Protein 3ZIB (pdb70)

Solvent-accessible surface area: 18663 Å² total; per-residue (Å²): 171,36,67,44,43,63,30,1,69,5,17,0,13,0,10,0,0,11,64,24,1,81,22,144,70,0,60,70,0,0,32,10,6,5,139,25,17,34,133,135,17,114,25,51,117,114,0,7,86,30,0,78,62,13,0,91,92,10,28,83,67,128,72,147,60,98,76,42,71,20,5,0,16,21,0,3,38,0,28,80,16,61,55,1,59,14,24,5,34,135,89,113,174,36,75,56,56,55,61,2,52,5,15,0,10,0,1,0,0,10,58,22,4,92,22,144,64,0,63,64,0,0,33,10,5,5,165,54,17,43,82,112,73,73,13,44,107,103,0,9,89,28,0,87,56,22,0,95,111,22,32,78,104,127,60,150,36,194,55,68,42,77,15,7,0,16,19,0,2,37,0,28,90,17,148,97,0,49,56,18,1,126,156,63,149,186,40,68,50,63,58,40,2,70,5,17,0,14,0,11,0,0,7,68,19,3,87,23,150,74,0,70,68,1,0,31,6,2,5,115,28,17,49,110,151,15,119,24,9,141,100,0,13,90,26,0,117,53,13,0,104,92,13,31,85,84,129,72,134,82,89,77,44,63,38,6,0,15,20,0,3,37,0,32,84,15,159,83,1,73,60,25,8,121,139,24,90,90,123,127,129,175,41,14,34,21,38,59,2,53,4,14,0,10,0,3,0,0,11,68,25,4,84,23,165,53,0,77,72,2,0,28,24,14,7,177,52,19,40,88,107,68,25,4,21,130,78,0,10,79,24,0,74,55,20,0,95,112,19,34,84,89,123,65,147,43,188,50,69,44,73,20,9,0,12,18,0,3,39,0,30,90,14,158,101,1,54,54,18,3,131,129,38,4,38,107,166

Radius of gyration: 23.3 Å; Cα contacts (8 Å, |Δi|>4): 536; chains: 4; bounding box: 53×52×63 Å

Nearest PDB structures (foldseek):
  3zib-assembly1_A  TM=1.011E+00  e=2.179E-13  Serratia marcescens
  3zib-assembly1_B  TM=9.784E-01  e=1.775E-11  Serratia marcescens
  4j30-assembly1_B  TM=9.438E-01  e=7.257E-06  Salmonella enterica subsp. enterica serovar Typhimurium str. LT2
  4b6i-assembly2_B  TM=9.327E-01  e=3.386E-04  Serratia marcescens
  4jur-assembly4_M  TM=8.824E-01  e=4.906E-03  Enterobacter cloacae subsp. cloacae ATCC 13047

B-factor: mean 23.72, std 11.17, range [8.59, 92.86]

CATH classification: 1.20.120.1620

Foldseek 3Di:
DDALLVLLLLLLLLLLQLVQDDPPVRVVVSVVSNVVSVVPHDFDVVLSVVSNVLSVVLSPDQDDDVPDSCSNVSSVCSSVDVVNVVSVVVGD/DDDLLVLLLLLLLLLLQLVQDDDPVSVVVSVVSNVVSDDPPQADPVLNVVSNVLSVVLSVDQDDDPVPDRCSNVSSVCSSVDPSNVVSSVVSD/DDALLVLLLLLLLLLLQLVLDDDPVSVVVSVVSNCVSVVPHDFEPVLSVQSNVLSVVLLPDDDDDPPDSCSNVSSVCSSVDPSNVVSCVVGPPHYD/DDDLLRLLLLLLLLLLQLVQDDDPVSVVVSVVSNVVSDDDQFAHPVLSVQSNVLSVVLSPDQDDDPVPDSCSNVSSVCSSVDPSNVCSSVVGTNHD

Sequence (377 aa):
TYTPEEYLKNYALSVCIIAEGYSAKEVKNDAAAAARGYTEEFGDYSLEAHTAVRALAKEEFLAKKPYDSSGEPMTMAKCIDLVHSQELQAIIKKYQTYTPEEYLKNYALSVCIIAEGYSAKEVKNDAAAAARGYTEEFGDYSLEAHTAVRALAKEFLAKPYDSMSGEPMTMAKCIDLVHSQELQAIIKKYQTYTPEEYLKNYALSVCIAEGYSAKEVKNDAAAAARGYTEFGDYSLLEAHTAVRALAKEFLAKPYDSSGEPMTMAKCIDLVVHSQELQAIIKKYQGKDDTYTPEEYLKNYALSVCIAEGYSAKEVKNDAAAAARRRGYTEFGDYSLEAHTAVRALAKEFLAKPYDDSMSGEPMTMAKCIDLVHSQELQAIIKKYQGKD

Secondary structure (DSSP, 8-state):
---HHHHHHHHHHHHHHHHH---HHHHHHHHHHHHHHHHT--S-HHHHHHHHHHHHHHHTS---------HHHHHHHHHH-HHHHHHHHHH-/---HHHHHHHHHHHHHHHHH---HHHHHHHHHHHHHH---SSS-HHHHHHHHHHHHHHHHS----TT----HHHHHHHHHT-HHHHHHHHHH-/---HHHHHHHHHHHHHHHHH---HHHHHHHHHHHHHHHHHS-S-HHHHHHHHHHHHHHHTS---------HHHHHHHHHT-HHHHHHHHHHTT---/---HHHHHHHHHHHHHHHHH---HHHHHHHHHHHHHT---SSS-HHHHHHHHHHHHHHHHS----TT----HHHHHHHHHT-HHHHHHHHHHTT--

Structure (mmCIF, N/CA/C/O backbone):
data_3ZIB
#
_entry.id   3ZIB
#
_cell.length_a   39.650
_cell.length_b   81.350
_cell.length_c   58.450
_cell.angle_alpha   90.00
_cell.angle_beta   91.54
_cell.angle_gamma   90.00
#
_symmetry.space_group_name_H-M   'P 1 21 1'
#
loop_
_entity.id
_entity.type
_entity.pdbx_description
1 polymer 'RAP2A SMA2265'
2 water water
#
loop_
_atom_site.group_PDB
_atom_site.id
_atom_site.type_symbol
_atom_site.label_atom_id
_atom_site.label_alt_id
_atom_site.label_comp_id
_atom_site.label_asym_id
_atom_site.label_entity_id
_atom_site.label_seq_id
_atom_site.pdbx_PDB_ins_code
_atom_site.Cartn_x
_atom_site.Cartn_y
_atom_site.Cartn_z
_atom_site.occupancy
_atom_site.B_iso_or_equiv
_atom_site.auth_seq_id
_atom_site.auth_comp_id
_atom_site.auth_asym_id
_atom_site.auth_atom_id
_atom_site.pdbx_PDB_model_num
ATOM 1 N N . THR A 1 6 ? 7.443 8.362 39.307 1.00 59.30 27 THR A N 1
ATOM 2 C CA . THR A 1 6 ? 7.933 7.497 38.215 1.00 54.22 27 THR A CA 1
ATOM 3 C C . THR A 1 6 ? 7.956 8.335 36.962 1.00 48.14 27 THR A C 1
ATOM 4 O O . THR A 1 6 ? 7.317 9.387 36.870 1.00 51.74 27 THR A O 1
ATOM 8 N N . TYR A 1 7 ? 8.689 7.843 35.981 1.00 36.12 28 TYR A N 1
ATOM 9 C CA . TYR A 1 7 ? 8.448 8.226 34.609 1.00 29.73 28 TYR A CA 1
ATOM 10 C C . TYR A 1 7 ? 7.603 7.132 33.908 1.00 28.27 28 TYR A C 1
ATOM 11 O O . TYR A 1 7 ? 7.687 5.922 34.268 1.00 25.22 28 TYR A O 1
ATOM 20 N N . THR A 1 8 ? 6.838 7.536 32.902 1.00 23.40 29 THR A N 1
ATOM 21 C CA . THR A 1 8 ? 6.299 6.582 31.940 1.00 23.30 29 THR A CA 1
ATOM 22 C C . THR A 1 8 ? 7.428 5.925 31.104 1.00 22.13 29 THR A C 1
ATOM 23 O O . THR A 1 8 ? 8.553 6.407 31.092 1.00 22.45 29 THR A O 1
ATOM 27 N N . PRO A 1 9 ? 7.121 4.826 30.387 1.00 22.29 30 PRO A N 1
ATOM 28 C CA . PRO A 1 9 ? 8.097 4.174 29.497 1.00 20.83 30 PRO A CA 1
ATOM 29 C C . PRO A 1 9 ? 8.607 5.128 28.421 1.00 19.08 30 PRO A C 1
ATOM 30 O O . PRO A 1 9 ? 9.788 5.138 28.153 1.00 18.15 30 PRO A O 1
ATOM 34 N N . GLU A 1 10 ? 7.710 5.934 27.862 1.00 20.09 31 GLU A N 1
ATOM 35 C CA . GLU A 1 10 ? 8.081 6.898 26.813 1.00 19.89 31 GLU A CA 1
ATOM 36 C C . GLU A 1 10 ? 9.003 7.963 27.386 1.00 18.66 31 GLU A C 1
ATOM 37 O O . GLU A 1 10 ? 10.065 8.270 26.835 1.00 15.57 31 GLU A O 1
ATOM 43 N N . GLU A 1 11 ? 8.633 8.485 28.546 1.00 16.87 32 GLU A N 1
ATOM 44 C CA . GLU A 1 11 ? 9.512 9.469 29.211 1.00 18.70 32 GLU A CA 1
ATOM 45 C C . GLU A 1 11 ? 10.894 8.877 29.552 1.00 16.22 32 GLU A C 1
ATOM 46 O O . GLU A 1 11 ? 11.936 9.559 29.415 1.00 13.81 32 GLU A O 1
ATOM 52 N N . TYR A 1 12 ? 10.942 7.605 29.999 1.00 14.95 33 TYR A N 1
ATOM 53 C CA . TYR A 1 12 ? 12.219 6.999 30.241 1.00 15.01 33 TYR A CA 1
ATOM 54 C C . TYR A 1 12 ? 13.031 6.897 28.961 1.00 14.77 33 TYR A C 1
ATOM 55 O O . TYR A 1 12 ? 14.250 7.032 28.992 1.00 13.14 33 TYR A O 1
ATOM 64 N N . LEU A 1 13 ? 12.373 6.592 27.839 1.00 14.11 34 LEU A N 1
ATOM 65 C CA . LEU A 1 13 ? 13.152 6.387 26.625 1.00 13.41 34 LEU A CA 1
ATOM 66 C C . LEU A 1 13 ? 13.662 7.781 26.117 1.00 13.70 34 LEU A C 1
ATOM 67 O O . LEU A 1 13 ? 14.759 7.904 25.564 1.00 14.41 34 LEU A O 1
ATOM 72 N N . LYS A 1 14 ? 12.844 8.813 26.307 1.00 14.80 35 LYS A N 1
ATOM 73 C CA . LYS A 1 14 ? 13.307 10.208 26.058 1.00 13.71 35 LYS A CA 1
ATOM 74 C C . LYS A 1 14 ? 14.440 10.683 26.969 1.00 13.79 35 LYS A C 1
ATOM 75 O O . LYS A 1 14 ? 15.309 11.448 26.515 1.00 11.45 35 LYS A O 1
ATOM 81 N N . ASN A 1 15 ? 14.448 10.222 28.224 1.00 11.65 36 ASN A N 1
ATOM 82 C CA . ASN A 1 15 ? 15.532 10.568 29.170 1.00 12.09 36 ASN A CA 1
ATOM 83 C C . ASN A 1 15 ? 16.753 9.842 28.693 1.00 12.50 36 ASN A C 1
ATOM 84 O O . ASN A 1 15 ? 17.903 10.339 28.789 1.00 11.97 36 ASN A O 1
ATOM 89 N N . TYR A 1 16 ? 16.526 8.608 28.237 1.00 12.55 37 TYR A N 1
ATOM 90 C CA . TYR A 1 16 ? 17.655 7.844 27.702 1.00 12.60 37 TYR A CA 1
ATOM 91 C C . TYR A 1 16 ? 18.220 8.602 26.463 1.00 11.51 37 TYR A C 1
ATOM 92 O O . TYR A 1 16 ? 19.432 8.788 26.350 1.00 10.78 37 TYR A O 1
ATOM 101 N N . ALA A 1 17 ? 17.335 9.033 25.548 1.00 9.96 38 ALA A N 1
ATOM 102 C CA . ALA A 1 17 ? 17.774 9.776 24.393 1.00 10.48 38 ALA A CA 1
ATOM 103 C C . ALA A 1 17 ? 18.649 10.956 24.801 1.00 11.04 38 ALA A C 1
ATOM 104 O O . ALA A 1 17 ? 19.734 11.208 24.220 1.00 11.39 38 ALA A O 1
ATOM 106 N N . LEU A 1 18 ? 18.158 11.752 25.765 1.00 10.85 39 LEU A N 1
ATOM 107 C CA . LEU A 1 18 ? 18.967 12.934 26.114 1.00 11.09 39 LEU A CA 1
ATOM 108 C C . LEU A 1 18 ? 20.322 12.514 26.666 1.00 10.49 39 LEU A C 1
ATOM 109 O O . LEU A 1 18 ? 21.358 13.133 26.349 1.00 10.49 39 LEU A O 1
ATOM 114 N N . SER A 1 19 ? 20.295 11.586 27.604 1.00 11.14 40 SER A N 1
ATOM 115 C CA . SER A 1 19 ? 21.513 11.105 28.289 1.00 12.38 40 SER A CA 1
ATOM 116 C C . SER A 1 19 ? 22.552 10.526 27.346 1.00 11.57 40 SER A C 1
ATOM 117 O O . SER A 1 19 ? 23.726 10.883 27.404 1.00 12.24 40 SER A O 1
ATOM 120 N N . VAL A 1 20 ? 22.149 9.662 26.444 1.00 12.85 41 VAL A N 1
ATOM 121 C CA . VAL A 1 20 ? 23.108 9.135 25.451 1.00 14.63 41 VAL A CA 1
ATOM 122 C C . VAL A 1 20 ? 23.607 10.190 24.469 1.00 13.96 41 VAL A C 1
ATOM 123 O O . VAL A 1 20 ? 24.796 10.154 24.027 1.00 13.16 41 VAL A O 1
ATOM 127 N N . CYS A 1 21 ? 22.710 11.107 24.090 1.00 13.36 42 CYS A N 1
ATOM 128 C CA . CYS A 1 21 ? 23.119 12.201 23.222 1.00 12.07 42 CYS A CA 1
ATOM 129 C C . CYS A 1 21 ? 24.240 13.043 23.871 1.00 12.39 42 CYS A C 1
ATOM 130 O O . CYS A 1 21 ? 25.316 13.293 23.239 1.00 13.35 42 CYS A O 1
ATOM 133 N N . ILE A 1 22 ? 24.039 13.442 25.117 1.00 11.07 43 ILE A N 1
ATOM 134 C CA A ILE A 1 22 ? 25.074 14.188 25.816 0.50 12.62 43 ILE A CA 1
ATOM 135 C CA B ILE A 1 22 ? 25.060 14.163 25.891 0.50 12.35 43 ILE A CA 1
ATOM 136 C C . ILE A 1 22 ? 26.377 13.386 26.041 1.00 12.81 43 ILE A C 1
ATOM 137 O O . ILE A 1 22 ? 27.509 13.948 25.862 1.00 13.69 43 ILE A O 1
ATOM 146 N N . ALA A 1 23 ? 26.245 12.089 26.364 1.00 13.80 44 ALA A N 1
ATOM 147 C CA . ALA A 1 23 ? 27.415 11.174 26.524 1.00 15.79 44 ALA A CA 1
ATOM 148 C C . ALA A 1 23 ? 28.218 11.011 25.205 1.00 18.28 44 ALA A C 1
ATOM 149 O O . ALA A 1 23 ? 29.465 11.062 25.227 1.00 18.34 44 ALA A O 1
ATOM 151 N N . GLU A 1 24 ? 27.509 10.893 24.075 1.00 17.50 45 GLU A N 1
ATOM 152 C CA . GLU A 1 24 ? 28.123 10.862 22.731 1.00 17.52 45 GLU A CA 1
ATOM 153 C C . GLU A 1 24 ? 28.670 12.219 22.274 1.00 16.89 45 GLU A C 1
ATOM 154 O O . GLU A 1 24 ? 29.663 12.265 21.561 1.00 20.02 45 GLU A O 1
ATOM 160 N N . GLY A 1 25 ? 28.066 13.318 22.695 1.00 16.33 46 GLY A N 1
ATOM 161 C CA . GLY A 1 25 ? 28.355 14.550 22.029 1.00 16.18 46 GLY A CA 1
ATOM 162 C C . GLY A 1 25 ? 29.477 15.311 22.696 1.00 17.22 46 GLY A C 1
ATOM 163 O O . GLY A 1 25 ? 29.970 16.246 22.102 1.00 20.78 46 GLY A O 1
ATOM 164 N N . TYR A 1 26 ? 29.893 14.939 23.901 1.00 16.40 47 TYR A N 1
ATOM 165 C CA . TYR A 1 26 ? 30.997 15.667 24.522 1.00 19.02 47 TYR A CA 1
ATOM 166 C C . TYR A 1 26 ? 32.160 14.730 24.701 1.00 20.60 47 TYR A C 1
ATOM 167 O O . TYR A 1 26 ? 31.938 13.548 24.886 1.00 21.12 47 TYR A O 1
ATOM 176 N N . SER A 1 27 ? 33.387 15.252 24.635 1.00 24.62 48 SER A N 1
ATOM 177 C CA . SER A 1 27 ? 34.585 14.413 24.882 1.00 27.24 48 SER A CA 1
ATOM 178 C C . SER A 1 27 ? 35.010 14.272 26.344 1.00 24.91 48 SER A C 1
ATOM 179 O O . SER A 1 27 ? 35.548 13.236 26.731 1.00 25.20 48 SER A O 1
ATOM 182 N N . ALA A 1 28 ? 34.736 15.274 27.175 1.00 24.13 49 ALA A N 1
ATOM 183 C CA . ALA A 1 28 ? 35.139 15.221 28.584 1.00 24.23 49 ALA A CA 1
ATOM 184 C C . ALA A 1 28 ? 34.707 13.912 29.242 1.00 24.10 49 ALA A C 1
ATOM 185 O O . ALA A 1 28 ? 33.516 13.621 29.336 1.00 22.52 49 ALA A O 1
ATOM 187 N N . LYS A 1 29 ? 35.670 13.115 29.723 1.00 23.49 50 LYS A N 1
ATOM 188 C CA . LYS A 1 29 ? 35.374 11.857 30.379 1.00 25.15 50 LYS A CA 1
ATOM 189 C C . LYS A 1 29 ? 34.418 12.075 31.572 1.00 23.07 50 LYS A C 1
ATOM 190 O O . LYS A 1 29 ? 33.597 11.238 31.826 1.00 22.83 50 LYS A O 1
ATOM 196 N N . GLU A 1 30 ? 34.574 13.165 32.310 1.00 22.96 51 GLU A N 1
ATOM 197 C CA . GLU A 1 30 ? 33.689 13.490 33.444 1.00 21.49 51 GLU A CA 1
ATOM 198 C C . GLU A 1 30 ? 32.215 13.357 32.998 1.00 21.26 51 GLU A C 1
ATOM 199 O O . GLU A 1 30 ? 31.397 12.745 33.659 1.00 20.49 51 GLU A O 1
ATOM 205 N N . VAL A 1 31 ? 31.909 13.958 31.865 1.00 18.70 52 VAL A N 1
ATOM 206 C CA . VAL A 1 31 ? 30.536 14.012 31.410 1.00 20.73 52 VAL A CA 1
ATOM 207 C C . VAL A 1 31 ? 30.134 12.734 30.694 1.00 17.71 52 VAL A C 1
ATOM 208 O O . VAL A 1 31 ? 29.047 12.215 30.981 1.00 17.32 52 VAL A O 1
ATOM 212 N N . LYS A 1 32 ? 30.989 12.201 29.815 1.00 17.78 53 LYS A N 1
ATOM 213 C CA . LYS A 1 32 ? 30.648 10.927 29.159 1.00 19.70 53 LYS A CA 1
ATOM 214 C C . LYS A 1 32 ? 30.279 9.865 30.179 1.00 21.68 53 LYS A C 1
ATOM 215 O O . LYS A 1 32 ? 29.274 9.184 30.008 1.00 21.04 53 LYS A O 1
ATOM 221 N N . ASN A 1 33 ? 31.115 9.695 31.211 1.00 19.47 54 ASN A N 1
ATOM 222 C CA . ASN A 1 33 ? 30.872 8.705 32.236 1.00 19.10 54 ASN A CA 1
ATOM 223 C C . ASN A 1 33 ? 29.600 8.938 33.021 1.00 17.27 54 ASN A C 1
ATOM 224 O O . ASN A 1 33 ? 28.881 7.994 33.328 1.00 18.18 54 ASN A O 1
ATOM 229 N N . ASP A 1 34 ? 29.330 10.198 33.363 1.00 16.87 55 ASP A N 1
ATOM 230 C CA . ASP A 1 34 ? 28.155 10.525 34.195 1.00 16.63 55 ASP A CA 1
ATOM 231 C C . ASP A 1 34 ? 26.850 10.331 33.409 1.00 15.03 55 ASP A C 1
ATOM 232 O O . ASP A 1 34 ? 25.885 9.623 33.863 1.00 13.47 55 ASP A O 1
ATOM 237 N N . ALA A 1 35 ? 26.817 10.924 32.221 1.00 14.61 56 ALA A N 1
ATOM 238 C CA . ALA A 1 35 ? 25.599 10.799 31.347 1.00 14.88 56 ALA A CA 1
ATOM 239 C C . ALA A 1 35 ? 25.386 9.337 30.901 1.00 16.95 56 ALA A C 1
ATOM 240 O O . ALA A 1 35 ? 24.236 8.850 30.863 1.00 15.31 56 ALA A O 1
ATOM 242 N N . ALA A 1 36 ? 26.480 8.624 30.550 1.00 19.28 57 ALA A N 1
ATOM 243 C CA . ALA A 1 36 ? 26.391 7.144 30.323 1.00 20.00 57 ALA A CA 1
ATOM 244 C C . ALA A 1 36 ? 25.756 6.366 31.491 1.00 20.36 57 ALA A C 1
ATOM 245 O O . ALA A 1 36 ? 24.966 5.433 31.256 1.00 19.97 57 ALA A O 1
ATOM 247 N N . ALA A 1 37 ? 26.093 6.719 32.735 1.00 20.45 58 ALA A N 1
ATOM 248 C CA . ALA A 1 37 ? 25.514 6.002 33.872 1.00 21.55 58 ALA A CA 1
ATOM 249 C C . ALA A 1 37 ? 24.013 6.316 33.992 1.00 19.03 58 ALA A C 1
ATOM 250 O O . ALA A 1 37 ? 23.195 5.436 34.260 1.00 21.01 58 ALA A O 1
ATOM 252 N N . ALA A 1 38 ? 23.643 7.545 33.733 1.00 17.68 59 ALA A N 1
ATOM 253 C CA . ALA A 1 38 ? 22.240 7.939 33.680 1.00 15.99 59 ALA A CA 1
ATOM 254 C C . ALA A 1 38 ? 21.560 7.134 32.556 1.00 16.68 59 ALA A C 1
ATOM 255 O O . ALA A 1 38 ? 20.491 6.614 32.771 1.00 16.09 59 ALA A O 1
ATOM 257 N N . ALA A 1 39 ? 22.157 7.077 31.370 1.00 16.20 60 ALA A N 1
ATOM 258 C CA . ALA A 1 39 ? 21.508 6.356 30.254 1.00 19.37 60 ALA A CA 1
ATOM 259 C C . ALA A 1 39 ? 21.290 4.887 30.651 1.00 20.50 60 ALA A C 1
ATOM 260 O O . ALA A 1 39 ? 20.219 4.307 30.377 1.00 19.77 60 ALA A O 1
ATOM 262 N N . ARG A 1 40 ? 22.274 4.287 31.319 1.00 21.07 61 ARG A N 1
ATOM 263 C CA . ARG A 1 40 ? 22.113 2.881 31.720 1.00 22.39 61 ARG A CA 1
ATOM 264 C C . ARG A 1 40 ? 20.948 2.781 32.668 1.00 20.81 61 ARG A C 1
ATOM 265 O O . ARG A 1 40 ? 20.149 1.855 32.588 1.00 21.91 61 ARG A O 1
ATOM 273 N N . GLY A 1 41 ? 20.824 3.721 33.587 1.00 20.13 62 GLY A N 1
ATOM 274 C CA . GLY A 1 41 ? 19.680 3.693 34.515 1.00 17.56 62 GLY A CA 1
ATOM 275 C C . GLY A 1 41 ? 18.289 3.826 33.862 1.00 22.77 62 GLY A C 1
ATOM 276 O O . GLY A 1 41 ? 17.309 3.186 34.299 1.00 24.91 62 GLY A O 1
ATOM 277 N N . TYR A 1 42 ? 18.163 4.693 32.845 1.00 16.86 63 TYR A N 1
ATOM 278 C CA . TYR A 1 42 ? 16.909 4.830 32.094 1.00 15.68 63 TYR A CA 1
ATOM 279 C C . TYR A 1 42 ? 16.619 3.590 31.268 1.00 17.05 63 TYR A C 1
ATOM 280 O O . TYR A 1 42 ? 15.464 3.275 31.030 1.00 20.98 63 TYR A O 1
ATOM 289 N N . THR A 1 43 ? 17.662 2.862 30.845 1.00 19.42 64 THR A N 1
ATOM 290 C CA . THR A 1 43 ? 17.407 1.625 30.126 1.00 22.55 64 THR A CA 1
ATOM 291 C C . THR A 1 43 ? 16.892 0.582 31.096 1.00 24.38 64 THR A C 1
ATOM 292 O O . THR A 1 43 ? 15.873 -0.033 30.812 1.00 23.22 64 THR A O 1
ATOM 296 N N . GLU A 1 44 ? 17.561 0.409 32.238 1.00 26.65 65 GLU A N 1
ATOM 297 C CA A GLU A 1 44 ? 17.124 -0.597 33.238 0.50 29.61 65 GLU A CA 1
ATOM 298 C CA B GLU A 1 44 ? 17.125 -0.614 33.205 0.50 29.68 65 GLU A CA 1
ATOM 299 C C . GLU A 1 44 ? 15.739 -0.350 33.860 1.00 32.51 65 GLU A C 1
ATOM 300 O O . GLU A 1 44 ? 14.968 -1.279 34.071 1.00 31.66 65 GLU A O 1
ATOM 311 N N . PHE A 1 45 ? 15.395 0.902 34.159 1.00 29.36 66 PHE A N 1
ATOM 312 C CA . PHE A 1 45 ? 14.038 1.175 34.634 1.00 32.36 66 PHE A CA 1
ATOM 313 C C . PHE A 1 45 ? 13.005 1.372 33.520 1.00 30.11 66 PHE A C 1
ATOM 314 O O . PHE A 1 45 ? 11.807 1.528 33.791 1.00 28.64 66 PHE A O 1
ATOM 322 N N . GLY A 1 46 ? 13.449 1.337 32.264 1.00 31.36 67 GLY A N 1
ATOM 323 C CA . GLY A 1 46 ? 12.551 1.584 31.170 1.00 29.15 67 GLY A CA 1
ATOM 324 C C . GLY A 1 46 ? 11.816 0.323 30.791 1.00 32.33 67 GLY A C 1
ATOM 325 O O . GLY A 1 46 ? 12.092 -0.727 31.367 1.00 36.39 67 GLY A O 1
ATOM 326 N N . ASP A 1 47 ? 10.870 0.433 29.845 1.00 30.57 68 ASP A N 1
ATOM 327 C CA . ASP A 1 47 ? 10.122 -0.738 29.310 1.00 27.37 68 ASP A CA 1
ATOM 328 C C . ASP A 1 47 ? 10.411 -1.007 27.842 1.00 25.63 68 ASP A C 1
ATOM 329 O O . ASP A 1 47 ? 10.068 -2.077 27.327 1.00 25.74 68 ASP A O 1
ATOM 334 N N . TYR A 1 48 ? 10.971 -0.037 27.116 1.00 21.18 69 TYR A N 1
ATOM 335 C CA . TYR A 1 48 ? 11.243 -0.248 25.676 1.00 19.17 69 TYR A CA 1
ATOM 336 C C . TYR A 1 48 ? 12.312 -1.312 25.399 1.00 20.51 69 TYR A C 1
ATOM 337 O O . TYR A 1 48 ? 13.247 -1.446 26.179 1.00 22.77 69 TYR A O 1
ATOM 346 N N . SER A 1 49 ? 12.210 -2.033 24.283 1.00 20.99 70 SER A N 1
ATOM 347 C CA . SER A 1 49 ? 13.207 -3.078 23.967 1.00 21.16 70 SER A CA 1
ATOM 348 C C . SER A 1 49 ? 14.625 -2.541 23.823 1.00 22.97 70 SER A C 1
ATOM 349 O O . SER A 1 49 ? 14.818 -1.328 23.633 1.00 19.63 70 SER A O 1
ATOM 352 N N . LEU A 1 50 ? 15.625 -3.422 23.899 1.00 21.18 71 LEU A N 1
ATOM 353 C CA . LEU A 1 50 ? 16.991 -2.971 23.606 1.00 23.83 71 LEU A CA 1
ATOM 354 C C . LEU A 1 50 ? 17.114 -2.487 22.166 1.00 20.02 71 LEU A C 1
ATOM 355 O O . LEU A 1 50 ? 17.919 -1.582 21.896 1.00 20.68 71 LEU A O 1
ATOM 360 N N . GLU A 1 51 ? 16.311 -3.064 21.272 1.00 18.83 72 GLU A N 1
ATOM 361 C CA . GLU A 1 51 ? 16.348 -2.616 19.879 1.00 20.44 72 GLU A CA 1
ATOM 362 C C . GLU A 1 51 ? 15.860 -1.145 19.738 1.00 19.12 72 GLU A C 1
ATOM 363 O O . GLU A 1 51 ? 16.435 -0.369 18.940 1.00 17.30 72 GLU A O 1
ATOM 369 N N . ALA A 1 52 ? 14.765 -0.823 20.421 1.00 17.27 73 ALA A N 1
ATOM 370 C CA . ALA A 1 52 ? 14.174 0.553 20.409 1.00 16.20 73 ALA A CA 1
ATOM 371 C C . ALA A 1 52 ? 15.274 1.494 20.913 1.00 15.87 73 ALA A C 1
ATOM 372 O O . ALA A 1 52 ? 15.442 2.586 20.360 1.00 17.05 73 ALA A O 1
ATOM 374 N N . HIS A 1 53 ? 15.997 1.082 21.960 1.00 14.11 74 HIS A N 1
ATOM 375 C CA . HIS A 1 53 ? 17.136 1.825 22.531 1.00 14.84 74 HIS A CA 1
ATOM 376 C C . HIS A 1 53 ? 18.241 2.030 21.532 1.00 14.48 74 HIS A C 1
ATOM 377 O O . HIS A 1 53 ? 18.785 3.140 21.373 1.00 12.95 74 HIS A O 1
ATOM 384 N N . THR A 1 54 ? 18.610 0.992 20.794 1.00 14.12 75 THR A N 1
ATOM 385 C CA . THR A 1 54 ? 19.691 1.178 19.812 1.00 14.16 75 THR A CA 1
ATOM 386 C C . THR A 1 54 ? 19.250 2.095 18.696 1.00 13.26 75 THR A C 1
ATOM 387 O O . THR A 1 54 ? 20.053 2.862 18.193 1.00 15.20 75 THR A O 1
ATOM 391 N N . ALA A 1 55 ? 17.994 2.055 18.293 1.00 13.07 76 ALA A N 1
ATOM 392 C CA . ALA A 1 55 ? 17.516 2.973 17.242 1.00 14.92 76 ALA A CA 1
ATOM 393 C C . ALA A 1 55 ? 17.547 4.456 17.772 1.00 13.67 76 ALA A C 1
ATOM 394 O O . ALA A 1 55 ? 17.900 5.405 17.037 1.00 13.11 76 ALA A O 1
ATOM 396 N N . VAL A 1 56 ? 17.214 4.646 19.036 1.00 13.78 77 VAL A N 1
ATOM 397 C CA . VAL A 1 56 ? 17.297 5.992 19.654 1.00 12.87 77 VAL A CA 1
ATOM 398 C C . VAL A 1 56 ? 18.754 6.475 19.680 1.00 13.11 77 VAL A C 1
ATOM 399 O O . VAL A 1 56 ? 19.080 7.638 19.363 1.00 13.12 77 VAL A O 1
ATOM 403 N N . ARG A 1 57 ? 19.664 5.587 20.052 1.00 12.68 78 ARG A N 1
ATOM 404 C CA . ARG A 1 57 ? 21.053 5.971 20.066 1.00 13.97 78 ARG A CA 1
ATOM 405 C C . ARG A 1 57 ? 21.570 6.362 18.680 1.00 13.38 78 ARG A C 1
ATOM 406 O O . ARG A 1 57 ? 22.386 7.364 18.553 1.00 13.93 78 ARG A O 1
ATOM 414 N N . ALA A 1 58 ? 21.204 5.565 17.672 1.00 13.61 79 ALA A N 1
ATOM 415 C CA . ALA A 1 58 ? 21.535 5.873 16.284 1.00 13.62 79 ALA A CA 1
ATOM 416 C C . ALA A 1 58 ? 20.988 7.275 15.869 1.00 12.05 79 ALA A C 1
ATOM 417 O O . ALA A 1 58 ? 21.681 8.046 15.150 1.00 14.11 79 ALA A O 1
ATOM 419 N N . LEU A 1 59 ? 19.722 7.543 16.165 1.00 11.54 80 LEU A N 1
ATOM 420 C CA . LEU A 1 59 ? 19.142 8.864 15.956 1.00 12.27 80 LEU A CA 1
ATOM 421 C C . LEU A 1 59 ? 19.901 9.981 16.675 1.00 11.83 80 LEU A C 1
ATOM 422 O O . LEU A 1 59 ? 20.129 11.071 16.089 1.00 11.81 80 LEU A O 1
ATOM 427 N N . ALA A 1 60 ? 20.288 9.769 17.948 1.00 13.00 81 ALA A N 1
ATOM 428 C CA . ALA A 1 60 ? 21.099 10.767 18.651 1.00 12.68 81 ALA A CA 1
ATOM 429 C C . ALA A 1 60 ? 22.390 11.088 17.879 1.00 13.64 81 ALA A C 1
ATOM 430 O O . ALA A 1 60 ? 22.784 12.259 17.677 1.00 11.50 81 ALA A O 1
ATOM 432 N N . LYS A 1 61 ? 23.100 10.036 17.428 1.00 13.07 82 LYS A N 1
ATOM 433 C CA . LYS A 1 61 ? 24.276 10.308 16.591 1.00 14.75 82 LYS A CA 1
ATOM 434 C C . LYS A 1 61 ? 23.973 11.080 15.306 1.00 15.05 82 LYS A C 1
ATOM 435 O O . LYS A 1 61 ? 24.821 11.886 14.881 1.00 16.76 82 LYS A O 1
ATOM 441 N N . GLU A 1 62 ? 22.828 10.804 14.666 1.00 14.58 83 GLU A N 1
ATOM 442 C CA A GLU A 1 62 ? 22.361 11.566 13.485 0.50 16.52 83 GLU A CA 1
ATOM 443 C CA B GLU A 1 62 ? 22.433 11.558 13.477 0.50 15.71 83 GLU A CA 1
ATOM 444 C C . GLU A 1 62 ? 22.215 13.052 13.826 1.00 15.37 83 GLU A C 1
ATOM 445 O O . GLU A 1 62 ? 22.672 13.919 13.100 1.00 13.81 83 GLU A O 1
ATOM 456 N N . PHE A 1 63 ? 21.587 13.346 14.966 1.00 13.58 84 PHE A N 1
ATOM 457 C CA . PHE A 1 63 ? 21.441 14.760 15.393 1.00 12.75 84 PHE A CA 1
ATOM 458 C C . PHE A 1 63 ? 22.779 15.444 15.677 1.00 12.65 84 PHE A C 1
ATOM 459 O O . PHE A 1 63 ? 23.018 16.600 15.279 1.00 12.70 84 PHE A O 1
ATOM 467 N N . LEU A 1 64 ? 23.640 14.755 16.409 1.00 11.40 85 LEU A N 1
ATOM 468 C CA . LEU A 1 64 ? 24.955 15.299 16.744 1.00 12.54 85 LEU A CA 1
ATOM 469 C C . LEU A 1 64 ? 25.773 15.548 15.483 1.00 12.96 85 LEU A C 1
ATOM 470 O O . LEU A 1 64 ? 26.607 16.463 15.434 1.00 12.97 85 LEU A O 1
ATOM 475 N N . ALA A 1 65 ? 25.534 14.736 14.464 1.00 14.19 86 ALA A N 1
ATOM 476 C CA . ALA A 1 65 ? 26.267 14.903 13.173 1.00 15.42 86 ALA A CA 1
ATOM 477 C C . ALA A 1 65 ? 25.853 16.130 12.340 1.00 18.07 86 ALA A C 1
ATOM 478 O O . ALA A 1 65 ? 26.603 16.540 11.387 1.00 15.15 86 ALA A O 1
ATOM 480 N N . LYS A 1 66 ? 24.728 16.757 12.725 1.00 16.38 87 LYS A N 1
ATOM 481 C CA A LYS A 1 66 ? 24.190 17.941 12.019 0.50 18.21 87 LYS A CA 1
ATOM 482 C CA B LYS A 1 66 ? 24.214 17.918 11.983 0.50 17.72 87 LYS A CA 1
ATOM 483 C C . LYS A 1 66 ? 25.035 19.177 12.305 1.00 18.43 87 LYS A C 1
ATOM 484 O O . LYS A 1 66 ? 25.343 19.432 13.437 1.00 18.75 87 LYS A O 1
ATOM 495 N N . PRO A 1 67 ? 25.412 19.959 11.272 1.00 18.33 88 PRO A N 1
ATOM 496 C CA . PRO A 1 67 ? 26.158 21.164 11.620 1.00 19.03 88 PRO A CA 1
ATOM 497 C C . PRO A 1 67 ? 25.276 22.405 11.957 1.00 23.06 88 PRO A C 1
ATOM 498 O O . PRO A 1 67 ? 24.816 23.108 11.052 1.00 23.48 88 PRO A O 1
ATOM 502 N N . TYR A 1 68 ? 25.120 22.695 13.241 1.00 24.38 89 TYR A N 1
ATOM 503 C CA . TYR A 1 68 ? 24.443 23.906 13.720 1.00 27.23 89 TYR A CA 1
ATOM 504 C C . TYR A 1 68 ? 25.351 25.153 13.585 1.00 29.70 89 TYR A C 1
ATOM 505 O O . TYR A 1 68 ? 26.560 25.076 13.804 1.00 30.30 89 TYR A O 1
ATOM 514 N N . ASP A 1 69 ? 24.769 26.286 13.216 1.00 36.24 90 ASP A N 1
ATOM 515 C CA . ASP A 1 69 ? 25.464 27.602 13.310 1.00 39.86 90 ASP A CA 1
ATOM 516 C C . ASP A 1 69 ? 25.429 28.123 14.736 1.00 43.53 90 ASP A C 1
ATOM 517 O O . ASP A 1 69 ? 24.344 28.317 15.264 1.00 45.87 90 ASP A O 1
ATOM 522 N N . SER A 1 70 ? 26.577 28.338 15.387 1.00 47.53 91 SER A N 1
ATOM 523 C CA . SER A 1 70 ? 26.546 28.780 16.795 1.00 53.27 91 SER A CA 1
ATOM 524 C C . SER A 1 70 ? 26.495 30.291 16.983 1.00 52.47 91 SER A C 1
ATOM 525 O O . SER A 1 70 ? 27.256 31.020 16.352 1.00 55.51 91 SER A O 1
ATOM 528 N N . SER A 1 72 ? 28.960 32.069 18.251 1.00 48.47 93 SER A N 1
ATOM 529 C CA . SER A 1 72 ? 29.557 31.789 19.574 1.00 46.24 93 SER A CA 1
ATOM 530 C C . SER A 1 72 ? 30.792 30.896 19.465 1.00 41.74 93 SER A C 1
ATOM 531 O O . SER A 1 72 ? 31.641 30.897 20.356 1.00 42.62 93 SER A O 1
ATOM 534 N N . GLY A 1 73 ? 30.884 30.100 18.398 1.00 38.29 94 GLY A N 1
ATOM 535 C CA . GLY A 1 73 ? 32.028 29.214 18.209 1.00 40.86 94 GLY A CA 1
ATOM 536 C C . GLY A 1 73 ? 31.909 27.887 18.946 1.00 38.44 94 GLY A C 1
ATOM 537 O O . GLY A 1 73 ? 32.724 26.987 18.767 1.00 39.38 94 GLY A O 1
ATOM 538 N N . GLU A 1 74 ? 30.875 27.756 19.765 1.00 33.02 95 GLU A N 1
ATOM 539 C CA . GLU A 1 74 ? 30.623 26.493 20.467 1.00 33.37 95 GLU A CA 1
ATOM 540 C C . GLU A 1 74 ? 30.036 25.409 19.528 1.00 31.70 95 GLU A C 1
ATOM 541 O O . GLU A 1 74 ? 29.334 25.737 18.545 1.00 34.73 95 GLU A O 1
ATOM 547 N N . PRO A 1 75 ? 30.262 24.130 19.855 1.00 28.89 96 PRO A N 1
ATOM 548 C CA . PRO A 1 75 ? 29.724 23.036 18.990 1.00 30.50 96 PRO A CA 1
ATOM 549 C C . PRO A 1 75 ? 28.172 22.882 19.003 1.00 31.02 96 PRO A C 1
ATOM 550 O O . PRO A 1 75 ? 27.590 22.197 18.102 1.00 29.36 96 PRO A O 1
ATOM 554 N N . MET A 1 76 ? 27.527 23.519 20.002 1.00 24.34 97 MET A N 1
ATOM 555 C CA . MET A 1 76 ? 26.068 23.505 20.267 1.00 22.81 97 MET A CA 1
ATOM 556 C C . MET A 1 76 ? 25.453 22.113 20.384 1.00 19.73 97 MET A C 1
ATOM 557 O O . MET A 1 76 ? 24.275 21.896 20.050 1.00 17.95 97 MET A O 1
ATOM 562 N N . THR A 1 77 ? 26.250 21.186 20.866 1.00 19.80 98 THR A N 1
ATOM 563 C CA . THR A 1 77 ? 25.780 19.898 21.353 1.00 16.66 98 THR A CA 1
ATOM 564 C C . THR A 1 77 ? 24.524 19.975 22.237 1.00 15.52 98 THR A C 1
ATOM 565 O O . THR A 1 77 ? 23.605 19.155 22.116 1.00 14.03 98 THR A O 1
ATOM 569 N N . MET A 1 78 ? 24.521 20.904 23.203 1.00 13.08 99 MET A N 1
ATOM 570 C CA . MET A 1 78 ? 23.414 20.937 24.119 1.00 14.78 99 MET A CA 1
ATOM 571 C C . MET A 1 78 ? 22.142 21.159 23.330 1.00 14.03 99 MET A C 1
ATOM 572 O O . MET A 1 78 ? 21.157 20.468 23.541 1.00 13.79 99 MET A O 1
ATOM 577 N N . ALA A 1 79 ? 22.171 22.101 22.397 1.00 13.43 100 ALA A N 1
ATOM 578 C CA . ALA A 1 79 ? 20.986 22.405 21.597 1.00 13.46 100 ALA A CA 1
ATOM 579 C C . ALA A 1 79 ? 20.614 21.216 20.694 1.00 11.89 100 ALA A C 1
ATOM 580 O O . ALA A 1 79 ? 19.443 21.007 20.455 1.00 9.80 100 ALA A O 1
ATOM 582 N N . LYS A 1 80 ? 21.616 20.514 20.130 1.00 11.13 101 LYS A N 1
ATOM 583 C CA . LYS A 1 80 ? 21.299 19.355 19.268 1.00 11.38 101 LYS A CA 1
ATOM 584 C C . LYS A 1 80 ? 20.532 18.258 20.048 1.00 10.98 101 LYS A C 1
ATOM 585 O O . LYS A 1 80 ? 19.578 17.662 19.535 1.00 10.89 101 LYS A O 1
ATOM 591 N N . CYS A 1 81 ? 20.972 18.013 21.276 1.00 11.09 102 CYS A N 1
ATOM 592 C CA . CYS A 1 81 ? 20.359 16.957 22.115 1.00 12.39 102 CYS A CA 1
ATOM 593 C C . CYS A 1 81 ? 18.925 17.369 22.571 1.00 12.53 102 CYS A C 1
ATOM 594 O O . CYS A 1 81 ? 18.039 16.542 22.686 1.00 10.86 102 CYS A O 1
ATOM 597 N N . ILE A 1 82 ? 18.764 18.648 22.892 1.00 12.98 103 ILE A N 1
ATOM 598 C CA . ILE A 1 82 ? 17.436 19.161 23.226 1.00 13.77 103 ILE A CA 1
ATOM 599 C C . ILE A 1 82 ? 16.487 19.044 22.036 1.00 13.38 103 ILE A C 1
ATOM 600 O O . ILE A 1 82 ? 15.305 18.625 22.181 1.00 12.48 103 ILE A O 1
ATOM 605 N N . ASP A 1 83 ? 16.970 19.416 20.825 1.00 11.96 104 ASP A N 1
ATOM 606 C CA . ASP A 1 83 ? 16.153 19.233 19.635 1.00 12.58 104 ASP A CA 1
ATOM 607 C C . ASP A 1 83 ? 15.801 17.747 19.367 1.00 12.65 104 ASP A C 1
ATOM 608 O O . ASP A 1 83 ? 14.665 17.408 18.976 1.00 13.26 104 ASP A O 1
ATOM 613 N N . LEU A 1 84 ? 16.784 16.869 19.572 1.00 11.92 105 LEU A N 1
ATOM 614 C CA . LEU A 1 84 ? 16.560 15.400 19.436 1.00 10.98 105 LEU A CA 1
ATOM 615 C C . LEU A 1 84 ? 15.345 14.992 20.315 1.00 11.49 105 LEU A C 1
ATOM 616 O O . LEU A 1 84 ? 14.433 14.307 19.862 1.00 11.77 105 LEU A O 1
ATOM 621 N N . VAL A 1 85 ? 15.361 15.407 21.587 1.00 11.56 106 VAL A N 1
ATOM 622 C CA . VAL A 1 85 ? 14.321 14.966 22.523 1.00 13.93 106 VAL A CA 1
ATOM 623 C C . VAL A 1 85 ? 12.940 15.484 22.080 1.00 15.26 106 VAL A C 1
ATOM 624 O O . VAL A 1 85 ? 11.931 14.799 22.242 1.00 15.07 106 VAL A O 1
ATOM 628 N N . HIS A 1 86 ? 12.939 16.652 21.454 1.00 15.10 107 HIS A N 1
ATOM 629 C CA . HIS A 1 86 ? 11.706 17.268 20.955 1.00 17.43 107 HIS A CA 1
ATOM 630 C C . HIS A 1 86 ? 11.282 16.866 19.567 1.00 18.24 107 HIS A C 1
ATOM 631 O O . HIS A 1 86 ? 10.209 17.320 19.086 1.00 17.65 107 HIS A O 1
ATOM 638 N N . SER A 1 87 ? 12.060 16.006 18.904 1.00 15.53 108 SER A N 1
ATOM 639 C CA . SER A 1 87 ? 11.967 15.862 17.445 1.00 15.03 108 SER A CA 1
ATOM 640 C C . SER A 1 87 ? 10.827 14.961 17.023 1.00 14.22 108 SER A C 1
ATOM 641 O O . SER A 1 87 ? 10.447 14.061 17.766 1.00 13.74 108 SER A O 1
ATOM 644 N N . GLN A 1 88 ? 10.305 15.202 15.824 1.00 14.34 109 GLN A N 1
ATOM 645 C CA . GLN A 1 88 ? 9.310 14.268 15.197 1.00 16.83 109 GLN A CA 1
ATOM 646 C C . GLN A 1 88 ? 9.942 12.919 14.959 1.00 16.69 109 GLN A C 1
ATOM 647 O O . GLN A 1 88 ? 9.305 11.884 15.100 1.00 16.37 109 GLN A O 1
ATOM 653 N N . GLU A 1 89 ? 11.237 12.936 14.619 1.00 16.03 110 GLU A N 1
ATOM 654 C CA . GLU A 1 89 ? 11.998 11.666 14.474 1.00 17.22 110 GLU A CA 1
ATOM 655 C C . GLU A 1 89 ? 12.013 10.778 15.707 1.00 15.91 110 GLU A C 1
ATOM 656 O O . GLU A 1 89 ? 11.854 9.549 15.572 1.00 16.49 110 GLU A O 1
ATOM 662 N N . LEU A 1 90 ? 12.226 11.334 16.902 1.00 14.18 111 LEU A N 1
ATOM 663 C CA . LEU A 1 90 ? 12.201 10.470 18.085 1.00 14.95 111 LEU A CA 1
ATOM 664 C C . LEU A 1 90 ? 10.784 10.004 18.365 1.00 15.41 111 LEU A C 1
ATOM 665 O O . LEU A 1 90 ? 10.537 8.849 18.804 1.00 17.29 111 LEU A O 1
ATOM 670 N N . GLN A 1 91 ? 9.839 10.884 18.171 1.00 16.12 112 GLN A N 1
ATOM 671 C CA . GLN A 1 91 ? 8.418 10.457 18.291 1.00 17.54 112 GLN A CA 1
ATOM 672 C C . GLN A 1 91 ? 8.060 9.263 17.356 1.00 18.95 112 GLN A C 1
ATOM 673 O O . GLN A 1 91 ? 7.304 8.339 17.752 1.00 18.74 112 GLN A O 1
ATOM 679 N N . ALA A 1 92 ? 8.615 9.251 16.143 1.00 18.10 113 ALA A N 1
ATOM 680 C CA . ALA A 1 92 ? 8.329 8.203 15.180 1.00 18.92 113 ALA A CA 1
ATOM 681 C C . ALA A 1 92 ? 8.880 6.890 15.725 1.00 21.03 113 ALA A C 1
ATOM 682 O O . ALA A 1 92 ? 8.206 5.829 15.674 1.00 21.68 113 ALA A O 1
ATOM 684 N N . ILE A 1 93 ? 10.073 6.958 16.315 1.00 17.65 114 ILE A N 1
ATOM 685 C CA . ILE A 1 93 ? 10.678 5.732 16.938 1.00 19.19 114 ILE A CA 1
ATOM 686 C C . ILE A 1 93 ? 9.821 5.231 18.089 1.00 18.29 114 ILE A C 1
ATOM 687 O O . ILE A 1 93 ? 9.450 4.023 18.142 1.00 19.84 114 ILE A O 1
ATOM 692 N N . ILE A 1 94 ? 9.435 6.135 18.984 1.00 18.63 115 ILE A N 1
ATOM 693 C CA . ILE A 1 94 ? 8.498 5.769 20.077 1.00 20.57 115 ILE A CA 1
ATOM 694 C C . ILE A 1 94 ? 7.229 5.024 19.530 1.00 22.61 115 ILE A C 1
ATOM 695 O O . ILE A 1 94 ? 6.802 3.957 20.089 1.00 20.41 115 ILE A O 1
ATOM 700 N N . LYS A 1 95 ? 6.646 5.557 18.440 1.00 20.81 116 LYS A N 1
ATOM 701 C CA . LYS A 1 95 ? 5.401 5.012 17.888 1.00 23.84 116 LYS A CA 1
ATOM 702 C C . LYS A 1 95 ? 5.629 3.758 17.041 1.00 24.79 116 LYS A C 1
ATOM 703 O O . LYS A 1 95 ? 4.728 2.931 16.907 1.00 26.70 116 LYS A O 1
ATOM 709 N N . LYS A 1 96 ? 6.808 3.628 16.448 1.00 23.58 117 LYS A N 1
ATOM 710 C CA . LYS A 1 96 ? 7.166 2.364 15.823 1.00 25.01 117 LYS A CA 1
ATOM 711 C C . LYS A 1 96 ? 7.148 1.249 16.900 1.00 27.60 117 LYS A C 1
ATOM 712 O O . LYS A 1 96 ? 6.629 0.159 16.664 1.00 26.38 117 LYS A O 1
ATOM 718 N N . TYR A 1 97 ? 7.695 1.507 18.083 1.00 24.14 118 TYR A N 1
ATOM 719 C CA . TYR A 1 97 ? 7.804 0.428 19.099 1.00 25.74 118 TYR A CA 1
ATOM 720 C C . TYR A 1 97 ? 6.636 0.321 20.127 1.00 26.48 118 TYR A C 1
ATOM 721 O O . TYR A 1 97 ? 6.374 -0.787 20.623 1.00 28.86 118 TYR A O 1
ATOM 730 N N . GLN A 1 98 ? 5.853 1.392 20.341 1.00 24.40 119 GLN A N 1
ATOM 731 C CA . GLN A 1 98 ? 4.999 1.524 21.515 1.00 28.00 119 GLN A CA 1
ATOM 732 C C . GLN A 1 98 ? 4.061 0.319 21.641 1.00 30.61 119 GLN A C 1
ATOM 733 O O . GLN A 1 98 ? 3.327 0.100 20.683 1.00 34.27 119 GLN A O 1
ATOM 739 N N . THR B 1 6 ? 9.542 26.156 16.568 1.00 42.67 27 THR B N 1
ATOM 740 C CA . THR B 1 6 ? 9.646 24.791 17.150 1.00 42.07 27 THR B CA 1
ATOM 741 C C . THR B 1 6 ? 9.221 24.775 18.641 1.00 39.86 27 THR B C 1
ATOM 742 O O . THR B 1 6 ? 8.734 23.735 19.099 1.00 40.63 27 THR B O 1
ATOM 746 N N . TYR B 1 7 ? 9.400 25.870 19.396 1.00 34.35 28 TYR B N 1
ATOM 747 C CA . TYR B 1 7 ? 9.167 25.825 20.876 1.00 29.61 28 TYR B CA 1
ATOM 748 C C . TYR B 1 7 ? 8.195 26.906 21.414 1.00 29.23 28 TYR B C 1
ATOM 749 O O . TYR B 1 7 ? 8.318 28.060 21.041 1.00 32.54 28 TYR B O 1
ATOM 758 N N . THR B 1 8 ? 7.286 26.557 22.325 1.00 27.57 29 THR B N 1
ATOM 759 C CA . THR B 1 8 ? 6.512 27.576 23.033 1.00 28.27 29 THR B CA 1
ATOM 760 C C . THR B 1 8 ? 7.412 28.238 24.063 1.00 30.51 29 THR B C 1
ATOM 761 O O . THR B 1 8 ? 8.497 27.725 24.360 1.00 28.25 29 THR B O 1
ATOM 765 N N . PRO B 1 9 ? 6.989 29.396 24.616 1.00 30.13 30 PRO B N 1
ATOM 766 C CA . PRO B 1 9 ? 7.846 30.022 25.619 1.00 27.63 30 PRO B CA 1
ATOM 767 C C . PRO B 1 9 ? 8.074 29.157 26.911 1.00 24.20 30 PRO B C 1
ATOM 768 O O . PRO B 1 9 ? 9.121 29.242 27.543 1.00 20.32 30 PRO B O 1
ATOM 772 N N . GLU B 1 10 ? 7.129 28.324 27.283 1.00 23.72 31 GLU B N 1
ATOM 773 C CA . GLU B 1 10 ? 7.377 27.429 28.400 1.00 25.53 31 GLU B CA 1
ATOM 774 C C . GLU B 1 10 ? 8.447 26.388 28.044 1.00 22.71 31 GLU B C 1
ATOM 775 O O . GLU B 1 10 ? 9.273 26.010 28.894 1.00 19.32 31 GLU B O 1
ATOM 781 N N . GLU B 1 11 ? 8.436 25.922 26.787 1.00 21.13 32 GLU B N 1
ATOM 782 C CA . GLU B 1 11 ? 9.428 24.910 26.390 1.00 19.74 32 GLU B CA 1
ATOM 783 C C . GLU B 1 11 ? 10.792 25.564 26.351 1.00 17.64 32 GLU B C 1
ATOM 784 O O . GLU B 1 11 ? 11.795 24.953 26.754 1.00 15.74 32 GLU B O 1
ATOM 790 N N . TYR B 1 12 ? 10.885 26.817 25.921 1.00 18.22 33 TYR B N 1
ATOM 791 C CA . TYR B 1 12 ? 12.169 27.538 26.068 1.00 19.62 33 TYR B CA 1
ATOM 792 C C . TYR B 1 12 ? 12.692 27.670 27.493 1.00 17.28 33 TYR B C 1
ATOM 793 O O . TYR B 1 12 ? 13.878 27.620 27.737 1.00 14.20 33 TYR B O 1
ATOM 802 N N . LEU B 1 13 ? 11.806 27.989 28.427 1.00 15.94 34 LEU B N 1
ATOM 803 C CA . LEU B 1 13 ? 12.262 28.127 29.788 1.00 15.96 34 LEU B CA 1
ATOM 804 C C . LEU B 1 13 ? 12.693 26.765 30.277 1.00 15.17 34 LEU B C 1
ATOM 805 O O . LEU B 1 13 ? 13.642 26.688 31.011 1.00 15.57 34 LEU B O 1
ATOM 810 N N . LYS B 1 14 ? 12.004 25.688 29.866 1.00 14.36 35 LYS B N 1
ATOM 811 C CA . LYS B 1 14 ? 12.511 24.343 30.199 1.00 14.84 35 LYS B CA 1
ATOM 812 C C . LYS B 1 14 ? 13.871 24.013 29.579 1.00 13.88 35 LYS B C 1
ATOM 813 O O . LYS B 1 14 ? 14.702 23.432 30.207 1.00 13.80 35 LYS B O 1
ATOM 819 N N . ASN B 1 15 ? 14.085 24.415 28.349 1.00 12.61 36 ASN B N 1
ATOM 820 C CA . ASN B 1 15 ? 15.367 24.205 27.718 1.00 12.25 36 ASN B CA 1
ATOM 821 C C . ASN B 1 15 ? 16.431 24.995 28.457 1.00 12.27 36 ASN B C 1
ATOM 822 O O . ASN B 1 15 ? 17.563 24.511 28.672 1.00 11.66 36 ASN B O 1
ATOM 827 N N . TYR B 1 16 ? 16.106 26.270 28.815 1.00 13.01 37 TYR B N 1
ATOM 828 C CA . TYR B 1 16 ? 17.028 27.071 29.637 1.00 11.61 37 TYR B CA 1
ATOM 829 C C . TYR B 1 16 ? 17.404 26.344 30.910 1.00 12.68 37 TYR B C 1
ATOM 830 O O . TYR B 1 16 ? 18.618 26.286 31.292 1.00 12.05 37 TYR B O 1
ATOM 839 N N . ALA B 1 17 ? 16.385 25.799 31.600 1.00 12.00 38 ALA B N 1
ATOM 840 C CA . ALA B 1 17 ? 16.608 25.094 32.871 1.00 11.93 38 ALA B CA 1
ATOM 841 C C . ALA B 1 17 ? 17.578 23.958 32.723 1.00 11.95 38 ALA B C 1
ATOM 842 O O . ALA B 1 17 ? 18.499 23.806 33.505 1.00 11.71 38 ALA B O 1
ATOM 844 N N . LEU B 1 18 ? 17.389 23.130 31.696 1.00 11.82 39 LEU B N 1
ATOM 845 C CA . LEU B 1 18 ? 18.310 21.990 31.489 1.00 12.75 39 LEU B CA 1
ATOM 846 C C . LEU B 1 18 ? 19.704 22.444 31.129 1.00 12.06 39 LEU B C 1
ATOM 847 O O . LEU B 1 18 ? 20.675 21.918 31.603 1.00 11.32 39 LEU B O 1
ATOM 852 N N . SER B 1 19 ? 19.792 23.420 30.221 1.00 12.54 40 SER B N 1
ATOM 853 C CA . SER B 1 19 ? 21.139 24.005 29.824 1.00 12.80 40 SER B CA 1
ATOM 854 C C . SER B 1 19 ? 21.910 24.624 31.013 1.00 13.16 40 SER B C 1
ATOM 855 O O . SER B 1 19 ? 23.110 24.376 31.216 1.00 12.63 40 SER B O 1
ATOM 858 N N . VAL B 1 20 ? 21.234 25.439 31.813 1.00 13.95 41 VAL B N 1
ATOM 859 C CA . VAL B 1 20 ? 21.936 26.029 32.937 1.00 15.50 41 VAL B CA 1
ATOM 860 C C . VAL B 1 20 ? 22.298 24.955 33.947 1.00 15.67 41 VAL B C 1
ATOM 861 O O . VAL B 1 20 ? 23.341 25.055 34.594 1.00 15.05 41 VAL B O 1
ATOM 865 N N . CYS B 1 21 ? 21.435 23.936 34.110 1.00 15.06 42 CYS B N 1
ATOM 866 C CA . CYS B 1 21 ? 21.764 22.864 35.053 1.00 14.63 42 CYS B CA 1
ATOM 867 C C . CYS B 1 21 ? 23.007 22.069 34.634 1.00 14.31 42 CYS B C 1
ATOM 868 O O . CYS B 1 21 ? 23.877 21.756 35.431 1.00 15.35 42 CYS B O 1
ATOM 871 N N . ILE B 1 22 ? 23.057 21.678 33.361 1.00 14.00 43 ILE B N 1
ATOM 872 C CA A ILE B 1 22 ? 24.251 21.039 32.811 0.50 14.24 43 ILE B CA 1
ATOM 873 C CA B ILE B 1 22 ? 24.254 21.035 32.799 0.50 13.67 43 ILE B CA 1
ATOM 874 C C . ILE B 1 22 ? 25.489 21.959 32.871 1.00 14.78 43 ILE B C 1
ATOM 875 O O . ILE B 1 22 ? 26.593 21.503 33.222 1.00 15.40 43 ILE B O 1
ATOM 884 N N . ALA B 1 23 ? 25.319 23.242 32.563 1.00 15.47 44 ALA B N 1
ATOM 885 C CA . ALA B 1 23 ? 26.513 24.175 32.683 1.00 17.09 44 ALA B CA 1
ATOM 886 C C . ALA B 1 23 ? 27.046 24.314 34.116 1.00 19.98 44 ALA B C 1
ATOM 887 O O . ALA B 1 23 ? 28.283 24.285 34.346 1.00 21.70 44 ALA B O 1
ATOM 889 N N . GLU B 1 24 ? 26.125 24.420 35.079 1.00 18.39 45 GLU B N 1
ATOM 890 C CA . GLU B 1 24 ? 26.453 24.502 36.482 1.00 19.81 45 GLU B CA 1
ATOM 891 C C . GLU B 1 24 ? 26.921 23.191 37.069 1.00 21.07 45 GLU B C 1
ATOM 892 O O . GLU B 1 24 ? 27.705 23.179 38.014 1.00 18.90 45 GLU B O 1
ATOM 898 N N . GLY B 1 25 ? 26.390 22.095 36.576 1.00 18.29 46 GLY B N 1
ATOM 899 C CA . GLY B 1 25 ? 26.617 20.821 37.186 1.00 19.22 46 GLY B CA 1
ATOM 900 C C . GLY B 1 25 ? 27.902 20.141 36.876 1.00 21.81 46 GLY B C 1
ATOM 901 O O . GLY B 1 25 ? 28.314 19.296 37.627 1.00 20.83 46 GLY B O 1
ATOM 902 N N . TYR B 1 26 ? 28.528 20.443 35.744 1.00 21.17 47 TYR B N 1
ATOM 903 C CA . TYR B 1 26 ? 29.772 19.765 35.393 1.00 21.41 47 TYR B CA 1
ATOM 904 C C . TYR B 1 26 ? 30.990 20.696 35.501 1.00 22.56 47 TYR B C 1
ATOM 905 O O . TYR B 1 26 ? 30.847 21.906 35.324 1.00 25.73 47 TYR B O 1
ATOM 914 N N . SER B 1 27 ? 32.165 20.158 35.815 1.00 23.92 48 SER B N 1
ATOM 915 C CA . SER B 1 27 ? 33.389 21.004 35.847 1.00 27.73 48 SER B CA 1
ATOM 916 C C . SER B 1 27 ? 33.977 21.316 34.488 1.00 25.91 48 SER B C 1
ATOM 917 O O . SER B 1 27 ? 34.510 22.395 34.272 1.00 26.16 48 SER B O 1
ATOM 920 N N . ALA B 1 28 ? 33.948 20.364 33.579 1.00 22.66 49 ALA B N 1
ATOM 921 C CA . ALA B 1 28 ? 34.653 20.496 32.330 1.00 23.68 49 ALA B CA 1
ATOM 922 C C . ALA B 1 28 ? 34.299 21.788 31.542 1.00 23.77 49 ALA B C 1
ATOM 923 O O . ALA B 1 28 ? 33.126 22.060 31.190 1.00 23.62 49 ALA B O 1
ATOM 925 N N . LYS B 1 29 ? 35.302 22.631 31.272 1.00 22.36 50 LYS B N 1
ATOM 926 C CA . LYS B 1 29 ? 35.076 23.832 30.488 1.00 25.18 50 LYS B CA 1
ATOM 927 C C . LYS B 1 29 ? 34.396 23.579 29.135 1.00 21.00 50 LYS B C 1
ATOM 928 O O . LYS B 1 29 ? 33.617 24.394 28.715 1.00 22.40 50 LYS B O 1
ATOM 934 N N . GLU B 1 30 ? 34.690 22.469 28.467 1.00 20.70 51 GLU B N 1
ATOM 935 C CA . GLU B 1 30 ? 34.045 22.158 27.176 1.00 23.52 51 GLU B CA 1
ATOM 936 C C . GLU B 1 30 ? 32.520 22.233 27.355 1.00 22.68 51 GLU B C 1
ATOM 937 O O . GLU B 1 30 ? 31.788 22.880 26.562 1.00 23.37 51 GLU B O 1
ATOM 943 N N . VAL B 1 31 ? 32.048 21.532 28.395 1.00 21.87 52 VAL B N 1
ATOM 944 C CA . VAL B 1 31 ? 30.592 21.346 28.565 1.00 21.05 52 VAL B CA 1
ATOM 945 C C . VAL B 1 31 ? 30.042 22.599 29.179 1.00 19.19 52 VAL B C 1
ATOM 946 O O . VAL B 1 31 ? 28.997 23.084 28.788 1.00 20.16 52 VAL B O 1
ATOM 950 N N . LYS B 1 32 ? 30.743 23.151 30.166 1.00 19.77 53 LYS B N 1
ATOM 951 C CA . LYS B 1 32 ? 30.342 24.450 30.686 1.00 20.97 53 LYS B CA 1
ATOM 952 C C . LYS B 1 32 ? 30.074 25.558 29.649 1.00 22.46 53 LYS B C 1
ATOM 953 O O . LYS B 1 32 ? 29.002 26.205 29.666 1.00 25.28 53 LYS B O 1
ATOM 959 N N . ASN B 1 33 ? 31.043 25.790 28.755 1.00 19.26 54 ASN B N 1
ATOM 960 C CA . ASN B 1 33 ? 30.909 26.810 27.729 1.00 21.41 54 ASN B CA 1
ATOM 961 C C . ASN B 1 33 ? 29.802 26.505 26.747 1.00 19.89 54 ASN B C 1
ATOM 962 O O . ASN B 1 33 ? 29.058 27.400 26.313 1.00 17.77 54 ASN B O 1
ATOM 967 N N . ASP B 1 34 ? 29.702 25.234 26.364 1.00 18.00 55 ASP B N 1
ATOM 968 C CA . ASP B 1 34 ? 28.686 24.868 25.363 1.00 17.05 55 ASP B CA 1
ATOM 969 C C . ASP B 1 34 ? 27.253 24.991 25.925 1.00 15.67 55 ASP B C 1
ATOM 970 O O . ASP B 1 34 ? 26.340 25.607 25.302 1.00 14.85 55 ASP B O 1
ATOM 975 N N . ALA B 1 35 ? 27.061 24.431 27.118 1.00 16.73 56 ALA B N 1
ATOM 976 C CA . ALA B 1 35 ? 25.750 24.481 27.784 1.00 17.39 56 ALA B CA 1
ATOM 977 C C . ALA B 1 35 ? 25.349 25.910 28.178 1.00 16.64 56 ALA B C 1
ATOM 978 O O . ALA B 1 35 ? 24.190 26.276 28.021 1.00 15.13 56 ALA B O 1
ATOM 980 N N . ALA B 1 36 ? 26.316 26.741 28.586 1.00 19.60 57 ALA B N 1
ATOM 981 C CA . ALA B 1 36 ? 26.046 28.164 28.883 1.00 19.02 57 ALA B CA 1
ATOM 982 C C . ALA B 1 36 ? 25.645 28.909 27.640 1.00 19.03 57 ALA B C 1
ATOM 983 O O . ALA B 1 36 ? 24.716 29.744 27.673 1.00 20.22 57 ALA B O 1
ATOM 985 N N . ALA B 1 37 ? 26.319 28.608 26.513 1.00 20.38 58 ALA B N 1
ATOM 986 C CA . ALA B 1 37 ? 25.973 29.264 25.241 1.00 20.36 58 ALA B CA 1
ATOM 987 C C . ALA B 1 37 ? 24.543 28.843 24.871 1.00 17.34 58 ALA B C 1
ATOM 988 O O . ALA B 1 37 ? 23.732 29.671 24.382 1.00 16.77 58 ALA B O 1
ATOM 990 N N . ALA B 1 38 ? 24.220 27.555 25.059 1.00 15.06 59 ALA B N 1
ATOM 991 C CA . ALA B 1 38 ? 22.848 27.137 24.743 1.00 14.91 59 ALA B CA 1
ATOM 992 C C . ALA B 1 38 ? 21.843 27.925 25.645 1.00 14.50 59 ALA B C 1
ATOM 993 O O . ALA B 1 38 ? 20.798 28.371 25.178 1.00 14.80 59 ALA B O 1
ATOM 995 N N . ALA B 1 39 ? 22.121 27.998 26.936 1.00 14.48 60 ALA B N 1
ATOM 996 C CA . ALA B 1 39 ? 21.203 28.691 27.898 1.00 16.68 60 ALA B CA 1
ATOM 997 C C . ALA B 1 39 ? 20.974 30.160 27.423 1.00 18.08 60 ALA B C 1
ATOM 998 O O . ALA B 1 39 ? 19.869 30.649 27.415 1.00 19.03 60 ALA B O 1
ATOM 1000 N N . ARG B 1 40 ? 22.036 30.881 27.039 1.00 21.58 61 ARG B N 1
ATOM 1001 C CA . ARG B 1 40 ? 21.820 32.214 26.469 1.00 21.42 61 ARG B CA 1
ATOM 1002 C C . ARG B 1 40 ? 20.868 32.200 25.277 1.00 20.24 61 ARG B C 1
ATOM 1003 O O . ARG B 1 40 ? 19.968 33.047 25.167 1.00 21.25 61 ARG B O 1
ATOM 1011 N N . GLY B 1 41 ? 20.997 31.232 24.371 1.00 21.31 62 GLY B N 1
ATOM 1012 C CA . GLY B 1 41 ? 20.107 31.195 23.238 1.00 19.93 62 GLY B CA 1
ATOM 1013 C C . GLY B 1 41 ? 18.665 31.021 23.660 1.00 21.40 62 GLY B C 1
ATOM 1014 O O . GLY B 1 41 ? 17.763 31.630 23.073 1.00 26.39 62 GLY B O 1
ATOM 1015 N N . TYR B 1 42 ? 18.404 30.203 24.701 1.00 17.02 63 TYR B N 1
ATOM 1016 C CA . TYR B 1 42 ? 17.054 30.007 25.169 1.00 15.33 63 TYR B CA 1
ATOM 1017 C C . TYR B 1 42 ? 16.486 31.144 26.045 1.00 18.09 63 TYR B C 1
ATOM 1018 O O . TYR B 1 42 ? 15.312 31.107 26.403 1.00 19.82 63 TYR B O 1
ATOM 1027 N N . THR B 1 43 ? 17.326 32.093 26.424 1.00 22.11 64 THR B N 1
ATOM 1028 C CA . THR B 1 43 ? 16.907 33.227 27.253 1.00 25.19 64 THR B CA 1
ATOM 1029 C C . THR B 1 43 ? 16.113 34.252 26.443 1.00 29.65 64 THR B C 1
ATOM 1030 O O . THR B 1 43 ? 16.674 34.858 25.536 1.00 30.84 64 THR B O 1
ATOM 1034 N N . GLU B 1 44 ? 14.796 34.326 26.712 1.00 32.18 65 GLU B N 1
ATOM 1035 C CA A GLU B 1 44 ? 13.896 35.341 26.125 0.50 36.71 65 GLU B CA 1
ATOM 1036 C CA B GLU B 1 44 ? 13.887 35.337 26.123 0.50 38.16 65 GLU B CA 1
ATOM 1037 C C . GLU B 1 44 ? 13.032 35.947 27.237 1.00 39.13 65 GLU B C 1
ATOM 1038 O O . GLU B 1 44 ? 12.738 35.280 28.227 1.00 37.66 65 GLU B O 1
ATOM 1049 N N . PHE B 1 45 ? 12.613 37.200 27.069 1.00 42.02 66 PHE B N 1
ATOM 1050 C CA . PHE B 1 45 ? 11.738 37.823 28.076 1.00 42.36 66 PHE B CA 1
ATOM 1051 C C . PHE B 1 45 ? 10.340 38.308 27.585 1.00 47.74 66 PHE B C 1
ATOM 1052 O O . PHE B 1 45 ? 9.785 39.251 28.146 1.00 46.60 66 PHE B O 1
ATOM 1060 N N . GLY B 1 46 ? 9.781 37.649 26.561 1.00 51.34 67 GLY B N 1
ATOM 1061 C CA . GLY B 1 46 ? 8.482 38.003 25.989 1.00 45.83 67 GLY B CA 1
ATOM 1062 C C . GLY B 1 46 ? 7.351 37.325 26.730 1.00 54.58 67 GLY B C 1
ATOM 1063 O O . GLY B 1 46 ? 6.195 37.690 26.553 1.00 64.41 67 GLY B O 1
ATOM 1064 N N . ASP B 1 47 ? 7.679 36.318 27.547 1.00 56.73 68 ASP B N 1
ATOM 1065 C CA . ASP B 1 47 ? 6.694 35.611 28.380 1.00 53.83 68 ASP B CA 1
ATOM 1066 C C . ASP B 1 47 ? 7.256 35.298 29.769 1.00 54.06 68 ASP B C 1
ATOM 1067 O O . ASP B 1 47 ? 6.463 35.105 30.709 1.00 52.83 68 ASP B O 1
ATOM 1072 N N . TYR B 1 48 ? 8.601 35.230 29.882 1.00 42.28 69 TYR B N 1
ATOM 1073 C CA . TYR B 1 48 ? 9.309 34.984 31.174 1.00 34.50 69 TYR B CA 1
ATOM 1074 C C . TYR B 1 48 ? 10.355 36.010 31.550 1.00 30.15 69 TYR B C 1
ATOM 1075 O O . TYR B 1 48 ? 11.412 36.159 30.924 1.00 30.80 69 TYR B O 1
ATOM 1084 N N . SER B 1 49 ? 10.032 36.723 32.620 1.00 29.46 70 SER B N 1
ATOM 1085 C CA . SER B 1 49 ? 10.883 37.783 33.093 1.00 33.25 70 SER B CA 1
ATOM 1086 C C . SER B 1 49 ? 12.300 37.347 33.434 1.00 29.53 70 SER B C 1
ATOM 1087 O O . SER B 1 49 ? 12.578 36.175 33.701 1.00 27.78 70 SER B O 1
ATOM 1090 N N . LEU B 1 50 ? 13.191 38.330 33.509 1.00 28.98 71 LEU B N 1
ATOM 1091 C CA . LEU B 1 50 ? 14.527 38.166 34.069 1.00 29.74 71 LEU B CA 1
ATOM 1092 C C . LEU B 1 50 ? 14.525 37.392 35.392 1.00 29.79 71 LEU B C 1
ATOM 1093 O O . LEU B 1 50 ? 15.359 36.519 35.613 1.00 30.98 71 LEU B O 1
ATOM 1098 N N . GLU B 1 51 ? 13.607 37.759 36.278 1.00 27.23 72 GLU B N 1
ATOM 1099 C CA . GLU B 1 51 ? 13.466 37.131 37.614 1.00 26.29 72 GLU B CA 1
ATOM 1100 C C . GLU B 1 51 ? 12.999 35.651 37.530 1.00 25.82 72 GLU B C 1
ATOM 1101 O O . GLU B 1 51 ? 13.423 34.799 38.337 1.00 26.09 72 GLU B O 1
ATOM 1107 N N . ALA B 1 52 ? 12.120 35.358 36.571 1.00 22.43 73 ALA B N 1
ATOM 1108 C CA . ALA B 1 52 ? 11.737 33.973 36.288 1.00 21.19 73 ALA B CA 1
ATOM 1109 C C . ALA B 1 52 ? 12.990 33.155 36.008 1.00 19.22 73 ALA B C 1
ATOM 1110 O O . ALA B 1 52 ? 13.174 32.069 36.573 1.00 20.00 73 ALA B O 1
ATOM 1112 N N . HIS B 1 53 ? 13.874 33.665 35.153 1.00 19.01 74 HIS B N 1
ATOM 1113 C CA . HIS B 1 53 ? 15.171 32.992 34.882 1.00 18.58 74 HIS B CA 1
ATOM 1114 C C . HIS B 1 53 ? 16.065 32.789 36.080 1.00 20.37 74 HIS B C 1
ATOM 1115 O O . HIS B 1 53 ? 16.725 31.736 36.231 1.00 18.04 74 HIS B O 1
ATOM 1122 N N . THR B 1 54 ? 16.158 33.782 36.967 1.00 19.11 75 THR B N 1
ATOM 1123 C CA . THR B 1 54 ? 17.097 33.668 38.051 1.00 17.57 75 THR B CA 1
ATOM 1124 C C . THR B 1 54 ? 16.489 32.681 39.054 1.00 17.22 75 THR B C 1
ATOM 1125 O O . THR B 1 54 ? 17.256 31.989 39.714 1.00 16.56 75 THR B O 1
ATOM 1129 N N . ALA B 1 55 ? 15.156 32.603 39.147 1.00 18.32 76 ALA B N 1
ATOM 1130 C CA . ALA B 1 55 ? 14.522 31.559 39.993 1.00 18.06 76 ALA B CA 1
ATOM 1131 C C . ALA B 1 55 ? 14.813 30.133 39.401 1.00 16.84 76 ALA B C 1
ATOM 1132 O O . ALA B 1 55 ? 15.003 29.159 40.142 1.00 14.81 76 ALA B O 1
ATOM 1134 N N . VAL B 1 56 ? 14.808 30.050 38.067 1.00 15.80 77 VAL B N 1
ATOM 1135 C CA . VAL B 1 56 ? 15.117 28.762 37.409 1.00 16.18 77 VAL B CA 1
ATOM 1136 C C . VAL B 1 56 ? 16.547 28.378 37.736 1.00 15.30 77 VAL B C 1
ATOM 1137 O O . VAL B 1 56 ? 16.854 27.251 38.093 1.00 13.39 77 VAL B O 1
ATOM 1141 N N . ARG B 1 57 ? 17.466 29.322 37.668 1.00 16.73 78 ARG B N 1
ATOM 1142 C CA . ARG B 1 57 ? 18.829 28.977 38.014 1.00 17.20 78 ARG B CA 1
ATOM 1143 C C . ARG B 1 57 ? 19.036 28.572 39.482 1.00 17.29 78 ARG B C 1
ATOM 1144 O O . ARG B 1 57 ? 19.857 27.668 39.816 1.00 16.18 78 ARG B O 1
ATOM 1152 N N . ALA B 1 58 ? 18.354 29.283 40.369 1.00 16.00 79 ALA B N 1
ATOM 1153 C CA . ALA B 1 58 ? 18.384 28.895 41.789 1.00 18.10 79 ALA B CA 1
ATOM 1154 C C . ALA B 1 58 ? 17.898 27.467 41.984 1.00 16.61 79 ALA B C 1
ATOM 1155 O O . ALA B 1 58 ? 18.503 26.714 42.724 1.00 19.50 79 ALA B O 1
ATOM 1157 N N . LEU B 1 59 ? 16.787 27.153 41.369 1.00 16.28 80 LEU B N 1
ATOM 1158 C CA . LEU B 1 59 ? 16.188 25.775 41.471 1.00 14.72 80 LEU B CA 1
ATOM 1159 C C . LEU B 1 59 ? 17.149 24.697 40.914 1.00 14.97 80 LEU B C 1
ATOM 1160 O O . LEU B 1 59 ? 17.332 23.649 41.540 1.00 16.58 80 LEU B O 1
ATOM 1165 N N . ALA B 1 60 ? 17.802 24.974 39.771 1.00 14.47 81 ALA B N 1
ATOM 1166 C CA . ALA B 1 60 ? 18.798 24.043 39.234 1.00 15.71 81 ALA B CA 1
ATOM 1167 C C . ALA B 1 60 ? 19.860 23.740 40.246 1.00 16.82 81 ALA B C 1
ATOM 1168 O O . ALA B 1 60 ? 20.259 22.566 40.435 1.00 16.18 81 ALA B O 1
ATOM 1170 N N . LYS B 1 61 ? 20.376 24.797 40.903 1.00 18.16 82 LYS B N 1
ATOM 1171 C CA . LYS B 1 61 ? 21.476 24.612 41.862 1.00 18.70 82 LYS B CA 1
ATOM 1172 C C . LYS B 1 61 ? 20.987 23.762 43.068 1.00 18.48 82 LYS B C 1
ATOM 1173 O O . LYS B 1 61 ? 21.748 23.000 43.634 1.00 17.64 82 LYS B O 1
ATOM 1179 N N . GLU B 1 62 ? 19.729 23.948 43.461 1.00 17.97 83 GLU B N 1
ATOM 1180 C CA . GLU B 1 62 ? 19.117 23.084 44.522 1.00 22.81 83 GLU B CA 1
ATOM 1181 C C . GLU B 1 62 ? 19.056 21.610 44.104 1.00 20.40 83 GLU B C 1
ATOM 1182 O O . GLU B 1 62 ? 19.359 20.690 44.878 1.00 17.70 83 GLU B O 1
ATOM 1188 N N . PHE B 1 63 ? 18.705 21.380 42.846 1.00 18.28 84 PHE B N 1
ATOM 1189 C CA . PHE B 1 63 ? 18.660 20.000 42.374 1.00 18.02 84 PHE B CA 1
ATOM 1190 C C . PHE B 1 63 ? 20.051 19.396 42.359 1.00 18.78 84 PHE B C 1
ATOM 1191 O O . PHE B 1 63 ? 20.248 18.235 42.754 1.00 19.55 84 PHE B O 1
ATOM 1199 N N . LEU B 1 64 ? 21.043 20.180 41.885 1.00 16.94 85 LEU B N 1
ATOM 1200 C CA . LEU B 1 64 ? 22.399 19.686 41.861 1.00 16.14 85 LEU B CA 1
ATOM 1201 C C . LEU B 1 64 ? 22.943 19.394 43.291 1.00 18.83 85 LEU B C 1
ATOM 1202 O O . LEU B 1 64 ? 23.823 18.559 43.431 1.00 15.26 85 LEU B O 1
ATOM 1207 N N . ALA B 1 65 ? 22.399 20.085 44.307 1.00 21.95 86 ALA B N 1
ATOM 1208 C CA . ALA B 1 65 ? 22.835 19.969 45.734 1.00 22.07 86 ALA B CA 1
ATOM 1209 C C . ALA B 1 65 ? 22.397 18.638 46.376 1.00 26.25 86 ALA B C 1
ATOM 1210 O O . ALA B 1 65 ? 23.075 18.122 47.280 1.00 26.30 86 ALA B O 1
ATOM 1212 N N . LYS B 1 66 ? 21.295 18.072 45.879 1.00 26.30 87 LYS B N 1
ATOM 1213 C CA . LYS B 1 66 ? 20.744 16.792 46.372 1.00 28.24 87 LYS B CA 1
ATOM 1214 C C . LYS B 1 66 ? 21.713 15.632 46.139 1.00 32.56 87 LYS B C 1
ATOM 1215 O O . LYS B 1 66 ? 22.345 15.531 45.076 1.00 34.39 87 LYS B O 1
ATOM 1221 N N . PRO B 1 67 ? 21.874 14.751 47.139 1.00 30.91 88 PRO B N 1
ATOM 1222 C CA . PRO B 1 67 ? 22.673 13.552 46.891 1.00 30.57 88 PRO B CA 1
ATOM 1223 C C . PRO B 1 67 ? 21.846 12.488 46.107 1.00 31.85 88 PRO B C 1
ATOM 1224 O O . PRO B 1 67 ? 20.694 12.267 46.423 1.00 30.49 88 PRO B O 1
ATOM 1228 N N . TYR B 1 68 ? 22.417 11.852 45.093 1.00 29.58 89 TYR B N 1
ATOM 1229 C CA . TYR B 1 68 ? 21.709 10.783 44.353 1.00 31.36 89 TYR B CA 1
ATOM 1230 C C . TYR B 1 68 ? 22.482 9.507 44.558 1.00 34.79 89 TYR B C 1
ATOM 1231 O O . TYR B 1 68 ? 23.711 9.540 44.529 1.00 36.44 89 TYR B O 1
ATOM 1240 N N . ASP B 1 69 ? 21.788 8.376 44.752 1.00 36.31 90 ASP B N 1
ATOM 1241 C CA . ASP B 1 69 ? 22.488 7.088 44.880 1.00 38.63 90 ASP B CA 1
ATOM 1242 C C . ASP B 1 69 ? 22.966 6.682 43.504 1.00 40.74 90 ASP B C 1
ATOM 1243 O O . ASP B 1 69 ? 22.331 7.039 42.493 1.00 40.85 90 ASP B O 1
ATOM 1248 N N . SER B 1 70 ? 24.087 5.965 43.449 1.00 39.32 91 SER B N 1
ATOM 1249 C CA . SER B 1 70 ? 24.516 5.385 42.188 1.00 43.44 91 SER B CA 1
ATOM 1250 C C . SER B 1 70 ? 25.440 4.203 42.375 1.00 43.34 91 SER B C 1
ATOM 1251 O O . SER B 1 70 ? 26.514 4.315 42.996 1.00 44.33 91 SER B O 1
ATOM 1254 N N . MET B 1 71 ? 24.998 3.081 41.816 1.00 44.38 92 MET B N 1
ATOM 1255 C CA . MET B 1 71 ? 25.803 1.886 41.693 1.00 49.42 92 MET B CA 1
ATOM 1256 C C . MET B 1 71 ? 27.110 2.113 40.905 1.00 46.68 92 MET B C 1
ATOM 1257 O O . MET B 1 71 ? 28.096 1.411 41.136 1.00 45.09 92 MET B O 1
ATOM 1262 N N . SER B 1 72 ? 27.115 3.100 39.997 1.00 40.86 93 SER B N 1
ATOM 1263 C CA . SER B 1 72 ? 28.304 3.430 39.190 1.00 39.21 93 SER B CA 1
ATOM 1264 C C . SER B 1 72 ? 29.322 4.281 39.975 1.00 39.11 93 SER B C 1
ATOM 1265 O O . SER B 1 72 ? 30.475 4.378 39.584 1.00 41.22 93 SER B O 1
ATOM 1268 N N . GLY B 1 73 ? 28.904 4.907 41.077 1.00 38.36 94 GLY B N 1
ATOM 1269 C CA . GLY B 1 73 ? 29.769 5.890 41.770 1.00 36.87 94 GLY B CA 1
ATOM 1270 C C . GLY B 1 73 ? 29.954 7.209 41.026 1.00 39.22 94 GLY B C 1
ATOM 1271 O O . GLY B 1 73 ? 30.890 7.962 41.288 1.00 41.86 94 GLY B O 1
ATOM 1272 N N . GLU B 1 74 ? 29.099 7.487 40.045 1.00 35.59 95 GLU B N 1
ATOM 1273 C CA . GLU B 1 74 ? 29.118 8.790 39.353 1.00 31.97 95 GLU B CA 1
ATOM 1274 C C . GLU B 1 74 ? 28.182 9.691 40.140 1.00 29.50 95 GLU B C 1
ATOM 1275 O O . GLU B 1 74 ? 27.291 9.174 40.785 1.00 27.88 95 GLU B O 1
ATOM 1281 N N . PRO B 1 75 ? 28.345 11.031 40.056 1.00 28.12 96 PRO B N 1
ATOM 1282 C CA . PRO B 1 75 ? 27.452 11.875 40.858 1.00 28.15 96 PRO B CA 1
ATOM 1283 C C . PRO B 1 75 ? 25.985 11.902 40.384 1.00 28.54 96 PRO B C 1
ATOM 1284 O O . PRO B 1 75 ? 25.103 12.262 41.163 1.00 31.71 96 PRO B O 1
ATOM 1288 N N . MET B 1 76 ? 25.717 11.510 39.137 1.00 26.86 97 MET B N 1
ATOM 1289 C CA . MET B 1 76 ? 24.321 11.497 38.557 1.00 24.73 97 MET B CA 1
ATOM 1290 C C . MET B 1 76 ? 23.790 12.909 38.299 1.00 20.69 97 MET B C 1
ATOM 1291 O O . MET B 1 76 ? 22.594 13.203 38.433 1.00 19.48 97 MET B O 1
ATOM 1296 N N . THR B 1 77 ? 24.701 13.802 37.950 1.00 20.16 98 THR B N 1
ATOM 1297 C CA . THR B 1 77 ? 24.360 15.144 37.495 1.00 19.98 98 THR B CA 1
ATOM 1298 C C . THR B 1 77 ? 23.277 15.129 36.394 1.00 19.84 98 THR B C 1
ATOM 1299 O O . THR B 1 77 ? 22.279 15.902 36.433 1.00 17.25 98 THR B O 1
ATOM 1303 N N . MET B 1 78 ? 23.501 14.270 35.407 1.00 14.97 99 MET B N 1
ATOM 1304 C CA . MET B 1 78 ? 22.585 14.192 34.270 1.00 15.98 99 MET B CA 1
ATOM 1305 C C . MET B 1 78 ? 21.193 13.851 34.821 1.00 14.74 99 MET B C 1
ATOM 1306 O O . MET B 1 78 ? 20.214 14.479 34.400 1.00 15.53 99 MET B O 1
ATOM 1311 N N . ALA B 1 79 ? 21.106 12.900 35.747 1.00 14.26 100 ALA B N 1
ATOM 1312 C CA . ALA B 1 79 ? 19.789 12.542 36.281 1.00 13.92 100 ALA B CA 1
ATOM 1313 C C . ALA B 1 79 ? 19.175 13.680 37.069 1.00 13.92 100 ALA B C 1
ATOM 1314 O O . ALA B 1 79 ? 17.941 13.907 37.026 1.00 13.24 100 ALA B O 1
ATOM 1316 N N . LYS B 1 80 ? 20.031 14.440 37.788 1.00 13.91 101 LYS B N 1
ATOM 1317 C CA . LYS B 1 80 ? 19.480 15.552 38.554 1.00 14.10 101 LYS B CA 1
ATOM 1318 C C . LYS B 1 80 ? 18.835 16.594 37.650 1.00 13.67 101 LYS B C 1
ATOM 1319 O O . LYS B 1 80 ? 17.734 17.160 37.958 1.00 12.59 101 LYS B O 1
ATOM 1325 N N . CYS B 1 81 ? 19.535 16.894 36.560 1.00 12.84 102 CYS B N 1
ATOM 1326 C CA . CYS B 1 81 ? 19.028 17.898 35.657 1.00 12.82 102 CYS B CA 1
ATOM 1327 C C . CYS B 1 81 ? 17.772 17.430 34.940 1.00 12.60 102 CYS B C 1
ATOM 1328 O O . CYS B 1 81 ? 16.907 18.251 34.589 1.00 12.15 102 CYS B O 1
ATOM 1331 N N . ILE B 1 82 ? 17.721 16.128 34.598 1.00 12.60 103 ILE B N 1
ATOM 1332 C CA . ILE B 1 82 ? 16.495 15.627 33.997 1.00 13.25 103 ILE B CA 1
ATOM 1333 C C . ILE B 1 82 ? 15.296 15.754 34.978 1.00 13.43 103 ILE B C 1
ATOM 1334 O O . ILE B 1 82 ? 14.184 16.165 34.591 1.00 12.78 103 ILE B O 1
ATOM 1339 N N . ASP B 1 83 ? 15.563 15.432 36.244 1.00 14.17 104 ASP B N 1
ATOM 1340 C CA . ASP B 1 83 ? 14.526 15.523 37.279 1.00 13.50 104 ASP B CA 1
ATOM 1341 C C . ASP B 1 83 ? 14.067 16.993 37.445 1.00 14.09 104 ASP B C 1
ATOM 1342 O O . ASP B 1 83 ? 12.858 17.252 37.590 1.00 14.06 104 ASP B O 1
ATOM 1347 N N . LEU B 1 84 ? 15.030 17.924 37.369 1.00 13.41 105 LEU B N 1
ATOM 1348 C CA . LEU B 1 84 ? 14.708 19.361 37.416 1.00 14.10 105 LEU B CA 1
ATOM 1349 C C . LEU B 1 84 ? 13.641 19.713 36.388 1.00 12.08 105 LEU B C 1
ATOM 1350 O O . LEU B 1 84 ? 12.601 20.327 36.665 1.00 12.86 105 LEU B O 1
ATOM 1355 N N . VAL B 1 85 ? 13.909 19.349 35.133 1.00 12.71 106 VAL B N 1
ATOM 1356 C CA . VAL B 1 85 ? 13.033 19.710 34.051 1.00 13.41 106 VAL B CA 1
ATOM 1357 C C . VAL B 1 85 ? 11.664 19.104 34.230 1.00 14.35 106 VAL B C 1
ATOM 1358 O O . VAL B 1 85 ? 10.673 19.672 33.760 1.00 16.02 106 VAL B O 1
ATOM 1362 N N . HIS B 1 86 ? 11.573 17.936 34.843 1.00 14.92 107 HIS B N 1
ATOM 1363 C CA . HIS B 1 86 ? 10.221 17.353 35.046 1.00 17.16 107 HIS B CA 1
ATOM 1364 C C . HIS B 1 86 ? 9.602 17.688 36.419 1.00 18.68 107 HIS B C 1
ATOM 1365 O O . HIS B 1 86 ? 8.622 17.052 36.813 1.00 19.71 107 HIS B O 1
ATOM 1372 N N . SER B 1 87 ? 10.197 18.614 37.174 1.00 17.60 108 SER B N 1
ATOM 1373 C CA . SER B 1 87 ? 9.805 18.830 38.603 1.00 15.53 108 SER B CA 1
ATOM 1374 C C . SER B 1 87 ? 8.560 19.732 38.722 1.00 16.60 108 SER B C 1
ATOM 1375 O O . SER B 1 87 ? 8.220 20.573 37.823 1.00 14.30 108 SER B O 1
ATOM 1378 N N . GLN B 1 88 ? 7.848 19.509 39.837 1.00 17.05 109 GLN B N 1
ATOM 1379 C CA . GLN B 1 88 ? 6.736 20.360 40.210 1.00 18.78 109 GLN B CA 1
ATOM 1380 C C . GLN B 1 88 ? 7.288 21.718 40.532 1.00 15.24 109 GLN B C 1
ATOM 1381 O O . GLN B 1 88 ? 6.621 22.701 40.310 1.00 17.17 109 GLN B O 1
ATOM 1387 N N . GLU B 1 89 ? 8.488 21.794 41.061 1.00 17.26 110 GLU B N 1
ATOM 1388 C CA . GLU B 1 89 ? 9.012 23.105 41.408 1.00 17.78 110 GLU B CA 1
ATOM 1389 C C . GLU B 1 89 ? 9.212 23.955 40.157 1.00 17.46 110 GLU B C 1
ATOM 1390 O O . GLU B 1 89 ? 9.015 25.172 40.177 1.00 16.33 110 GLU B O 1
ATOM 1396 N N . LEU B 1 90 ? 9.654 23.339 39.069 1.00 13.97 111 LEU B N 1
ATOM 1397 C CA . LEU B 1 90 ? 9.808 24.102 37.844 1.00 14.16 111 LEU B CA 1
ATOM 1398 C C . LEU B 1 90 ? 8.463 24.498 37.258 1.00 14.98 111 LEU B C 1
ATOM 1399 O O . LEU B 1 90 ? 8.294 25.627 36.769 1.00 15.45 111 LEU B O 1
ATOM 1404 N N . GLN B 1 91 ? 7.478 23.616 37.374 1.00 15.31 112 GLN B N 1
ATOM 1405 C CA . GLN B 1 91 ? 6.157 23.933 36.927 1.00 20.41 112 GLN B CA 1
ATOM 1406 C C . GLN B 1 91 ? 5.609 25.168 37.687 1.00 20.08 112 GLN B C 1
ATOM 1407 O O . GLN B 1 91 ? 4.830 25.946 37.101 1.00 21.81 112 GLN B O 1
ATOM 1413 N N . ALA B 1 92 ? 6.017 25.319 38.945 1.00 22.84 113 ALA B N 1
ATOM 1414 C CA . ALA B 1 92 ? 5.461 26.372 39.822 1.00 20.94 113 ALA B CA 1
ATOM 1415 C C . ALA B 1 92 ? 6.003 27.648 39.373 1.00 22.48 113 ALA B C 1
ATOM 1416 O O . ALA B 1 92 ? 5.289 28.636 39.354 1.00 21.76 113 ALA B O 1
ATOM 1418 N N . ILE B 1 93 ? 7.298 27.651 39.029 1.00 20.61 114 ILE B N 1
ATOM 1419 C CA . ILE B 1 93 ? 7.904 28.807 38.393 1.00 20.36 114 ILE B CA 1
ATOM 1420 C C . ILE B 1 93 ? 7.228 29.212 37.111 1.00 21.81 114 ILE B C 1
ATOM 1421 O O . ILE B 1 93 ? 6.920 30.377 36.904 1.00 24.44 114 ILE B O 1
ATOM 1426 N N . ILE B 1 94 ? 7.034 28.270 36.204 1.00 22.73 115 ILE B N 1
ATOM 1427 C CA . ILE B 1 94 ? 6.274 28.538 34.987 1.00 25.23 115 ILE B CA 1
ATOM 1428 C C . ILE B 1 94 ? 4.877 29.148 35.246 1.00 28.82 115 ILE B C 1
ATOM 1429 O O . ILE B 1 94 ? 4.477 30.101 34.545 1.00 28.21 115 ILE B O 1
ATOM 1434 N N . LYS B 1 95 ? 4.140 28.586 36.218 1.00 31.84 116 LYS B N 1
ATOM 1435 C CA . LYS B 1 95 ? 2.774 29.086 36.587 1.00 33.35 116 LYS B CA 1
ATOM 1436 C C . LYS B 1 95 ? 2.860 30.486 37.164 1.00 32.22 116 LYS B C 1
ATOM 1437 O O . LYS B 1 95 ? 2.122 31.387 36.750 1.00 32.72 116 LYS B O 1
ATOM 1443 N N . LYS B 1 96 ? 3.764 30.665 38.118 1.00 30.34 117 LYS B N 1
ATOM 1444 C CA . LYS B 1 96 ? 3.914 31.950 38.808 1.00 34.55 117 LYS B CA 1
ATOM 1445 C C . LYS B 1 96 ? 4.225 33.079 37.846 1.00 35.74 117 LYS B C 1
ATOM 1446 O O . LYS B 1 96 ? 3.628 34.151 37.937 1.00 33.38 117 LYS B O 1
ATOM 1452 N N . TYR B 1 97 ? 5.170 32.846 36.926 1.00 33.42 118 TYR B N 1
ATOM 1453 C CA . TYR B 1 97 ? 5.654 33.922 36.061 1.00 31.52 118 TYR B CA 1
ATOM 1454 C C . TYR B 1 97 ? 4.938 33.997 34.728 1.00 32.86 118 TYR B C 1
ATOM 1455 O O . TYR B 1 97 ? 5.220 34.890 33.924 1.00 34.48 118 TYR B O 1
ATOM 1464 N N . GLN B 1 98 ? 3.995 33.076 34.509 1.00 39.38 119 GLN B N 1
ATOM 1465 C CA . GLN B 1 98 ? 3.073 33.068 33.338 1.00 42.54 119 GLN B CA 1
ATOM 1466 C C . GLN B 1 98 ? 2.552 34.466 32.959 1.00 41.63 119 GLN B C 1
ATOM 1467 O O . GLN B 1 98 ? 2.926 35.012 31.908 1.00 41.09 119 GLN B O 1
ATOM 1473 N N . THR C 1 6 ? -5.421 33.417 13.458 1.00 54.68 27 THR C N 1
ATOM 1474 C CA . THR C 1 6 ? -4.191 34.207 13.670 1.00 53.29 27 THR C CA 1
ATOM 1475 C C . THR C 1 6 ? -3.001 33.347 13.263 1.00 52.16 27 THR C C 1
ATOM 1476 O O . THR C 1 6 ? -2.678 32.358 13.914 1.00 57.34 27 THR C O 1
ATOM 1480 N N . TYR C 1 7 ? -2.355 33.715 12.171 1.00 38.43 28 TYR C N 1
ATOM 1481 C CA . TYR C 1 7 ? -1.027 33.194 11.906 1.00 33.17 28 TYR C CA 1
ATOM 1482 C C . TYR C 1 7 ? 0.005 34.198 12.469 1.00 29.23 28 TYR C C 1
ATOM 1483 O O . TYR C 1 7 ? -0.275 35.380 12.488 1.00 28.35 28 TYR C O 1
ATOM 1492 N N . THR C 1 8 ? 1.191 33.735 12.866 1.00 27.65 29 THR C N 1
ATOM 1493 C CA . THR C 1 8 ? 2.321 34.659 13.113 1.00 26.70 29 THR C CA 1
ATOM 1494 C C . THR C 1 8 ? 2.781 35.366 11.805 1.00 25.38 29 THR C C 1
ATOM 1495 O O . THR C 1 8 ? 2.432 34.965 10.695 1.00 23.89 29 THR C O 1
ATOM 1499 N N . PRO C 1 9 ? 3.547 36.456 11.929 1.00 25.13 30 PRO C N 1
ATOM 1500 C CA . PRO C 1 9 ? 4.108 37.079 10.728 1.00 24.61 30 PRO C CA 1
ATOM 1501 C C . PRO C 1 9 ? 4.945 36.067 9.871 1.00 20.11 30 PRO C C 1
ATOM 1502 O O . PRO C 1 9 ? 4.864 36.106 8.670 1.00 19.56 30 PRO C O 1
ATOM 1506 N N . GLU C 1 10 ? 5.737 35.252 10.533 1.00 19.12 31 GLU C N 1
ATOM 1507 C CA . GLU C 1 10 ? 6.577 34.211 9.919 1.00 21.46 31 GLU C CA 1
ATOM 1508 C C . GLU C 1 10 ? 5.710 33.185 9.200 1.00 17.60 31 GLU C C 1
ATOM 1509 O O . GLU C 1 10 ? 5.975 32.866 8.090 1.00 16.46 31 GLU C O 1
ATOM 1515 N N . GLU C 1 11 ? 4.652 32.700 9.840 1.00 17.83 32 GLU C N 1
ATOM 1516 C CA . GLU C 1 11 ? 3.689 31.806 9.170 1.00 19.85 32 GLU C CA 1
ATOM 1517 C C . GLU C 1 11 ? 2.983 32.444 7.991 1.00 16.53 32 GLU C C 1
ATOM 1518 O O . GLU C 1 11 ? 2.860 31.821 6.956 1.00 13.50 32 GLU C O 1
ATOM 1524 N N . TYR C 1 12 ? 2.553 33.709 8.126 1.00 17.40 33 TYR C N 1
ATOM 1525 C CA . TYR C 1 12 ? 2.054 34.482 6.987 1.00 16.20 33 TYR C CA 1
ATOM 1526 C C . TYR C 1 12 ? 2.988 34.450 5.789 1.00 15.38 33 TYR C C 1
ATOM 1527 O O . TYR C 1 12 ? 2.542 34.223 4.688 1.00 14.37 33 TYR C O 1
ATOM 1536 N N . LEU C 1 13 ? 4.273 34.693 6.024 1.00 14.31 34 LEU C N 1
ATOM 1537 C CA . LEU C 1 13 ? 5.263 34.766 4.953 1.00 13.62 34 LEU C CA 1
ATOM 1538 C C . LEU C 1 13 ? 5.422 33.371 4.333 1.00 12.68 34 LEU C C 1
ATOM 1539 O O . LEU C 1 13 ? 5.561 33.226 3.138 1.00 13.85 34 LEU C O 1
ATOM 1544 N N . LYS C 1 14 ? 5.420 32.324 5.146 1.00 14.28 35 LYS C N 1
ATOM 1545 C CA . LYS C 1 14 ? 5.418 30.957 4.575 1.00 13.05 35 LYS C CA 1
ATOM 1546 C C . LYS C 1 14 ? 4.165 30.640 3.789 1.00 13.13 35 LYS C C 1
ATOM 1547 O O . LYS C 1 14 ? 4.230 29.947 2.779 1.00 12.73 35 LYS C O 1
ATOM 1553 N N . ASN C 1 15 ? 3.014 31.039 4.306 1.00 12.39 36 ASN C N 1
ATOM 1554 C CA . ASN C 1 15 ? 1.787 30.898 3.547 1.00 11.93 36 ASN C CA 1
ATOM 1555 C C . ASN C 1 15 ? 1.900 31.621 2.191 1.00 12.73 36 ASN C C 1
ATOM 1556 O O . ASN C 1 15 ? 1.456 31.121 1.133 1.00 11.87 36 ASN C O 1
ATOM 1561 N N . TYR C 1 16 ? 2.491 32.812 2.244 1.00 12.58 37 TYR C N 1
ATOM 1562 C CA . TYR C 1 16 ? 2.679 33.617 1.006 1.00 12.99 37 TYR C CA 1
ATOM 1563 C C . TYR C 1 16 ? 3.596 32.840 0.060 1.00 13.32 37 TYR C C 1
ATOM 1564 O O . TYR C 1 16 ? 3.313 32.708 -1.134 1.00 12.25 37 TYR C O 1
ATOM 1573 N N . ALA C 1 17 ? 4.688 32.304 0.609 1.00 12.44 38 ALA C N 1
ATOM 1574 C CA . ALA C 1 17 ? 5.633 31.498 -0.176 1.00 13.14 38 ALA C CA 1
ATOM 1575 C C . ALA C 1 17 ? 4.945 30.346 -0.899 1.00 13.89 38 ALA C C 1
ATOM 1576 O O . ALA C 1 17 ? 5.111 30.146 -2.113 1.00 13.09 38 ALA C O 1
ATOM 1578 N N . LEU C 1 18 ? 4.118 29.582 -0.169 1.00 12.47 39 LEU C N 1
ATOM 1579 C CA . LEU C 1 18 ? 3.486 28.457 -0.796 1.00 12.13 39 LEU C CA 1
ATOM 1580 C C . LEU C 1 18 ? 2.507 28.914 -1.891 1.00 12.92 39 LEU C C 1
ATOM 1581 O O . LEU C 1 18 ? 2.450 28.307 -2.986 1.00 13.61 39 LEU C O 1
ATOM 1586 N N . SER C 1 19 ? 1.695 29.900 -1.552 1.00 12.67 40 SER C N 1
ATOM 1587 C CA . SER C 1 19 ? 0.622 30.376 -2.481 1.00 14.76 40 SER C CA 1
ATOM 1588 C C . SER C 1 19 ? 1.204 30.979 -3.733 1.00 14.13 40 SER C C 1
ATOM 1589 O O . SER C 1 19 ? 0.754 30.660 -4.836 1.00 15.34 40 SER C O 1
ATOM 1592 N N . VAL C 1 20 ? 2.222 31.828 -3.581 1.00 16.00 41 VAL C N 1
ATOM 1593 C CA . VAL C 1 20 ? 2.879 32.375 -4.766 1.00 16.46 41 VAL C CA 1
ATOM 1594 C C . VAL C 1 20 ? 3.555 31.286 -5.665 1.00 15.87 41 VAL C C 1
ATOM 1595 O O . VAL C 1 20 ? 3.528 31.326 -6.928 1.00 14.73 41 VAL C O 1
ATOM 1599 N N . CYS C 1 21 ? 4.210 30.326 -5.023 1.00 14.07 42 CYS C N 1
ATOM 1600 C CA . CYS C 1 21 ? 4.834 29.235 -5.712 1.00 12.92 42 CYS C CA 1
ATOM 1601 C C . CYS C 1 21 ? 3.808 28.451 -6.496 1.00 13.94 42 CYS C C 1
ATOM 1602 O O . CYS C 1 21 ? 4.032 28.089 -7.678 1.00 12.84 42 CYS C O 1
ATOM 1605 N N . ILE C 1 22 ? 2.639 28.165 -5.875 1.00 13.56 43 ILE C N 1
ATOM 1606 C CA . ILE C 1 22 ? 1.597 27.483 -6.672 1.00 15.54 43 ILE C CA 1
ATOM 1607 C C . ILE C 1 22 ? 1.021 28.391 -7.807 1.00 16.06 43 ILE C C 1
ATOM 1608 O O . ILE C 1 22 ? 0.724 27.890 -8.915 1.00 17.61 43 ILE C O 1
ATOM 1613 N N . ALA C 1 23 ? 0.810 29.680 -7.528 1.00 16.32 44 ALA C N 1
ATOM 1614 C CA . ALA C 1 23 ? 0.244 30.561 -8.573 1.00 17.26 44 ALA C CA 1
ATOM 1615 C C . ALA C 1 23 ? 1.217 30.669 -9.784 1.00 20.81 44 ALA C C 1
ATOM 1616 O O . ALA C 1 23 ? 0.794 30.654 -10.962 1.00 21.22 44 ALA C O 1
ATOM 1618 N N . GLU C 1 24 ? 2.508 30.765 -9.489 1.00 20.10 45 GLU C N 1
ATOM 1619 C CA . GLU C 1 24 ? 3.542 30.825 -10.542 1.00 22.12 45 GLU C CA 1
ATOM 1620 C C . GLU C 1 24 ? 3.789 29.502 -11.179 1.00 22.42 45 GLU C C 1
ATOM 1621 O O . GLU C 1 24 ? 4.227 29.456 -12.315 1.00 24.27 45 GLU C O 1
ATOM 1627 N N . GLY C 1 25 ? 3.548 28.398 -10.474 1.00 18.95 46 GLY C N 1
ATOM 1628 C CA . GLY C 1 25 ? 4.061 27.130 -10.914 1.00 18.88 46 GLY C CA 1
ATOM 1629 C C . GLY C 1 25 ? 3.071 26.447 -11.831 1.00 22.17 46 GLY C C 1
ATOM 1630 O O . GLY C 1 25 ? 3.399 25.447 -12.416 1.00 22.53 46 GLY C O 1
ATOM 1631 N N . TYR C 1 26 ? 1.862 26.985 -11.962 1.00 20.31 47 TYR C N 1
ATOM 1632 C CA . TYR C 1 26 ? 0.882 26.334 -12.850 1.00 23.72 47 TYR C CA 1
ATOM 1633 C C . TYR C 1 26 ? 0.388 27.298 -13.922 1.00 25.43 47 TYR C C 1
ATOM 1634 O O . TYR C 1 26 ? 0.306 28.490 -13.677 1.00 25.72 47 TYR C O 1
ATOM 1643 N N . SER C 1 27 ? 0.052 26.752 -15.095 1.00 31.02 48 SER C N 1
ATOM 1644 C CA . SER C 1 27 ? -0.423 27.535 -16.260 1.00 30.86 48 SER C CA 1
ATOM 1645 C C . SER C 1 27 ? -1.880 27.870 -16.151 1.00 29.92 48 SER C C 1
ATOM 1646 O O . SER C 1 27 ? -2.309 28.983 -16.521 1.00 28.25 48 SER C O 1
ATOM 1649 N N . ALA C 1 28 ? -2.654 26.910 -15.644 1.00 26.19 49 ALA C N 1
ATOM 1650 C CA . ALA C 1 28 ? -4.118 27.062 -15.589 1.00 26.18 49 ALA C CA 1
ATOM 1651 C C . ALA C 1 28 ? -4.605 28.277 -14.802 1.00 26.65 49 ALA C C 1
ATOM 1652 O O . ALA C 1 28 ? -4.279 28.468 -13.616 1.00 26.90 49 ALA C O 1
ATOM 1654 N N . LYS C 1 29 ? -5.394 29.120 -15.462 1.00 24.51 50 LYS C N 1
ATOM 1655 C CA . LYS C 1 29 ? -5.819 30.392 -14.880 1.00 25.95 50 LYS C CA 1
ATOM 1656 C C . LYS C 1 29 ? -6.725 30.242 -13.657 1.00 22.62 50 LYS C C 1
ATOM 1657 O O . LYS C 1 29 ? -6.796 31.116 -12.832 1.00 23.86 50 LYS C O 1
ATOM 1663 N N . GLU C 1 30 ? -7.458 29.130 -13.561 1.00 25.03 51 GLU C N 1
ATOM 1664 C CA . GLU C 1 30 ? -8.281 28.853 -12.344 1.00 23.86 51 GLU C CA 1
ATOM 1665 C C . GLU C 1 30 ? -7.350 28.899 -11.122 1.00 21.91 51 GLU C C 1
ATOM 1666 O O . GLU C 1 30 ? -7.632 29.519 -10.093 1.00 22.97 51 GLU C O 1
ATOM 1672 N N . VAL C 1 31 ? -6.231 28.205 -11.270 1.00 22.22 52 VAL C N 1
ATOM 1673 C CA . VAL C 1 31 ? -5.314 28.010 -10.142 1.00 22.95 52 VAL C CA 1
ATOM 1674 C C . VAL C 1 31 ? -4.448 29.205 -9.903 1.00 21.40 52 VAL C C 1
ATOM 1675 O O . VAL C 1 31 ? -4.381 29.686 -8.784 1.00 22.75 52 VAL C O 1
ATOM 1679 N N . LYS C 1 32 ? -3.843 29.751 -10.977 1.00 24.00 53 LYS C N 1
ATOM 1680 C CA . LYS C 1 32 ? -3.151 31.044 -10.860 1.00 23.01 53 LYS C CA 1
ATOM 1681 C C . LYS C 1 32 ? -3.928 32.096 -10.157 1.00 20.39 53 LYS C C 1
ATOM 1682 O O . LYS C 1 32 ? -3.407 32.731 -9.252 1.00 21.73 53 LYS C O 1
ATOM 1688 N N . ASN C 1 33 ? -5.169 32.350 -10.575 1.00 22.26 54 ASN C N 1
ATOM 1689 C CA . ASN C 1 33 ? -5.968 33.424 -9.983 1.00 21.17 54 ASN C CA 1
ATOM 1690 C C . ASN C 1 33 ? -6.365 33.170 -8.521 1.00 19.39 54 ASN C C 1
ATOM 1691 O O . ASN C 1 33 ? -6.413 34.057 -7.713 1.00 21.64 54 ASN C O 1
ATOM 1696 N N . ASP C 1 34 ? -6.621 31.920 -8.187 1.00 19.27 55 ASP C N 1
ATOM 1697 C CA . ASP C 1 34 ? -7.083 31.603 -6.849 1.00 18.23 55 ASP C CA 1
ATOM 1698 C C . ASP C 1 34 ? -5.893 31.667 -5.872 1.00 16.09 55 ASP C C 1
ATOM 1699 O O . ASP C 1 34 ? -5.934 32.358 -4.824 1.00 16.66 55 ASP C O 1
ATOM 1704 N N . ALA C 1 35 ? -4.834 30.989 -6.259 1.00 15.88 56 ALA C N 1
ATOM 1705 C CA . ALA C 1 35 ? -3.559 31.024 -5.468 1.00 17.23 56 ALA C CA 1
ATOM 1706 C C . ALA C 1 35 ? -2.963 32.439 -5.354 1.00 17.40 56 ALA C C 1
ATOM 1707 O O . ALA C 1 35 ? -2.526 32.858 -4.299 1.00 18.78 56 ALA C O 1
ATOM 1709 N N . ALA C 1 36 ? -3.013 33.237 -6.417 1.00 20.78 57 ALA C N 1
ATOM 1710 C CA . ALA C 1 36 ? -2.602 34.689 -6.267 1.00 19.82 57 ALA C CA 1
ATOM 1711 C C . ALA C 1 36 ? -3.469 35.532 -5.364 1.00 19.54 57 ALA C C 1
ATOM 1712 O O . ALA C 1 36 ? -2.972 36.378 -4.642 1.00 22.21 57 ALA C O 1
ATOM 1714 N N . ALA C 1 37 ? -4.793 35.297 -5.333 1.00 22.49 58 ALA C N 1
ATOM 1715 C CA . ALA C 1 37 ? -5.672 35.971 -4.385 1.00 20.42 58 ALA C CA 1
ATOM 1716 C C . ALA C 1 37 ? -5.269 35.636 -2.945 1.00 18.21 58 ALA C C 1
ATOM 1717 O O . ALA C 1 37 ? -5.240 36.482 -2.032 1.00 18.60 58 ALA C O 1
ATOM 1719 N N . ALA C 1 38 ? -4.964 34.369 -2.713 1.00 18.41 59 ALA C N 1
ATOM 1720 C CA . ALA C 1 38 ? -4.535 33.955 -1.395 1.00 17.85 59 ALA C CA 1
ATOM 1721 C C . ALA C 1 38 ? -3.185 34.644 -1.042 1.00 16.75 59 ALA C C 1
ATOM 1722 O O . ALA C 1 38 ? -3.032 35.186 0.046 1.00 15.97 59 ALA C O 1
ATOM 1724 N N . ALA C 1 39 ? -2.232 34.594 -1.971 1.00 19.20 60 ALA C N 1
ATOM 1725 C CA . ALA C 1 39 ? -0.907 35.266 -1.741 1.00 18.07 60 ALA C CA 1
ATOM 1726 C C . ALA C 1 39 ? -1.079 36.750 -1.419 1.00 20.15 60 ALA C C 1
ATOM 1727 O O . ALA C 1 39 ? -0.482 37.280 -0.457 1.00 18.69 60 ALA C O 1
ATOM 1729 N N . ARG C 1 40 ? -1.965 37.420 -2.168 1.00 21.65 61 ARG C N 1
ATOM 1730 C CA . ARG C 1 40 ? -2.205 38.845 -1.874 1.00 24.83 61 ARG C CA 1
ATOM 1731 C C . ARG C 1 40 ? -2.737 38.964 -0.496 1.00 22.74 61 ARG C C 1
ATOM 1732 O O . ARG C 1 40 ? -2.338 39.857 0.275 1.00 26.52 61 ARG C O 1
ATOM 1740 N N . GLY C 1 41 ? -3.648 38.078 -0.139 1.00 22.79 62 GLY C N 1
ATOM 1741 C CA . GLY C 1 41 ? -4.159 38.051 1.233 1.00 22.24 62 GLY C CA 1
ATOM 1742 C C . GLY C 1 41 ? -3.101 37.917 2.323 1.00 23.72 62 GLY C C 1
ATOM 1743 O O . GLY C 1 41 ? -3.104 38.651 3.313 1.00 25.08 62 GLY C O 1
ATOM 1744 N N . TYR C 1 42 ? -2.190 36.958 2.159 1.00 20.52 63 TYR C N 1
ATOM 1745 C CA . TYR C 1 42 ? -1.179 36.717 3.181 1.00 20.19 63 TYR C CA 1
ATOM 1746 C C . TYR C 1 42 ? -0.167 37.873 3.199 1.00 21.29 63 TYR C C 1
ATOM 1747 O O . TYR C 1 42 ? 0.484 38.033 4.207 1.00 21.91 63 TYR C O 1
ATOM 1756 N N . THR C 1 43 ? 0.005 38.558 2.058 1.00 26.29 64 THR C N 1
ATOM 1757 C CA . THR C 1 43 ? 0.910 39.743 1.966 1.00 29.62 64 THR C CA 1
ATOM 1758 C C . THR C 1 43 ? 0.204 40.867 2.630 1.00 31.68 64 THR C C 1
ATOM 1759 O O . THR C 1 43 ? 0.623 41.354 3.683 1.00 34.42 64 THR C O 1
ATOM 1763 N N . GLU C 1 44 ? -0.913 41.250 2.018 1.00 36.34 65 GLU C N 1
ATOM 1764 C CA . GLU C 1 44 ? -1.733 42.326 2.537 1.00 43.52 65 GLU C CA 1
ATOM 1765 C C . GLU C 1 44 ? -1.945 42.199 4.065 1.00 44.46 65 GLU C C 1
ATOM 1766 O O . GLU C 1 44 ? -1.982 43.201 4.745 1.00 47.11 65 GLU C O 1
ATOM 1772 N N . PHE C 1 45 ? -1.974 40.976 4.605 1.00 46.75 66 PHE C N 1
ATOM 1773 C CA . PHE C 1 45 ? -2.174 40.724 6.063 1.00 42.34 66 PHE C CA 1
ATOM 1774 C C . PHE C 1 45 ? -0.946 40.358 6.920 1.00 41.39 66 PHE C C 1
ATOM 1775 O O . PHE C 1 45 ? -1.021 40.359 8.143 1.00 36.90 66 PHE C O 1
ATOM 1783 N N . GLY C 1 46 ? 0.167 40.004 6.288 1.00 37.76 67 GLY C N 1
ATOM 1784 C CA . GLY C 1 46 ? 1.380 39.719 7.035 1.00 39.16 67 GLY C CA 1
ATOM 1785 C C . GLY C 1 46 ? 1.995 41.025 7.501 1.00 40.61 67 GLY C C 1
ATOM 1786 O O . GLY C 1 46 ? 1.371 42.074 7.328 1.00 40.58 67 GLY C O 1
ATOM 1787 N N . ASP C 1 47 ? 3.204 40.955 8.073 1.00 39.90 68 ASP C N 1
ATOM 1788 C CA . ASP C 1 47 ? 3.967 42.137 8.544 1.00 38.71 68 ASP C CA 1
ATOM 1789 C C . ASP C 1 47 ? 5.395 42.252 8.002 1.00 37.81 68 ASP C C 1
ATOM 1790 O O . ASP C 1 47 ? 6.096 43.208 8.340 1.00 37.32 68 ASP C O 1
ATOM 1795 N N . TYR C 1 48 ? 5.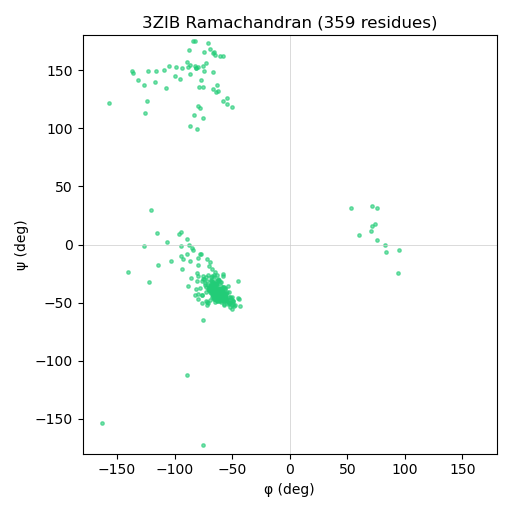851 41.295 7.197 1.00 30.49 69 TYR C N 1
ATOM 1796 C CA . TYR C 1 48 ? 7.204 41.401 6.610 1.00 25.16 69 TYR C CA 1
ATOM 1797 C C . TYR C 1 48 ? 7.260 42.463 5.518 1.00 22.58 69 TYR C C 1
ATOM 1798 O O . TYR C 1 48 ? 6.264 42.737 4.828 1.00 23.13 69 TYR C O 1
ATOM 1807 N N . SER C 1 49 ? 8.450 42.976 5.268 1.00 23.23 70 SER C N 1
ATOM 1808 C CA . SER C 1 49 ? 8.604 44.076 4.277 1.00 20.53 70 SER C CA 1
ATOM 1809 C C . SER C 1 49 ? 8.317 43.684 2.847 1.00 20.76 70 SER C C 1
ATOM 1810 O O . SER C 1 49 ? 8.283 42.505 2.496 1.00 20.43 70 SER C O 1
ATOM 1813 N N . LEU C 1 50 ? 8.141 44.693 1.972 1.00 19.96 71 LEU C N 1
ATOM 1814 C CA A LEU C 1 50 ? 8.102 44.475 0.546 0.50 20.55 71 LEU C CA 1
ATOM 1815 C CA B LEU C 1 50 ? 8.072 44.462 0.557 0.50 19.98 71 LEU C CA 1
ATOM 1816 C C . LEU C 1 50 ? 9.271 43.684 0.067 1.00 20.66 71 LEU C C 1
ATOM 1817 O O . LEU C 1 50 ? 9.121 42.764 -0.750 1.00 19.41 71 LEU C O 1
ATOM 1826 N N . GLU C 1 51 ? 10.468 44.071 0.524 1.00 19.01 72 GLU C N 1
ATOM 1827 C CA . GLU C 1 51 ? 11.630 43.441 -0.006 1.00 18.75 72 GLU C CA 1
ATOM 1828 C C . GLU C 1 51 ? 11.643 41.981 0.393 1.00 17.21 72 GLU C C 1
ATOM 1829 O O . GLU C 1 51 ? 12.173 41.151 -0.346 1.00 15.65 72 GLU C O 1
ATOM 1835 N N . ALA C 1 52 ? 11.124 41.690 1.589 1.00 15.74 73 ALA C N 1
ATOM 1836 C CA . ALA C 1 52 ? 11.120 40.274 2.092 1.00 15.91 73 ALA C CA 1
ATOM 1837 C C . ALA C 1 52 ? 10.207 39.448 1.218 1.00 15.67 73 ALA C C 1
ATOM 1838 O O . ALA C 1 52 ? 10.540 38.332 0.834 1.00 15.38 73 ALA C O 1
ATOM 1840 N N . HIS C 1 53 ? 9.053 40.001 0.881 1.00 14.43 74 HIS C N 1
ATOM 1841 C CA . HIS C 1 53 ? 8.147 39.274 -0.002 1.00 15.14 74 HIS C CA 1
ATOM 1842 C C . HIS C 1 53 ? 8.739 39.094 -1.391 1.00 15.97 74 HIS C C 1
ATOM 1843 O O . HIS C 1 53 ? 8.625 38.042 -1.996 1.00 13.89 74 HIS C O 1
ATOM 1850 N N . THR C 1 54 ? 9.419 40.124 -1.929 1.00 14.97 75 THR C N 1
ATOM 1851 C CA . THR C 1 54 ? 10.087 39.952 -3.188 1.00 15.24 75 THR C CA 1
ATOM 1852 C C . THR C 1 54 ? 11.155 38.876 -3.192 1.00 14.38 75 THR C C 1
ATOM 1853 O O . THR C 1 54 ? 11.254 38.105 -4.162 1.00 14.12 75 THR C O 1
ATOM 1857 N N . ALA C 1 55 ? 11.892 38.784 -2.095 1.00 13.45 76 ALA C N 1
ATOM 1858 C CA . ALA C 1 55 ? 12.921 37.744 -1.948 1.00 14.28 76 ALA C CA 1
ATOM 1859 C C . ALA C 1 55 ? 12.254 36.397 -1.924 1.00 13.33 76 ALA C C 1
ATOM 1860 O O . ALA C 1 55 ? 12.754 35.476 -2.538 1.00 14.89 76 ALA C O 1
ATOM 1862 N N . VAL C 1 56 ? 11.139 36.285 -1.200 1.00 13.54 77 VAL C N 1
ATOM 1863 C CA . VAL C 1 56 ? 10.397 35.006 -1.201 1.00 13.72 77 VAL C CA 1
ATOM 1864 C C . VAL C 1 56 ? 9.920 34.623 -2.590 1.00 15.24 77 VAL C C 1
ATOM 1865 O O . VAL C 1 56 ? 10.108 33.493 -3.002 1.00 15.62 77 VAL C O 1
ATOM 1869 N N . ARG C 1 57 ? 9.341 35.564 -3.350 1.00 16.49 78 ARG C N 1
ATOM 1870 C CA . ARG C 1 57 ? 8.838 35.239 -4.658 1.00 18.87 78 ARG C CA 1
ATOM 1871 C C . ARG C 1 57 ? 9.977 34.808 -5.579 1.00 17.76 78 ARG C C 1
ATOM 1872 O O . ARG C 1 57 ? 9.853 33.877 -6.390 1.00 17.21 78 ARG C O 1
ATOM 1880 N N . ALA C 1 58 ? 11.112 35.484 -5.460 1.00 18.28 79 ALA C N 1
ATOM 1881 C CA . ALA C 1 58 ? 12.250 35.122 -6.267 1.00 19.01 79 ALA C CA 1
ATOM 1882 C C . ALA C 1 58 ? 12.747 33.730 -5.884 1.00 18.06 79 ALA C C 1
ATOM 1883 O O . ALA C 1 58 ? 13.137 32.910 -6.736 1.00 16.86 79 ALA C O 1
ATOM 1885 N N . LEU C 1 59 ? 12.744 33.425 -4.586 1.00 17.36 80 LEU C N 1
ATOM 1886 C CA . LEU C 1 59 ? 13.098 32.041 -4.194 1.00 14.92 80 LEU C CA 1
ATOM 1887 C C . LEU C 1 59 ? 12.132 30.962 -4.743 1.00 14.49 80 LEU C C 1
ATOM 1888 O O . LEU C 1 59 ? 12.546 29.887 -5.172 1.00 14.23 80 LEU C O 1
ATOM 1893 N N . ALA C 1 60 ? 10.827 31.232 -4.714 1.00 15.32 81 ALA C N 1
ATOM 1894 C CA . ALA C 1 60 ? 9.827 30.326 -5.307 1.00 15.68 81 ALA C CA 1
ATOM 1895 C C . ALA C 1 60 ? 10.111 30.063 -6.788 1.00 14.95 81 ALA C C 1
ATOM 1896 O O . ALA C 1 60 ? 10.115 28.894 -7.289 1.00 14.73 81 ALA C O 1
ATOM 1898 N N . LYS C 1 61 ? 10.408 31.160 -7.504 1.00 15.77 82 LYS C N 1
ATOM 1899 C CA . LYS C 1 61 ? 10.693 31.040 -8.938 1.00 19.63 82 LYS C CA 1
ATOM 1900 C C . LYS C 1 61 ? 11.939 30.176 -9.139 1.00 17.82 82 LYS C C 1
ATOM 1901 O O . LYS C 1 61 ? 11.959 29.286 -9.981 1.00 19.97 82 LYS C O 1
ATOM 1907 N N . GLU C 1 62 ? 12.939 30.370 -8.294 1.00 19.25 83 GLU C N 1
ATOM 1908 C CA . GLU C 1 62 ? 14.140 29.513 -8.351 1.00 22.18 83 GLU C CA 1
ATOM 1909 C C . GLU C 1 62 ? 13.842 28.006 -8.054 1.00 21.68 83 GLU C C 1
ATOM 1910 O O . GLU C 1 62 ? 14.405 27.099 -8.702 1.00 20.44 83 GLU C O 1
ATOM 1916 N N . PHE C 1 63 ? 12.969 27.712 -7.069 1.00 18.91 84 PHE C N 1
ATOM 1917 C CA . PHE C 1 63 ? 12.591 26.310 -6.839 1.00 16.48 84 PHE C CA 1
ATOM 1918 C C . PHE C 1 63 ? 11.856 25.733 -8.049 1.00 15.59 84 PHE C C 1
ATOM 1919 O O . PHE C 1 63 ? 12.062 24.582 -8.395 1.00 16.86 84 PHE C O 1
ATOM 1927 N N . LEU C 1 64 ? 10.972 26.522 -8.642 1.00 14.63 85 LEU C N 1
ATOM 1928 C CA . LEU C 1 64 ? 10.099 26.074 -9.721 1.00 15.83 85 LEU C CA 1
ATOM 1929 C C . LEU C 1 64 ? 10.933 25.802 -10.964 1.00 18.09 85 LEU C C 1
ATOM 1930 O O . LEU C 1 64 ? 10.620 24.914 -11.748 1.00 17.72 85 LEU C O 1
ATOM 1935 N N . ALA C 1 65 ? 12.006 26.579 -11.088 1.00 20.00 86 ALA C N 1
ATOM 1936 C CA . ALA C 1 65 ? 12.970 26.456 -12.204 1.00 22.85 86 ALA C CA 1
ATOM 1937 C C . ALA C 1 65 ? 13.931 25.288 -12.080 1.00 24.82 86 ALA C C 1
ATOM 1938 O O . ALA C 1 65 ? 14.705 25.072 -13.005 1.00 23.09 86 ALA C O 1
ATOM 1940 N N . LYS C 1 66 ? 13.942 24.587 -10.933 1.00 23.73 87 LYS C N 1
ATOM 1941 C CA . LYS C 1 66 ? 14.744 23.368 -10.746 1.00 26.12 87 LYS C CA 1
ATOM 1942 C C . LYS C 1 66 ? 14.206 22.115 -11.425 1.00 27.87 87 LYS C C 1
ATOM 1943 O O . LYS C 1 66 ? 13.027 21.772 -11.356 1.00 30.51 87 LYS C O 1
ATOM 1949 N N . PRO C 1 67 ? 15.098 21.379 -12.057 1.00 28.09 88 PRO C N 1
ATOM 1950 C CA . PRO C 1 67 ? 14.691 20.168 -12.743 1.00 30.74 88 PRO C CA 1
ATOM 1951 C C . PRO C 1 67 ? 14.520 18.946 -11.821 1.00 32.63 88 PRO C C 1
ATOM 1952 O O . PRO C 1 67 ? 15.496 18.286 -11.487 1.00 42.60 88 PRO C O 1
ATOM 1956 N N . TYR C 1 68 ? 13.295 18.632 -11.436 1.00 37.92 89 TYR C N 1
ATOM 1957 C CA . TYR C 1 68 ? 12.999 17.462 -10.579 1.00 37.33 89 TYR C CA 1
ATOM 1958 C C . TYR C 1 68 ? 12.800 16.192 -11.383 1.00 43.16 89 TYR C C 1
ATOM 1959 O O . TYR C 1 68 ? 12.246 16.254 -12.481 1.00 37.97 89 TYR C O 1
ATOM 1968 N N . ASP C 1 69 ? 13.192 15.047 -10.820 1.00 48.37 90 ASP C N 1
ATOM 1969 C CA . ASP C 1 69 ? 12.866 13.730 -11.417 1.00 51.73 90 ASP C CA 1
ATOM 1970 C C . ASP C 1 69 ? 11.369 13.420 -11.314 1.00 57.55 90 ASP C C 1
ATOM 1971 O O . ASP C 1 69 ? 10.639 14.128 -10.619 1.00 58.25 90 ASP C O 1
ATOM 1976 N N . SER C 1 70 ? 10.926 12.380 -12.027 1.00 62.42 91 SER C N 1
ATOM 1977 C CA . SER C 1 70 ? 9.556 11.854 -11.937 1.00 65.92 91 SER C CA 1
ATOM 1978 C C . SER C 1 70 ? 9.481 10.454 -12.541 1.00 68.10 91 SER C C 1
ATOM 1979 O O . SER C 1 70 ? 8.490 9.735 -12.375 1.00 68.01 91 SER C O 1
ATOM 1982 N N . SER C 1 72 ? 6.744 10.030 -13.491 1.00 51.44 93 SER C N 1
ATOM 1983 C CA . SER C 1 72 ? 5.314 10.021 -13.763 1.00 51.60 93 SER C CA 1
ATOM 1984 C C . SER C 1 72 ? 4.900 10.945 -14.923 1.00 50.39 93 SER C C 1
ATOM 1985 O O . SER C 1 72 ? 3.716 10.980 -15.296 1.00 49.96 93 SER C O 1
ATOM 1988 N N . GLY C 1 73 ? 5.851 11.709 -15.462 1.00 45.48 94 GLY C N 1
ATOM 1989 C CA . GLY C 1 73 ? 5.556 12.709 -16.502 1.00 42.46 94 GLY C CA 1
ATOM 1990 C C . GLY C 1 73 ? 5.050 14.076 -16.027 1.00 41.15 94 GLY C C 1
ATOM 1991 O O . GLY C 1 73 ? 4.830 14.973 -16.841 1.00 39.44 94 GLY C O 1
ATOM 1992 N N . GLU C 1 74 ? 4.894 14.275 -14.716 1.00 35.12 95 GLU C N 1
ATOM 1993 C CA . GLU C 1 74 ? 4.226 15.489 -14.199 1.00 31.18 95 GLU C CA 1
ATOM 1994 C C . GLU C 1 74 ? 5.180 16.704 -13.999 1.00 26.98 95 GLU C C 1
ATOM 1995 O O . GLU C 1 74 ? 6.385 16.507 -13.847 1.00 27.97 95 GLU C O 1
ATOM 2001 N N . PRO C 1 75 ? 4.646 17.961 -14.046 1.00 25.18 96 PRO C N 1
ATOM 2002 C CA . PRO C 1 75 ? 5.496 19.145 -13.851 1.00 25.65 96 PRO C CA 1
ATOM 2003 C C . PRO C 1 75 ? 6.226 19.148 -12.511 1.00 26.99 96 PRO C C 1
ATOM 2004 O O . PRO C 1 75 ? 7.306 19.745 -12.436 1.00 27.78 96 PRO C O 1
ATOM 2008 N N . MET C 1 76 ? 5.651 18.445 -11.494 1.00 24.44 97 MET C N 1
ATOM 2009 C CA . MET C 1 76 ? 6.249 18.285 -10.151 1.00 24.18 97 MET C CA 1
ATOM 2010 C C . MET C 1 76 ? 6.128 19.572 -9.358 1.00 19.68 97 MET C C 1
ATOM 2011 O O . MET C 1 76 ? 6.857 19.767 -8.408 1.00 18.58 97 MET C O 1
ATOM 2016 N N . THR C 1 77 ? 5.241 20.475 -9.772 1.00 19.54 98 THR C N 1
ATOM 2017 C CA . THR C 1 77 ? 5.136 21.764 -9.118 1.00 18.28 98 THR C CA 1
ATOM 2018 C C . THR C 1 77 ? 4.751 21.577 -7.641 1.00 17.01 98 THR C C 1
ATOM 2019 O O . THR C 1 77 ? 5.264 22.265 -6.777 1.00 16.01 98 THR C O 1
ATOM 2023 N N . MET C 1 78 ? 3.847 20.633 -7.362 1.00 16.31 99 MET C N 1
ATOM 2024 C CA . MET C 1 78 ? 3.388 20.462 -5.953 1.00 15.82 99 MET C CA 1
ATOM 2025 C C . MET C 1 78 ? 4.587 20.155 -5.055 1.00 13.83 99 MET C C 1
ATOM 2026 O O . MET C 1 78 ? 4.774 20.832 -4.006 1.00 13.33 99 MET C O 1
ATOM 2031 N N . ALA C 1 79 ? 5.442 19.218 -5.479 1.00 12.96 100 ALA C N 1
ATOM 2032 C CA . ALA C 1 79 ? 6.592 18.839 -4.638 1.00 13.20 100 ALA C CA 1
ATOM 2033 C C . ALA C 1 79 ? 7.601 19.965 -4.559 1.00 12.72 100 ALA C C 1
ATOM 2034 O O . ALA C 1 79 ? 8.234 20.178 -3.501 1.00 11.88 100 ALA C O 1
ATOM 2036 N N . LYS C 1 80 ? 7.775 20.740 -5.636 1.00 11.61 101 LYS C N 1
ATOM 2037 C CA . LYS C 1 80 ? 8.757 21.845 -5.539 1.00 12.01 101 LYS C CA 1
ATOM 2038 C C . LYS C 1 80 ? 8.287 22.916 -4.504 1.00 12.14 101 LYS C C 1
ATOM 2039 O O . LYS C 1 80 ? 9.073 23.484 -3.778 1.00 11.38 101 LYS C O 1
ATOM 2045 N N . CYS C 1 81 ? 7.000 23.188 -4.493 1.00 11.61 102 CYS C N 1
ATOM 2046 C CA . CYS C 1 81 ? 6.456 24.215 -3.613 1.00 12.18 102 CYS C CA 1
ATOM 2047 C C . CYS C 1 81 ? 6.434 23.781 -2.188 1.00 11.27 102 C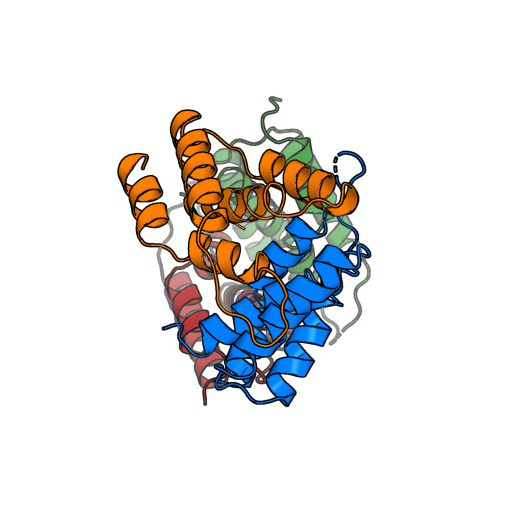YS C C 1
ATOM 2048 O O . CYS C 1 81 ? 6.701 24.575 -1.298 1.00 10.67 102 CYS C O 1
ATOM 2051 N N . ILE C 1 82 ? 6.154 22.515 -1.980 1.00 11.35 103 ILE C N 1
ATOM 2052 C CA . ILE C 1 82 ? 6.284 21.940 -0.634 1.00 11.63 103 ILE C CA 1
ATOM 2053 C C . ILE C 1 82 ? 7.718 21.961 -0.144 1.00 11.85 103 ILE C C 1
ATOM 2054 O O . ILE C 1 82 ? 7.980 22.373 0.983 1.00 9.99 103 ILE C O 1
ATOM 2059 N N . ASP C 1 83 ? 8.667 21.576 -1.012 1.00 10.86 104 ASP C N 1
ATOM 2060 C CA . ASP C 1 83 ? 10.106 21.672 -0.642 1.00 12.95 104 ASP C CA 1
ATOM 2061 C C . ASP C 1 83 ? 10.530 23.110 -0.344 1.00 12.73 104 ASP C C 1
ATOM 2062 O O . ASP C 1 83 ? 11.251 23.367 0.648 1.00 12.54 104 ASP C O 1
ATOM 2067 N N . LEU C 1 84 ? 10.077 24.054 -1.174 1.00 12.26 105 LEU C N 1
ATOM 2068 C CA . LEU C 1 84 ? 10.333 25.523 -0.911 1.00 12.00 105 LEU C CA 1
ATOM 2069 C C . LEU C 1 84 ? 9.953 25.913 0.535 1.00 11.57 105 LEU C C 1
ATOM 2070 O O . LEU C 1 84 ? 10.753 26.541 1.276 1.00 11.34 105 LEU C O 1
ATOM 2075 N N . VAL C 1 85 ? 8.726 25.565 0.927 1.00 11.72 106 VAL C N 1
ATOM 2076 C CA A VAL C 1 85 ? 8.164 25.879 2.284 0.50 12.45 106 VAL C CA 1
ATOM 2077 C CA B VAL C 1 85 ? 8.294 26.003 2.283 0.50 11.81 106 VAL C CA 1
ATOM 2078 C C . VAL C 1 85 ? 9.023 25.263 3.371 1.00 12.53 106 VAL C C 1
ATOM 2079 O O . VAL C 1 85 ? 9.137 25.795 4.478 1.00 15.26 106 VAL C O 1
ATOM 2086 N N . HIS C 1 86 ? 9.567 24.074 3.098 1.00 12.01 107 HIS C N 1
ATOM 2087 C CA . HIS C 1 86 ? 10.408 23.440 4.147 1.00 13.99 107 HIS C CA 1
ATOM 2088 C C . HIS C 1 86 ? 11.860 23.819 4.063 1.00 14.30 107 HIS C C 1
ATOM 2089 O O . HIS C 1 86 ? 12.661 23.219 4.773 1.00 13.81 107 HIS C O 1
ATOM 2096 N N . 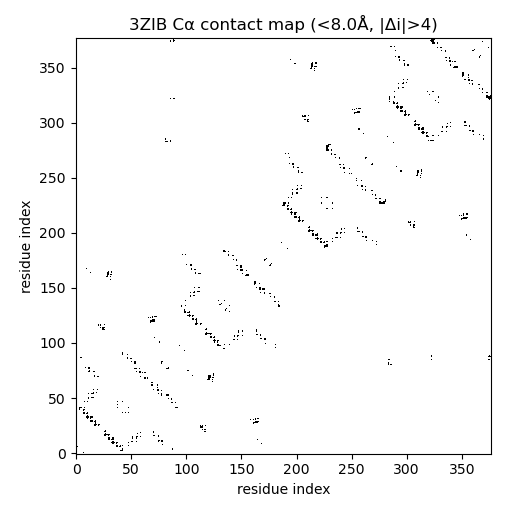SER C 1 87 ? 12.235 24.722 3.170 1.00 12.49 108 SER C N 1
ATOM 2097 C CA . SER C 1 87 ? 13.691 24.861 2.808 1.00 12.66 108 SER C CA 1
ATOM 2098 C C . SER C 1 87 ? 14.490 25.696 3.801 1.00 11.83 108 SER C C 1
ATOM 2099 O O . SER C 1 87 ? 13.978 26.591 4.482 1.00 10.38 108 SER C O 1
ATOM 2102 N N . GLN C 1 88 ? 15.795 25.394 3.887 1.00 12.92 109 GLN C N 1
ATOM 2103 C CA . GLN C 1 88 ? 16.656 26.231 4.688 1.00 12.98 109 GLN C CA 1
ATOM 2104 C C . GLN C 1 88 ? 16.710 27.622 4.064 1.00 12.66 109 GLN C C 1
ATOM 2105 O O . GLN C 1 88 ? 16.825 28.633 4.778 1.00 14.99 109 GLN C O 1
ATOM 2111 N N . GLU C 1 89 ? 16.620 27.686 2.746 1.00 12.84 110 GLU C N 1
ATOM 2112 C CA . GLU C 1 89 ? 16.652 28.961 2.037 1.00 13.40 110 GLU C CA 1
ATOM 2113 C C . GLU C 1 89 ? 15.525 29.908 2.462 1.00 13.06 110 GLU C C 1
ATOM 2114 O O . GLU C 1 89 ? 15.755 31.107 2.663 1.00 11.29 110 GLU C O 1
ATOM 2120 N N . LEU C 1 90 ? 14.311 29.358 2.591 1.00 11.38 111 LEU C N 1
ATOM 2121 C CA . LEU C 1 90 ? 13.198 30.198 3.024 1.00 12.16 111 LEU C CA 1
ATOM 2122 C C . LEU C 1 90 ? 13.400 30.626 4.480 1.00 12.49 111 LEU C C 1
ATOM 2123 O O . LEU C 1 90 ? 13.136 31.762 4.839 1.00 12.33 111 LEU C O 1
ATOM 2128 N N . GLN C 1 91 ? 13.889 29.718 5.327 1.00 13.81 112 GLN C N 1
ATOM 2129 C CA . GLN C 1 91 ? 14.149 30.048 6.720 1.00 14.70 112 GLN C CA 1
ATOM 2130 C C . GLN C 1 91 ? 15.193 31.185 6.801 1.00 14.27 112 GLN C C 1
ATOM 2131 O O . GLN C 1 91 ? 15.090 32.092 7.648 1.00 16.30 112 GLN C O 1
ATOM 2137 N N . ALA C 1 92 ? 16.195 31.166 5.932 1.00 13.83 113 ALA C N 1
ATOM 2138 C CA . ALA C 1 92 ? 17.230 32.257 5.935 1.00 14.61 113 ALA C CA 1
ATOM 2139 C C . ALA C 1 92 ? 16.597 33.609 5.600 1.00 15.75 113 ALA C C 1
ATOM 2140 O O . ALA C 1 92 ? 17.013 34.656 6.164 1.00 17.06 113 ALA C O 1
ATOM 2142 N N . ILE C 1 93 ? 15.624 33.613 4.692 1.00 15.65 114 ILE C N 1
ATOM 2143 C CA . ILE C 1 93 ? 14.938 34.876 4.344 1.00 14.27 114 ILE C CA 1
ATOM 2144 C C . ILE C 1 93 ? 14.166 35.341 5.542 1.00 16.75 114 ILE C C 1
ATOM 2145 O O . ILE C 1 93 ? 14.166 36.523 5.886 1.00 19.33 114 ILE C O 1
ATOM 2150 N N . ILE C 1 94 ? 13.471 34.426 6.208 1.00 17.99 115 ILE C N 1
ATOM 2151 C CA . ILE C 1 94 ? 12.708 34.761 7.397 1.00 21.02 115 ILE C CA 1
ATOM 2152 C C . ILE C 1 94 ? 13.597 35.388 8.484 1.00 24.50 115 ILE C C 1
ATOM 2153 O O . ILE C 1 94 ? 13.186 36.349 9.179 1.00 23.71 115 ILE C O 1
ATOM 2158 N N . LYS C 1 95 ? 14.808 34.864 8.644 1.00 24.24 116 LYS C N 1
ATOM 2159 C CA . LYS C 1 95 ? 15.712 35.378 9.678 1.00 25.69 116 LYS C CA 1
ATOM 2160 C C . LYS C 1 95 ? 16.320 36.706 9.226 1.00 25.26 116 LYS C C 1
ATOM 2161 O O . LYS C 1 95 ? 16.466 37.629 10.014 1.00 25.77 116 LYS C O 1
ATOM 2167 N N . LYS C 1 96 ? 16.728 36.765 7.973 1.00 21.39 117 LYS C N 1
ATOM 2168 C CA . LYS C 1 96 ? 17.327 37.947 7.410 1.00 23.35 117 LYS C CA 1
ATOM 2169 C C . LYS C 1 96 ? 16.428 39.184 7.592 1.00 20.11 117 LYS C C 1
ATOM 2170 O O . LYS C 1 96 ? 16.919 40.289 7.824 1.00 19.82 117 LYS C O 1
ATOM 2176 N N . TYR C 1 97 ? 15.124 39.030 7.412 1.00 18.28 118 TYR C N 1
ATOM 2177 C CA . TYR C 1 97 ? 14.253 40.218 7.325 1.00 19.47 118 TYR C CA 1
ATOM 2178 C C . TYR C 1 97 ? 13.429 40.387 8.599 1.00 21.51 118 TYR C C 1
ATOM 2179 O O . TYR C 1 97 ? 12.623 41.304 8.676 1.00 22.42 118 TYR C O 1
ATOM 2188 N N . GLN C 1 98 ? 13.605 39.531 9.601 1.00 20.39 119 GLN C N 1
ATOM 2189 C CA . GLN C 1 98 ? 12.765 39.665 10.763 1.00 26.37 119 GLN C CA 1
ATOM 2190 C C . GLN C 1 98 ? 13.044 41.019 11.448 1.00 27.13 119 GLN C C 1
ATOM 2191 O O . GLN C 1 98 ? 14.203 41.413 11.602 1.00 27.94 119 GLN C O 1
ATOM 2197 N N . GLY C 1 99 ? 11.972 41.745 11.751 1.00 31.08 120 GLY C N 1
ATOM 2198 C CA . GLY C 1 99 ? 12.054 43.079 12.386 1.00 31.04 120 GLY C CA 1
ATOM 2199 C C . GLY C 1 99 ? 12.597 44.223 11.529 1.00 32.95 120 GLY C C 1
ATOM 2200 O O . GLY C 1 99 ? 12.903 45.292 12.060 1.00 34.98 120 GLY C O 1
ATOM 2201 N N . LYS C 1 100 ? 12.744 44.013 10.219 1.00 30.84 121 LYS C N 1
ATOM 2202 C CA . LYS C 1 100 ? 13.110 45.107 9.302 1.00 38.09 121 LYS C CA 1
ATOM 2203 C C . LYS C 1 100 ? 11.930 45.787 8.594 1.00 36.37 121 LYS C C 1
ATOM 2204 O O . LYS C 1 100 ? 10.992 45.130 8.179 1.00 34.62 121 LYS C O 1
ATOM 2210 N N . ASP C 1 101 ? 12.004 47.101 8.416 1.00 41.94 122 ASP C N 1
ATOM 2211 C CA . ASP C 1 101 ? 11.037 47.861 7.583 1.00 43.55 122 ASP C CA 1
ATOM 2212 C C . ASP C 1 101 ? 11.451 47.896 6.132 1.00 40.77 122 ASP C C 1
ATOM 2213 O O . ASP C 1 101 ? 12.611 47.577 5.848 1.00 34.58 122 ASP C O 1
ATOM 2218 N N . ASP C 1 102 ? 10.513 48.328 5.257 1.00 38.13 123 ASP C N 1
ATOM 2219 C CA . ASP C 1 102 ? 10.697 48.610 3.779 1.00 43.32 123 ASP C CA 1
ATOM 2220 C C . ASP C 1 102 ? 9.941 47.795 2.688 1.00 45.61 123 ASP C C 1
ATOM 2221 O O . ASP C 1 102 ? 8.837 47.256 2.884 1.00 37.15 123 ASP C O 1
ATOM 2226 N N . THR D 1 6 ? 14.167 15.761 2.710 1.00 43.14 27 THR D N 1
ATOM 2227 C CA . THR D 1 6 ? 13.719 14.561 3.514 1.00 36.41 27 THR D CA 1
ATOM 2228 C C . THR D 1 6 ? 12.712 14.927 4.607 1.00 31.73 27 THR D C 1
ATOM 2229 O O . THR D 1 6 ? 12.771 16.049 5.213 1.00 33.77 27 THR D O 1
ATOM 2233 N N . TYR D 1 7 ? 11.796 13.991 4.862 1.00 25.80 28 TYR D N 1
ATOM 2234 C CA . TYR D 1 7 ? 10.591 14.273 5.665 1.00 21.77 28 TYR D CA 1
ATOM 2235 C C . TYR D 1 7 ? 10.346 13.159 6.642 1.00 21.00 28 TYR D C 1
ATOM 2236 O O . TYR D 1 7 ? 10.632 12.000 6.358 1.00 20.80 28 TYR D O 1
ATOM 2245 N N . THR D 1 8 ? 9.800 13.510 7.781 1.00 19.64 29 THR D N 1
ATOM 2246 C CA . THR D 1 8 ? 9.403 12.492 8.737 1.00 20.02 29 THR D CA 1
ATOM 2247 C C . THR D 1 8 ? 7.997 11.939 8.312 1.00 19.71 29 THR D C 1
ATOM 2248 O O . THR D 1 8 ? 7.338 12.489 7.409 1.00 17.74 29 THR D O 1
ATOM 2252 N N . PRO D 1 9 ? 7.492 10.920 9.016 1.00 21.68 30 PRO D N 1
ATOM 2253 C CA . PRO D 1 9 ? 6.187 10.413 8.546 1.00 20.28 30 PRO D CA 1
ATOM 2254 C C . PRO D 1 9 ? 5.087 11.450 8.800 1.00 19.15 30 PRO D C 1
ATOM 2255 O O . PRO D 1 9 ? 4.191 11.599 7.953 1.00 18.40 30 PRO D O 1
ATOM 2259 N N . GLU D 1 10 ? 5.185 12.141 9.946 1.00 17.38 31 GLU D N 1
ATOM 2260 C CA . GLU D 1 10 ? 4.312 13.284 10.268 1.00 19.63 31 GLU D CA 1
ATOM 2261 C C . GLU D 1 10 ? 4.279 14.301 9.111 1.00 17.08 31 GLU D C 1
ATOM 2262 O O . GLU D 1 10 ? 3.213 14.686 8.621 1.00 14.36 31 GLU D O 1
ATOM 2268 N N . GLU D 1 11 ? 5.467 14.764 8.709 1.00 16.68 32 GLU D N 1
ATOM 2269 C CA . GLU D 1 11 ? 5.560 15.674 7.603 1.00 15.70 32 GLU D CA 1
ATOM 2270 C C . GLU D 1 11 ? 5.003 15.155 6.282 1.00 13.76 32 GLU D C 1
ATOM 2271 O O . GLU D 1 11 ? 4.356 15.901 5.547 1.00 11.59 32 GLU D O 1
ATOM 2277 N N . TYR D 1 12 ? 5.253 13.900 5.956 1.00 12.82 33 TYR D N 1
ATOM 2278 C CA . TYR D 1 12 ? 4.695 13.330 4.736 1.00 13.67 33 TYR D CA 1
ATOM 2279 C C . TYR D 1 12 ? 3.164 13.340 4.791 1.00 11.55 33 TYR D C 1
ATOM 2280 O O . TYR D 1 12 ? 2.512 13.564 3.802 1.00 10.65 33 TYR D O 1
ATOM 2289 N N . LEU D 1 13 ? 2.641 13.058 5.980 1.00 10.67 34 LEU D N 1
ATOM 2290 C CA . LEU D 1 13 ? 1.143 12.993 6.129 1.00 11.67 34 LEU D CA 1
ATOM 2291 C C . LEU D 1 13 ? 0.605 14.400 5.916 1.00 10.48 34 LEU D C 1
ATOM 2292 O O . LEU D 1 13 ? -0.430 14.577 5.298 1.00 11.47 34 LEU D O 1
ATOM 2297 N N . LYS D 1 14 ? 1.284 15.431 6.401 1.00 10.67 35 LYS D N 1
ATOM 2298 C CA . LYS D 1 14 ? 0.841 16.822 6.071 1.00 11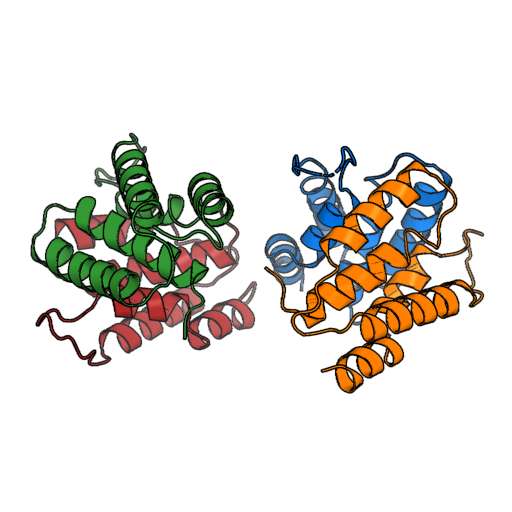.14 35 LYS D CA 1
ATOM 2299 C C . LYS D 1 14 ? 0.980 17.174 4.588 1.00 10.06 35 LYS D C 1
ATOM 2300 O O . LYS D 1 14 ? 0.172 17.901 4.029 1.00 8.96 35 LYS D O 1
ATOM 2306 N N . ASN D 1 15 ? 2.070 16.711 3.999 1.00 9.94 36 ASN D N 1
ATOM 2307 C CA . ASN D 1 15 ? 2.338 16.947 2.595 1.00 9.76 36 ASN D CA 1
ATOM 2308 C C . ASN D 1 15 ? 1.262 16.266 1.767 1.00 10.15 36 ASN D C 1
ATOM 2309 O O . ASN D 1 15 ? 0.755 16.840 0.795 1.00 9.70 36 ASN D O 1
ATOM 2314 N N . TYR D 1 16 ? 0.900 15.047 2.206 1.00 9.46 37 TYR D N 1
ATOM 2315 C CA . TYR D 1 16 ? -0.218 14.323 1.596 1.00 9.44 37 TYR D CA 1
ATOM 2316 C C . TYR D 1 16 ? -1.547 15.130 1.691 1.00 9.14 37 TYR D C 1
ATOM 2317 O O . TYR D 1 16 ? -2.289 15.299 0.708 1.00 9.53 37 TYR D O 1
ATOM 2326 N N . ALA D 1 17 ? -1.823 15.658 2.882 1.00 9.28 38 ALA D N 1
ATOM 2327 C CA . ALA D 1 17 ? -3.045 16.468 3.115 1.00 8.88 38 ALA D CA 1
ATOM 2328 C C . ALA D 1 17 ? -3.073 17.661 2.148 1.00 8.96 38 ALA D C 1
ATOM 2329 O O . ALA D 1 17 ? -4.085 17.943 1.514 1.00 9.67 38 ALA D O 1
ATOM 2331 N N . LEU D 1 18 ? -2.011 18.430 2.105 1.00 9.57 39 LEU D N 1
ATOM 2332 C CA . LEU D 1 18 ? -1.966 19.581 1.198 1.00 10.30 39 LEU D CA 1
ATOM 2333 C C . LEU D 1 18 ? -2.193 19.191 -0.294 1.00 11.25 39 LEU D C 1
ATOM 2334 O O . LEU D 1 18 ? -2.988 19.842 -1.000 1.00 10.76 39 LEU D O 1
ATOM 2339 N N . SER D 1 19 ? -1.501 18.137 -0.753 1.00 11.44 40 SER D N 1
ATOM 2340 C CA . SER D 1 19 ? -1.583 17.715 -2.129 1.00 12.61 40 SER D CA 1
ATOM 2341 C C . SER D 1 19 ? -2.978 17.168 -2.460 1.00 12.29 40 SER D C 1
ATOM 2342 O O . SER D 1 19 ? -3.548 17.509 -3.478 1.00 11.85 40 SER D O 1
ATOM 2345 N N . VAL D 1 20 ? -3.561 16.356 -1.558 1.00 11.85 41 VAL D N 1
ATOM 2346 C CA . VAL D 1 20 ? -4.961 15.888 -1.784 1.00 13.28 41 VAL D CA 1
ATOM 2347 C C . VAL D 1 20 ? -5.918 17.053 -1.825 1.00 13.17 41 VAL D C 1
ATOM 2348 O O . VAL D 1 20 ? -6.895 17.085 -2.613 1.00 14.84 41 VAL D O 1
ATOM 2352 N N . CYS D 1 21 ? -5.715 17.998 -0.928 1.00 11.99 42 CYS D N 1
ATOM 2353 C CA . CYS D 1 21 ? -6.604 19.123 -0.875 1.00 12.78 42 CYS D CA 1
ATOM 2354 C C . CYS D 1 21 ? -6.575 19.948 -2.169 1.00 13.33 42 CYS D C 1
ATOM 2355 O O . CYS D 1 21 ? -7.622 20.323 -2.754 1.00 13.02 42 CYS D O 1
ATOM 2358 N N . ILE D 1 22 ? -5.369 20.180 -2.655 1.00 13.78 43 ILE D N 1
ATOM 2359 C CA . ILE D 1 22 ? -5.230 20.880 -3.943 1.00 15.32 43 ILE D CA 1
ATOM 2360 C C . ILE D 1 22 ? -5.783 20.077 -5.126 1.00 15.63 43 ILE D C 1
ATOM 2361 O O . ILE D 1 22 ? -6.488 20.637 -5.967 1.00 17.19 43 ILE D O 1
ATOM 2366 N N . ALA D 1 23 ? -5.441 18.791 -5.208 1.00 14.66 44 ALA D N 1
ATOM 2367 C CA . ALA D 1 23 ? -6.034 17.891 -6.226 1.00 17.35 44 ALA D CA 1
ATOM 2368 C C . ALA D 1 23 ? -7.569 17.930 -6.267 1.00 19.80 44 ALA D C 1
ATOM 2369 O O . ALA D 1 23 ? -8.198 18.028 -7.340 1.00 19.57 44 ALA D O 1
ATOM 2371 N N . GLU D 1 24 ? -8.177 17.867 -5.084 1.00 19.14 45 GLU D N 1
ATOM 2372 C CA . GLU D 1 24 ? -9.639 17.845 -4.990 1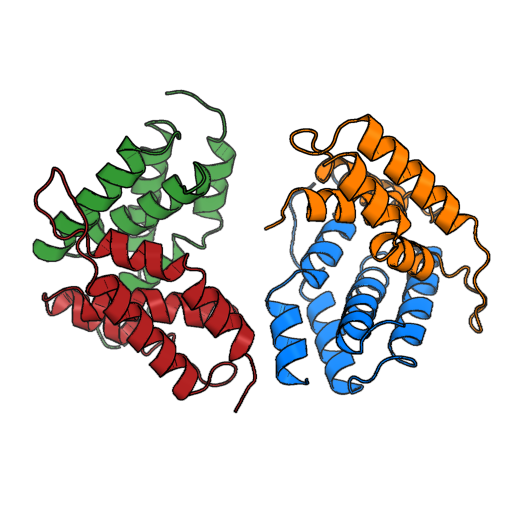.00 19.08 45 GLU D CA 1
ATOM 2373 C C . GLU D 1 24 ? -10.237 19.177 -5.210 1.00 19.72 45 GLU D C 1
ATOM 2374 O O . GLU D 1 24 ? -11.370 19.269 -5.688 1.00 21.07 45 GLU D O 1
ATOM 2380 N N . GLY D 1 25 ? -9.541 20.230 -4.832 1.00 17.34 46 GLY D N 1
ATOM 2381 C CA . GLY D 1 25 ? -10.147 21.524 -4.813 1.00 17.98 46 GLY D CA 1
ATOM 2382 C C . GLY D 1 25 ? -10.208 22.180 -6.189 1.00 17.90 46 GLY D C 1
ATOM 2383 O O . GLY D 1 25 ? -11.078 22.953 -6.409 1.00 19.09 46 GLY D O 1
ATOM 2384 N N . TYR D 1 26 ? -9.253 21.911 -7.064 1.00 17.76 47 TYR D N 1
ATOM 2385 C CA . TYR D 1 26 ? -9.238 22.553 -8.351 1.00 20.49 47 TYR D CA 1
ATOM 2386 C C . TYR D 1 26 ? -9.694 21.609 -9.438 1.00 20.48 47 TYR D C 1
ATOM 2387 O O . TYR D 1 26 ? -9.533 20.412 -9.322 1.00 21.69 47 TYR D O 1
ATOM 2396 N N . SER D 1 27 ? -10.238 22.204 -10.496 1.00 22.53 48 SER D N 1
ATOM 2397 C CA . SER D 1 27 ? -10.741 21.480 -11.663 1.00 23.13 48 SER D CA 1
ATOM 2398 C C . SER D 1 27 ? -9.707 21.215 -12.762 1.00 25.21 48 SER D C 1
ATOM 2399 O O . SER D 1 27 ? -9.715 20.131 -13.393 1.00 24.71 48 SER D O 1
ATOM 2402 N N . ALA D 1 28 ? -8.793 22.154 -12.987 1.00 24.06 49 ALA D N 1
ATOM 2403 C CA . ALA D 1 28 ? -7.850 21.987 -14.092 1.00 24.18 49 ALA D CA 1
ATOM 2404 C C . ALA D 1 28 ? -7.041 20.653 -14.070 1.00 27.72 49 ALA D C 1
ATOM 2405 O O . ALA D 1 28 ? -6.409 20.306 -13.068 1.00 27.07 49 ALA D O 1
ATOM 2407 N N . LYS D 1 29 ? -7.084 19.886 -15.172 1.00 24.28 50 LYS D N 1
ATOM 2408 C CA . LYS D 1 29 ? -6.462 18.587 -15.215 1.00 27.09 50 LYS D CA 1
ATOM 2409 C C . LYS D 1 29 ? -4.959 18.691 -14.911 1.00 25.70 50 LYS D C 1
ATOM 2410 O O . LYS D 1 29 ? -4.408 17.795 -14.287 1.00 25.25 50 LYS D O 1
ATOM 2416 N N . GLU D 1 30 ? -4.312 19.759 -15.379 1.00 23.96 51 GLU D N 1
ATOM 2417 C CA . GLU D 1 30 ? -2.884 20.012 -15.118 1.00 27.65 51 GLU D CA 1
ATOM 2418 C C . GLU D 1 30 ? -2.539 19.871 -13.592 1.00 26.24 51 GLU D C 1
ATOM 2419 O O . GLU D 1 30 ? -1.621 19.139 -13.181 1.00 26.34 51 GLU D O 1
ATOM 2425 N N . VAL D 1 31 ? -3.338 20.573 -12.789 1.00 23.49 52 VAL D N 1
ATOM 2426 C CA . VAL D 1 31 ? -3.158 20.694 -11.316 1.00 23.73 52 VAL D CA 1
ATOM 2427 C C . VAL D 1 31 ? -3.609 19.436 -10.642 1.00 22.83 52 VAL D C 1
ATOM 2428 O O . VAL D 1 31 ? -2.904 18.931 -9.790 1.00 20.46 52 VAL D O 1
ATOM 2432 N N . LYS D 1 32 ? -4.757 18.866 -11.046 1.00 22.22 53 LYS D N 1
ATOM 2433 C CA . LYS D 1 32 ? -5.260 17.642 -10.397 1.00 23.21 53 LYS D CA 1
ATOM 2434 C C . LYS D 1 32 ? -4.319 16.536 -10.576 1.00 22.03 53 LYS D C 1
ATOM 2435 O O . LYS D 1 32 ? -4.016 15.806 -9.651 1.00 23.08 53 LYS D O 1
ATOM 2441 N N . ASN D 1 33 ? -3.868 16.361 -11.834 1.00 22.73 54 ASN D N 1
ATOM 2442 C CA . ASN D 1 33 ? -2.920 15.345 -12.129 1.00 20.48 54 ASN D CA 1
ATOM 2443 C C . ASN D 1 33 ? -1.604 15.542 -11.392 1.00 17.02 54 ASN D C 1
ATOM 2444 O O . ASN D 1 33 ? -1.036 14.544 -10.892 1.00 16.92 54 ASN D O 1
ATOM 2449 N N . ASP D 1 34 ? -1.101 16.779 -11.332 1.00 15.30 55 ASP D N 1
ATOM 2450 C CA . ASP D 1 34 ? 0.242 16.943 -10.718 1.00 15.46 55 ASP D CA 1
ATOM 2451 C C . ASP D 1 34 ? 0.121 16.730 -9.214 1.00 15.02 55 ASP D C 1
ATOM 2452 O O . ASP D 1 34 ? 0.927 15.960 -8.561 1.00 14.78 55 ASP D O 1
ATOM 2457 N N . ALA D 1 35 ? -0.863 17.421 -8.659 1.00 13.52 56 ALA D N 1
ATOM 2458 C CA . ALA D 1 35 ? -1.167 17.265 -7.194 1.00 15.02 56 ALA D CA 1
ATOM 2459 C C . ALA D 1 35 ? -1.512 15.835 -6.789 1.00 15.77 56 ALA D C 1
ATOM 2460 O O . ALA D 1 35 ? -1.033 15.389 -5.805 1.00 17.44 56 ALA D O 1
ATOM 2462 N N . ALA D 1 36 ? -2.357 15.114 -7.541 1.00 18.05 57 ALA D N 1
ATOM 2463 C CA . ALA D 1 36 ? -2.617 13.724 -7.227 1.00 18.48 57 ALA D CA 1
ATOM 2464 C C . ALA D 1 36 ? -1.396 12.860 -7.341 1.00 19.86 57 ALA D C 1
ATOM 2465 O O . ALA D 1 36 ? -1.264 11.970 -6.514 1.00 18.76 57 ALA D O 1
ATOM 2467 N N . ALA D 1 37 ? -0.461 13.133 -8.285 1.00 19.34 58 ALA D N 1
ATOM 2468 C CA . ALA D 1 37 ? 0.762 12.317 -8.367 1.00 19.01 58 ALA D CA 1
ATOM 2469 C C . ALA D 1 37 ? 1.641 12.584 -7.117 1.00 19.52 58 ALA D C 1
ATOM 2470 O O . ALA D 1 37 ? 2.186 11.667 -6.500 1.00 20.29 58 ALA D O 1
ATOM 2472 N N . ALA D 1 38 ? 1.732 13.843 -6.714 1.00 18.01 59 ALA D N 1
ATOM 2473 C CA . ALA D 1 38 ? 2.510 14.185 -5.511 1.00 18.53 59 ALA D CA 1
ATOM 2474 C C . ALA D 1 38 ? 1.860 13.483 -4.289 1.00 16.27 59 ALA D C 1
ATOM 2475 O O . ALA D 1 38 ? 2.558 12.910 -3.483 1.00 16.40 59 ALA D O 1
ATOM 2477 N N . ALA D 1 39 ? 0.537 13.527 -4.179 1.00 17.80 60 ALA D N 1
ATOM 2478 C CA . ALA D 1 39 ? -0.145 12.827 -3.057 1.00 17.58 60 ALA D CA 1
ATOM 2479 C C . ALA D 1 39 ? 0.233 11.329 -3.045 1.00 18.44 60 ALA D C 1
ATOM 2480 O O . ALA D 1 39 ? 0.488 10.797 -1.980 1.00 17.64 60 ALA D O 1
ATOM 2482 N N . ARG D 1 40 ? 0.251 10.640 -4.217 1.00 20.62 61 ARG D N 1
ATOM 2483 C CA A ARG D 1 40 ? 0.587 9.213 -4.240 0.25 19.52 61 ARG D CA 1
ATOM 2484 C CA B ARG D 1 40 ? 0.616 9.211 -4.275 0.25 19.52 61 ARG D CA 1
ATOM 2485 C CA C ARG D 1 40 ? 0.607 9.209 -4.269 0.50 21.03 61 ARG D CA 1
ATOM 2486 C C . ARG D 1 40 ? 2.030 9.046 -3.777 1.00 18.87 61 ARG D C 1
ATOM 2487 O O . ARG D 1 40 ? 2.358 8.125 -3.030 1.00 19.24 61 ARG D O 1
ATOM 2509 N N . GLY D 1 41 ? 2.889 9.961 -4.174 1.00 19.66 62 GLY D N 1
ATOM 2510 C CA . GLY D 1 41 ? 4.249 9.931 -3.726 1.00 18.93 62 GLY D CA 1
ATOM 2511 C C . GLY D 1 41 ? 4.437 10.220 -2.233 1.00 20.83 62 GLY D C 1
ATOM 2512 O O . GLY D 1 41 ? 5.323 9.679 -1.623 1.00 22.21 62 GLY D O 1
ATOM 2513 N N . TYR D 1 42 ? 3.588 11.043 -1.604 1.00 17.02 63 TYR D N 1
ATOM 2514 C CA . TYR D 1 42 ? 3.695 11.231 -0.166 1.00 17.42 63 TYR D CA 1
ATOM 2515 C C . TYR D 1 42 ? 2.946 10.107 0.593 1.00 19.60 63 TYR D C 1
ATOM 2516 O O . TYR D 1 42 ? 2.904 10.126 1.838 1.00 23.89 63 TYR D O 1
ATOM 2525 N N . THR D 1 43 ? 2.264 9.232 -0.144 1.00 21.68 64 THR D N 1
ATOM 2526 C CA . THR D 1 43 ? 1.438 8.190 0.494 1.00 22.76 64 THR D CA 1
ATOM 2527 C C . THR D 1 43 ? 2.356 7.063 0.853 1.00 28.27 64 THR D C 1
ATOM 2528 O O . THR D 1 43 ? 2.958 6.454 -0.044 1.00 24.74 64 THR D O 1
ATOM 2532 N N . GLU D 1 44 ? 2.550 6.870 2.158 1.00 27.73 65 GLU D N 1
ATOM 2533 C CA . GLU D 1 44 ? 3.331 5.769 2.695 1.00 33.00 65 GLU D CA 1
ATOM 2534 C C . GLU D 1 44 ? 2.529 5.240 3.887 1.00 29.42 65 GLU D C 1
ATOM 2535 O O . GLU D 1 44 ? 1.816 6.023 4.523 1.00 22.04 65 GLU D O 1
ATOM 2541 N N . PHE D 1 45 ? 2.643 3.934 4.170 1.00 25.76 66 PHE D N 1
ATOM 2542 C CA . PHE D 1 45 ? 1.819 3.321 5.179 1.00 26.08 66 PHE D CA 1
ATOM 2543 C C . PHE D 1 45 ? 2.589 2.788 6.377 1.00 25.82 66 PHE D C 1
ATOM 2544 O O . PHE D 1 45 ? 1.972 2.119 7.191 1.00 23.94 66 PHE D O 1
ATOM 2552 N N . GLY D 1 46 ? 3.893 3.113 6.496 1.00 26.20 67 GLY D N 1
ATOM 2553 C CA . GLY D 1 46 ? 4.723 2.636 7.614 1.00 26.72 67 GLY D CA 1
ATOM 2554 C C . GLY D 1 46 ? 4.324 3.230 8.961 1.00 30.36 67 GLY D C 1
ATOM 2555 O O . GLY D 1 46 ? 4.544 2.612 10.032 1.00 26.75 67 GLY D O 1
ATOM 2556 N N . ASP D 1 47 ? 3.739 4.431 8.933 1.00 29.05 68 ASP D N 1
ATOM 2557 C CA . ASP D 1 47 ?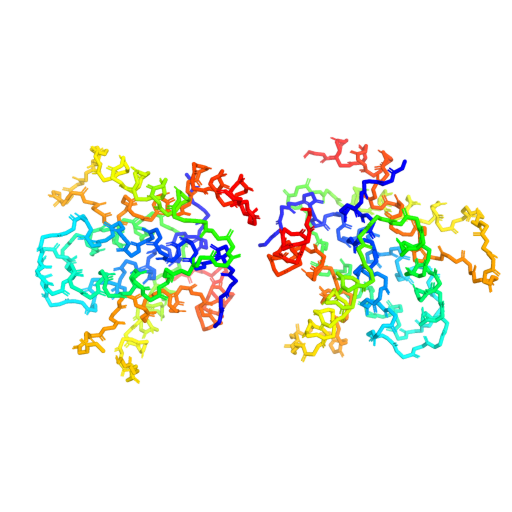 3.432 5.141 10.159 1.00 27.13 68 ASP D CA 1
ATOM 2558 C C . ASP D 1 47 ? 1.937 5.431 10.216 1.00 26.28 68 ASP D C 1
ATOM 2559 O O . ASP D 1 47 ? 1.352 5.480 11.308 1.00 28.20 68 ASP D O 1
ATOM 2564 N N . TYR D 1 48 ? 1.344 5.636 9.038 1.00 21.92 69 TYR D N 1
ATOM 2565 C CA . TYR D 1 48 ? -0.073 5.962 8.928 1.00 20.01 69 TYR D CA 1
ATOM 2566 C C . TYR D 1 48 ? -0.807 4.984 8.030 1.00 18.96 69 TYR D C 1
ATOM 2567 O O . TYR D 1 48 ? -0.435 4.819 6.900 1.00 19.30 69 TYR D O 1
ATOM 2576 N N . SER D 1 49 ? -1.849 4.358 8.578 1.00 19.39 70 SER D N 1
ATOM 2577 C CA . SER D 1 49 ? -2.568 3.328 7.887 1.00 20.34 70 SER D CA 1
ATOM 2578 C C . SER D 1 49 ? -3.391 3.919 6.744 1.00 20.94 70 SER D C 1
ATOM 2579 O O . SER D 1 49 ? -3.531 5.164 6.594 1.00 16.12 70 SER D O 1
ATOM 2582 N N . LEU D 1 50 ? -3.988 3.026 5.956 1.00 19.97 71 LEU D N 1
ATOM 2583 C CA . LEU D 1 50 ? -5.120 3.397 5.123 1.00 19.43 71 LEU D CA 1
ATOM 2584 C C . LEU D 1 50 ? -6.168 4.291 5.817 1.00 19.96 71 LEU D C 1
ATOM 2585 O O . LEU D 1 50 ? -6.564 5.291 5.199 1.00 21.61 71 LEU D O 1
ATOM 2590 N N . GLU D 1 51 ? -6.688 3.900 6.984 1.00 17.50 72 GLU D N 1
ATOM 2591 C CA . GLU D 1 51 ? -7.747 4.662 7.610 1.00 22.82 72 GLU D CA 1
ATOM 2592 C C . GLU D 1 51 ? -7.281 6.151 7.912 1.00 19.83 72 GLU D C 1
ATOM 2593 O O . GLU D 1 51 ? -8.087 7.117 7.845 1.00 18.15 72 GLU D O 1
ATOM 2599 N N . ALA D 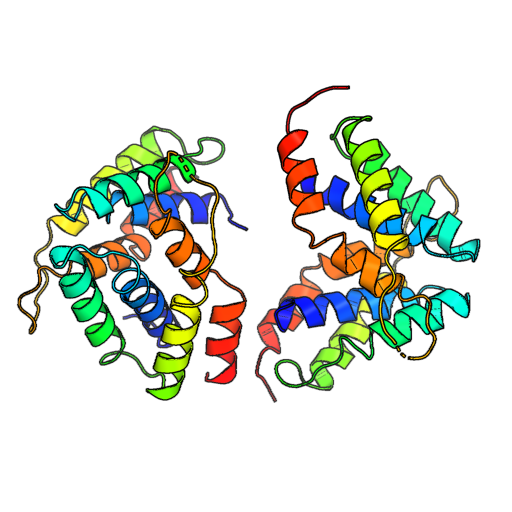1 52 ? -6.012 6.280 8.266 1.00 16.48 73 ALA D N 1
ATOM 2600 C CA . ALA D 1 52 ? -5.459 7.614 8.612 1.00 18.10 73 ALA D CA 1
ATOM 2601 C C . ALA D 1 52 ? -5.475 8.446 7.338 1.00 14.92 73 ALA D C 1
ATOM 2602 O O . ALA D 1 52 ? -5.780 9.621 7.396 1.00 13.33 73 ALA D O 1
ATOM 2604 N N . HIS D 1 53 ? -5.139 7.844 6.198 1.00 12.56 74 HIS D N 1
ATOM 2605 C CA . HIS D 1 53 ? -5.109 8.606 4.964 1.00 12.92 74 HIS D CA 1
ATOM 2606 C C . HIS D 1 53 ? -6.504 8.918 4.574 1.00 12.15 74 HIS D C 1
ATOM 2607 O O . HIS D 1 53 ? -6.813 10.041 4.074 1.00 11.09 74 HIS D O 1
ATOM 2614 N N . THR D 1 54 ? -7.420 7.973 4.777 1.00 11.88 75 THR D N 1
ATOM 2615 C CA . THR D 1 54 ? -8.783 8.340 4.452 1.00 13.31 75 THR D CA 1
ATOM 2616 C C . THR D 1 54 ? -9.337 9.417 5.381 1.00 11.70 75 THR D C 1
ATOM 2617 O O . THR D 1 54 ? -10.084 10.276 4.892 1.00 13.82 75 THR D O 1
ATOM 2621 N N . ALA D 1 55 ? -8.959 9.419 6.669 1.00 10.80 76 ALA D N 1
ATOM 2622 C CA . ALA D 1 55 ? -9.353 10.506 7.595 1.00 10.64 76 ALA D CA 1
ATOM 2623 C C . ALA D 1 55 ? -8.834 11.874 7.078 1.00 10.15 76 ALA D C 1
ATOM 2624 O O . ALA D 1 55 ? -9.510 12.924 7.198 1.00 9.81 76 ALA D O 1
ATOM 2626 N N . VAL D 1 56 ? -7.606 11.880 6.592 1.00 9.64 77 VAL D N 1
ATOM 2627 C CA . VAL D 1 56 ? -7.045 13.139 6.011 1.00 9.64 77 VAL D CA 1
ATOM 2628 C C . VAL D 1 56 ? -7.851 13.611 4.821 1.00 10.00 77 VAL D C 1
ATOM 2629 O O . VAL D 1 56 ? -8.181 14.827 4.687 1.00 9.64 77 VAL D O 1
ATOM 2633 N N . ARG D 1 57 ? -8.182 12.688 3.907 1.00 10.10 78 ARG D N 1
ATOM 2634 C CA . ARG D 1 57 ? -8.947 13.088 2.747 1.00 12.43 78 ARG D CA 1
ATOM 2635 C C . ARG D 1 57 ? -10.296 13.634 3.149 1.00 11.25 78 ARG D C 1
ATOM 2636 O O . ARG D 1 57 ? -10.811 14.585 2.512 1.00 11.25 78 ARG D O 1
ATOM 2644 N N . ALA D 1 58 ? -10.895 12.997 4.141 1.00 11.56 79 ALA D N 1
ATOM 2645 C CA . ALA D 1 58 ? -12.224 13.413 4.581 1.00 12.69 79 ALA D CA 1
ATOM 2646 C C . ALA D 1 58 ? -12.118 14.844 5.159 1.00 11.62 79 ALA D C 1
ATOM 2647 O O . ALA D 1 58 ? -13.006 15.657 4.912 1.00 12.69 79 ALA D O 1
ATOM 2649 N N . LEU D 1 59 ? -11.056 15.118 5.945 1.00 11.09 80 LEU D N 1
ATOM 2650 C CA . LEU D 1 59 ? -10.890 16.402 6.577 1.00 10.45 80 LEU D CA 1
ATOM 2651 C C . LEU D 1 59 ? -10.662 17.468 5.420 1.00 11.15 80 LEU D C 1
ATOM 2652 O O . LEU D 1 59 ? -11.221 18.566 5.425 1.00 9.64 80 LEU D O 1
ATOM 2657 N N . ALA D 1 60 ? -9.897 17.078 4.397 1.00 10.73 81 ALA D N 1
ATOM 2658 C CA . ALA D 1 60 ? -9.592 17.985 3.278 1.00 11.33 81 ALA D CA 1
ATOM 2659 C C . ALA D 1 60 ? -10.879 18.398 2.570 1.00 11.82 81 ALA D C 1
ATOM 2660 O O . ALA D 1 60 ? -11.092 19.571 2.276 1.00 10.76 81 ALA D O 1
ATOM 2662 N N . LYS D 1 61 ? -11.780 17.451 2.405 1.00 11.93 82 LYS D N 1
ATOM 2663 C CA . LYS D 1 61 ? -13.047 17.787 1.771 1.00 14.93 82 LYS D CA 1
ATOM 2664 C C . LYS D 1 61 ? -13.859 18.690 2.669 1.00 14.76 82 LYS D C 1
ATOM 2665 O O . LYS D 1 61 ? -14.603 19.497 2.167 1.00 15.89 82 LYS D O 1
ATOM 2671 N N . GLU D 1 62 ? -13.776 18.529 3.995 1.00 15.72 83 GLU D N 1
ATOM 2672 C CA . GLU D 1 62 ? -14.523 19.409 4.913 1.00 14.80 83 GLU D CA 1
ATOM 2673 C C . GLU D 1 62 ? -14.025 20.830 4.805 1.00 14.89 83 GLU D C 1
ATOM 2674 O O . GLU D 1 62 ? -14.775 21.751 4.795 1.00 13.04 83 GLU D O 1
ATOM 2680 N N . PHE D 1 63 ? -12.710 21.015 4.771 1.00 12.37 84 PHE D N 1
ATOM 2681 C CA . PHE D 1 63 ? -12.185 22.373 4.601 1.00 12.10 84 PHE D CA 1
ATOM 2682 C C . PHE D 1 63 ? -12.562 22.930 3.232 1.00 12.09 84 PHE D C 1
ATOM 2683 O O . PHE D 1 63 ? -12.946 24.102 3.154 1.00 13.79 84 PHE D O 1
ATOM 2691 N N . LEU D 1 64 ? -12.533 22.118 2.181 1.00 12.26 85 LEU D N 1
ATOM 2692 C CA . LEU D 1 64 ? -12.919 22.588 0.848 1.00 13.03 85 LEU D CA 1
ATOM 2693 C C . LEU D 1 64 ? -14.414 23.005 0.815 1.00 15.07 85 LEU D C 1
ATOM 2694 O O . LEU D 1 64 ? -14.785 23.958 0.113 1.00 14.66 85 LEU D O 1
ATOM 2699 N N . ALA D 1 65 ? -15.247 22.310 1.588 1.00 14.49 86 ALA D N 1
ATOM 2700 C CA . ALA D 1 65 ? -16.688 22.664 1.708 1.00 15.04 86 ALA D CA 1
ATOM 2701 C C . ALA D 1 65 ? -16.999 23.994 2.420 1.00 15.96 86 ALA D C 1
ATOM 2702 O O . ALA D 1 65 ? -18.064 24.571 2.219 1.00 15.62 86 ALA D O 1
ATOM 2704 N N . LYS D 1 66 ? -16.073 24.522 3.236 1.00 16.50 87 LYS D N 1
ATOM 2705 C CA . LYS D 1 66 ? -16.250 25.807 3.892 1.00 18.87 87 LYS D CA 1
ATOM 2706 C C . LYS D 1 66 ? -16.268 27.011 2.923 1.00 19.47 87 LYS D C 1
ATOM 2707 O O . LYS D 1 66 ? -15.486 27.105 2.012 1.00 18.67 87 LYS D O 1
ATOM 2713 N N . PRO D 1 67 ? -17.239 27.902 3.119 1.00 21.36 88 PRO D N 1
ATOM 2714 C CA . PRO D 1 67 ? -17.385 29.110 2.303 1.00 21.97 88 PRO D CA 1
ATOM 2715 C C . PRO D 1 67 ? -16.358 30.140 2.768 1.00 20.68 88 PRO D C 1
ATOM 2716 O O . PRO D 1 67 ? -16.393 30.523 3.909 1.00 19.67 88 PRO D O 1
ATOM 2720 N N . TYR D 1 68 ? -15.422 30.560 1.932 1.00 21.53 89 TYR D N 1
ATOM 2721 C CA . TYR D 1 68 ? -14.495 31.572 2.423 1.00 23.49 89 TYR D CA 1
ATOM 2722 C C . TYR D 1 68 ? -14.833 32.900 1.744 1.00 26.10 89 TYR D C 1
ATOM 2723 O O . TYR D 1 68 ? -14.993 32.934 0.502 1.00 26.75 89 TYR D O 1
ATOM 2732 N N . ASP D 1 69 ? -14.874 33.976 2.523 1.00 32.60 90 ASP D N 1
ATOM 2733 C CA A ASP D 1 69 ? -15.191 35.341 2.028 0.50 37.47 90 ASP D CA 1
ATOM 2734 C CA B ASP D 1 69 ? -15.220 35.269 1.902 0.50 35.18 90 ASP D CA 1
ATOM 2735 C C . ASP D 1 69 ? -13.991 35.961 1.319 1.00 38.02 90 ASP D C 1
ATOM 2736 O O . ASP D 1 69 ? -12.959 36.066 1.943 1.00 44.06 90 ASP D O 1
ATOM 2745 N N . SER D 1 70 ? -14.110 36.387 0.061 1.00 38.62 91 SER D N 1
ATOM 2746 C CA . SER D 1 70 ? -13.038 37.201 -0.548 1.00 40.99 91 SER D CA 1
ATOM 2747 C C . SER D 1 70 ? -13.481 38.483 -1.281 1.00 43.73 91 SER D C 1
ATOM 2748 O O . SER D 1 70 ? -14.478 38.482 -1.986 1.00 48.31 91 SER D O 1
ATOM 2751 N N . MET D 1 71 ? -12.698 39.552 -1.136 1.00 46.56 92 MET D N 1
ATOM 2752 C CA . MET D 1 71 ? -12.875 40.766 -1.916 1.00 49.50 92 MET D CA 1
ATOM 2753 C C . MET D 1 71 ? -12.802 40.412 -3.398 1.00 46.44 92 MET D C 1
ATOM 2754 O O . MET D 1 71 ? -13.549 40.946 -4.216 1.00 44.98 92 MET D O 1
ATOM 2759 N N . SER D 1 72 ? -11.929 39.456 -3.716 1.00 41.53 93 SER D N 1
ATOM 2760 C CA . SER D 1 72 ? -11.497 39.159 -5.075 1.00 37.48 93 SER D CA 1
ATOM 2761 C C . SER D 1 72 ? -12.462 38.329 -5.903 1.00 36.64 93 SER D C 1
ATOM 2762 O O . SER D 1 72 ? -12.233 38.147 -7.074 1.00 37.30 93 SER D O 1
ATOM 2765 N N . GLY D 1 73 ? -13.486 37.741 -5.295 1.00 40.40 94 GLY D N 1
ATOM 2766 C CA . GLY D 1 73 ? -14.333 36.816 -6.043 1.00 35.72 94 GLY D CA 1
ATOM 2767 C C . GLY D 1 73 ? -13.761 35.436 -6.305 1.00 36.91 94 GLY D C 1
ATOM 2768 O O . GLY D 1 73 ? -14.363 34.624 -7.008 1.00 37.13 94 GLY D O 1
ATOM 2769 N N . GLU D 1 74 ? -12.583 35.147 -5.776 1.00 32.18 95 GLU D N 1
ATOM 2770 C CA . GLU D 1 74 ? -12.050 33.782 -5.927 1.00 28.66 95 GLU D CA 1
ATOM 2771 C C . GLU D 1 74 ? -12.585 32.947 -4.750 1.00 23.99 95 GLU D C 1
ATOM 2772 O O . GLU D 1 74 ? -12.865 33.502 -3.699 1.00 24.51 95 GLU D O 1
ATOM 2778 N N . PRO D 1 75 ? -12.727 31.631 -4.929 1.00 23.06 96 PRO D N 1
ATOM 2779 C CA . PRO D 1 75 ? -13.175 30.674 -3.878 1.00 24.82 96 PRO D CA 1
ATOM 2780 C C . PRO D 1 75 ? -12.213 30.529 -2.692 1.00 24.75 96 PRO D C 1
ATOM 2781 O O . PRO D 1 75 ? -12.635 30.188 -1.559 1.00 25.54 96 PRO D O 1
ATOM 2785 N N . MET D 1 76 ? -10.938 30.839 -2.935 1.00 20.14 97 MET D N 1
ATOM 2786 C CA . MET D 1 76 ? -9.906 30.846 -1.885 1.00 19.89 97 MET D CA 1
ATOM 2787 C C . MET D 1 76 ? -9.493 29.406 -1.520 1.00 15.66 97 MET D C 1
ATOM 2788 O O . MET D 1 76 ? -9.135 29.130 -0.380 1.00 16.36 97 MET D O 1
ATOM 2793 N N . THR D 1 77 ? -9.560 28.534 -2.499 1.00 16.16 98 THR D N 1
ATOM 2794 C CA . THR D 1 77 ? -9.218 27.079 -2.381 1.00 15.54 98 THR D CA 1
ATOM 2795 C C . THR D 1 77 ? -7.814 26.947 -1.750 1.00 15.91 98 THR D C 1
ATOM 2796 O O . THR D 1 77 ? -7.607 26.169 -0.798 1.00 12.70 98 THR D O 1
ATOM 2800 N N . MET D 1 78 ? -6.876 27.767 -2.249 1.00 13.29 99 MET D N 1
ATOM 2801 C CA . MET D 1 78 ? -5.491 27.732 -1.717 1.00 14.38 99 MET D CA 1
ATOM 2802 C C . MET D 1 78 ? -5.485 28.031 -0.219 1.00 13.73 99 MET D C 1
ATOM 2803 O O . MET D 1 78 ? -4.764 27.365 0.558 1.00 14.45 99 MET D O 1
ATOM 2808 N N . ALA D 1 79 ? -6.248 29.035 0.204 1.00 13.07 100 ALA D N 1
ATOM 2809 C CA . ALA D 1 79 ? -6.320 29.361 1.637 1.00 12.08 100 ALA D CA 1
ATOM 2810 C C . ALA D 1 79 ? -6.981 28.278 2.472 1.00 11.76 100 ALA D C 1
ATOM 2811 O O . ALA D 1 79 ? -6.527 28.005 3.582 1.00 11.88 100 ALA D O 1
ATOM 2813 N N . LYS D 1 80 ? -7.969 27.606 1.884 1.00 12.16 101 LYS D N 1
ATOM 2814 C CA . LYS D 1 80 ? -8.618 26.465 2.605 1.00 12.58 101 LYS D CA 1
ATOM 2815 C C . LYS D 1 80 ? -7.596 25.340 2.860 1.00 12.59 101 LYS D C 1
ATOM 2816 O O . LYS D 1 80 ? -7.574 24.719 3.927 1.00 11.53 101 LYS D O 1
ATOM 2822 N N . CYS D 1 81 ? -6.763 25.077 1.865 1.00 12.98 102 CYS D N 1
ATOM 2823 C CA . CYS D 1 81 ? -5.824 23.974 1.983 1.00 12.01 102 CYS D CA 1
ATOM 2824 C C . CYS D 1 81 ? -4.675 24.326 2.916 1.00 11.82 102 CYS D C 1
ATOM 2825 O O . CYS D 1 81 ? -4.173 23.485 3.677 1.00 10.65 102 CYS D O 1
ATOM 2828 N N . ILE D 1 82 ? -4.330 25.606 2.981 1.00 11.45 103 ILE D N 1
ATOM 2829 C CA . ILE D 1 82 ? -3.376 26.029 3.997 1.00 11.44 103 ILE D CA 1
ATOM 2830 C C . ILE D 1 82 ? -3.908 25.915 5.425 1.00 11.94 103 ILE D C 1
ATOM 2831 O O . ILE D 1 82 ? -3.210 25.432 6.293 1.00 10.49 103 ILE D O 1
ATOM 2836 N N . ASP D 1 83 ? -5.151 26.357 5.662 1.00 12.02 104 ASP D N 1
ATOM 2837 C CA . ASP D 1 83 ? -5.810 26.202 6.938 1.00 12.31 104 ASP D CA 1
ATOM 2838 C C . ASP D 1 83 ? -5.927 24.725 7.332 1.00 11.66 104 ASP D C 1
ATOM 2839 O O . ASP D 1 83 ? -5.664 24.386 8.472 1.00 11.18 104 ASP D O 1
ATOM 2844 N N . LEU D 1 84 ? -6.199 23.853 6.362 1.00 10.63 105 LEU D N 1
ATOM 2845 C CA . LEU D 1 84 ? -6.234 22.370 6.623 1.00 10.47 105 LEU D CA 1
ATOM 2846 C C . LEU D 1 84 ? -4.919 21.912 7.276 1.00 10.72 105 LEU D C 1
ATOM 2847 O O . LEU D 1 84 ? -4.879 21.193 8.290 1.00 9.66 105 LEU D O 1
ATOM 2852 N N . VAL D 1 85 ? -3.819 22.302 6.643 1.00 10.90 106 VAL D N 1
ATOM 2853 C CA . VAL D 1 85 ? -2.473 21.832 7.090 1.00 13.47 106 V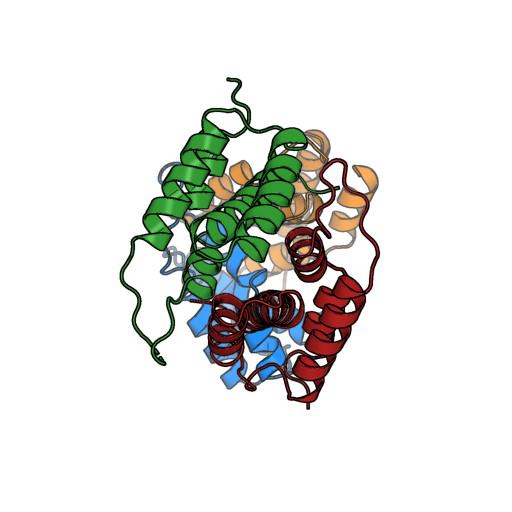AL D CA 1
ATOM 2854 C C . VAL D 1 85 ? -2.141 22.354 8.442 1.00 14.06 106 VAL D C 1
ATOM 2855 O O . VAL D 1 85 ? -1.416 21.722 9.154 1.00 15.53 106 VAL D O 1
ATOM 2859 N N . HIS D 1 86 ? -2.690 23.513 8.815 1.00 15.35 107 HIS D N 1
ATOM 2860 C CA . HIS D 1 86 ? -2.478 24.093 10.188 1.00 16.81 107 HIS D CA 1
ATOM 2861 C C . HIS D 1 86 ? -3.566 23.792 11.206 1.00 17.32 107 HIS D C 1
ATOM 2862 O O . HIS D 1 86 ? -3.589 24.398 12.303 1.00 19.77 107 HIS D O 1
ATOM 2869 N N . SER D 1 87 ? -4.497 22.908 10.879 1.00 15.05 108 SER D N 1
ATOM 2870 C CA . SER D 1 87 ? -5.674 22.660 11.750 1.00 13.92 108 SER D CA 1
ATOM 2871 C C . SER D 1 87 ? -5.382 21.758 12.917 1.00 14.51 108 SER D C 1
ATOM 2872 O O . SER D 1 87 ? -4.467 20.883 12.876 1.00 11.67 108 SER D O 1
ATOM 2875 N N . GLN D 1 88 ? -6.166 21.968 13.972 1.00 13.58 109 GLN D N 1
ATOM 2876 C CA . GLN D 1 88 ? -6.075 21.103 15.125 1.00 14.60 109 GLN D CA 1
ATOM 2877 C C . GLN D 1 88 ? -6.609 19.726 14.706 1.00 13.01 109 GLN D C 1
ATOM 2878 O O . GLN D 1 88 ? -6.153 18.723 15.235 1.00 13.40 109 GLN D O 1
ATOM 2884 N N . GLU D 1 89 ? -7.559 19.679 13.751 1.00 11.89 110 GLU D N 1
ATOM 2885 C CA . GLU D 1 89 ? -8.112 18.398 13.403 1.00 11.99 110 GLU D CA 1
ATOM 2886 C C . GLU D 1 89 ? -7.056 17.548 12.698 1.00 11.57 110 GLU D C 1
ATOM 2887 O O . GLU D 1 89 ? -7.055 16.318 12.900 1.00 11.99 110 GLU D O 1
ATOM 2893 N N . LEU D 1 90 ? -6.208 18.158 11.847 1.00 10.75 111 LEU D N 1
ATOM 2894 C CA . LEU D 1 90 ? -5.091 17.399 11.251 1.00 10.43 111 LEU D CA 1
ATOM 2895 C C . LEU D 1 90 ? -4.102 16.924 12.335 1.00 11.18 111 LEU D C 1
ATOM 2896 O O . LEU D 1 90 ? -3.604 15.779 12.298 1.00 10.34 111 LEU D O 1
ATOM 2901 N N . GLN D 1 91 ? -3.781 17.808 13.274 1.00 13.79 112 GLN D N 1
ATOM 2902 C CA . GLN D 1 91 ? -2.813 17.474 14.335 1.00 15.48 112 GLN D CA 1
ATOM 2903 C C . GLN D 1 91 ? -3.354 16.277 15.131 1.00 14.96 112 GLN D C 1
ATOM 2904 O O . GLN D 1 91 ? -2.572 15.467 15.663 1.00 13.55 112 GLN D O 1
ATOM 2910 N N . ALA D 1 92 ? -4.682 16.192 15.253 1.00 13.51 113 ALA D N 1
ATOM 2911 C CA . ALA D 1 92 ? -5.301 15.074 16.041 1.00 13.71 113 ALA D CA 1
ATOM 2912 C C . ALA D 1 92 ? -5.092 13.766 15.263 1.00 13.36 113 ALA D C 1
ATOM 2913 O O . ALA D 1 92 ? -4.878 12.720 15.827 1.00 14.68 113 ALA D O 1
ATOM 2915 N N . ILE D 1 93 ? -5.246 13.813 13.950 1.00 12.59 114 ILE D N 1
ATOM 2916 C CA . ILE D 1 93 ? -4.984 12.625 13.145 1.00 12.55 114 ILE D CA 1
ATOM 2917 C C . ILE D 1 93 ? -3.541 12.169 13.296 1.00 13.30 114 ILE D C 1
ATOM 2918 O O . ILE D 1 93 ? -3.268 10.961 13.499 1.00 12.31 114 ILE D O 1
ATOM 2923 N N . ILE D 1 94 ? -2.607 13.119 13.161 1.00 15.15 115 ILE D N 1
ATOM 2924 C CA . ILE D 1 94 ? -1.178 12.814 13.257 1.00 16.13 115 ILE D CA 1
ATOM 2925 C C . ILE D 1 94 ? -0.876 12.161 14.617 1.00 18.47 115 ILE D C 1
ATOM 2926 O O . ILE D 1 94 ? -0.137 11.197 14.695 1.00 17.89 115 ILE D O 1
ATOM 2931 N N . LYS D 1 95 ? -1.451 12.720 15.665 1.00 15.92 116 LYS D N 1
ATOM 2932 C CA . LYS D 1 95 ? -1.195 12.221 17.031 1.00 21.06 116 LYS D CA 1
ATOM 2933 C C . LYS D 1 95 ? -1.865 10.888 17.251 1.00 20.32 116 LYS D C 1
ATOM 2934 O O . LYS D 1 95 ? -1.220 9.954 17.667 1.00 22.17 116 LYS D O 1
ATOM 2940 N N . LYS D 1 96 ? -3.157 10.802 16.957 1.00 20.08 117 LYS D N 1
ATOM 2941 C CA . LYS D 1 96 ? -3.944 9.616 17.288 1.00 22.70 117 LYS D CA 1
ATOM 2942 C C . LYS D 1 96 ? -3.588 8.399 16.431 1.00 23.08 117 LYS D C 1
ATOM 2943 O O . LYS D 1 96 ? -3.638 7.254 16.915 1.00 23.74 117 LYS D O 1
ATOM 2949 N N . TYR D 1 97 ? -3.240 8.607 15.148 1.00 19.77 118 TYR D N 1
ATOM 2950 C CA . TYR D 1 97 ? -3.108 7.444 14.257 1.00 18.28 118 TYR D CA 1
ATOM 2951 C C . TYR D 1 97 ? -1.663 6.956 14.195 1.00 19.34 118 TYR D C 1
ATOM 2952 O O . TYR D 1 97 ? -1.371 5.881 13.685 1.00 19.13 118 TYR D O 1
ATOM 2961 N N . GLN D 1 98 ? -0.737 7.710 14.738 1.00 18.03 119 GLN D N 1
ATOM 2962 C CA . GLN D 1 98 ? 0.661 7.422 14.443 1.00 20.58 119 GLN D CA 1
ATOM 2963 C C . GLN D 1 98 ? 1.073 6.027 14.940 1.00 20.83 119 GLN D C 1
ATOM 2964 O O . GLN D 1 98 ? 0.783 5.683 16.084 1.00 19.22 119 GLN D O 1
ATOM 2970 N N . GLY D 1 99 ? 1.738 5.256 14.093 1.00 23.23 120 GLY D N 1
ATOM 2971 C CA . GLY D 1 99 ? 2.110 3.867 14.419 1.00 25.00 120 GLY D CA 1
ATOM 2972 C C . GLY D 1 99 ? 0.979 2.887 14.724 1.00 29.46 120 GLY D C 1
ATOM 2973 O O . GLY D 1 99 ? 1.274 1.754 15.131 1.00 28.67 120 GLY D O 1
ATOM 2974 N N . LYS D 1 100 ? -0.303 3.266 14.529 1.00 29.97 121 LYS D N 1
ATOM 2975 C CA . LYS D 1 100 ? -1.456 2.396 14.883 1.00 33.48 121 LYS D CA 1
ATOM 2976 C C . LYS D 1 100 ? -2.110 1.619 13.725 1.00 38.58 121 LYS D C 1
ATOM 2977 O O . LYS D 1 100 ? -2.184 2.108 12.594 1.00 34.95 121 LYS D O 1
ATOM 2983 N N . ASP D 1 101 ? -2.575 0.407 14.038 1.00 43.84 122 ASP D N 1
ATOM 2984 C CA . ASP D 1 101 ? -3.327 -0.454 13.112 1.00 49.48 122 ASP D CA 1
ATOM 2985 C C . ASP D 1 101 ? -4.703 0.094 12.769 1.00 49.93 122 ASP D C 1
ATOM 2986 O O . ASP D 1 101 ? -5.312 -0.343 11.793 1.00 52.11 122 ASP D O 1
#